Protein AF-R0JT02-F1 (afdb_monomer_lite)

Sequence (384 aa):
MTKFGDVASFVVSIIKRDYAPDYAAIPPHGRWQHFDVGGRPRIDQLMASWPSTVDNQERTRRLLDLFLVSVLLDAGAGTKWQYKSKESGRIYRRSEGLAVASLEMFKAGTFSSDPREPFQVDSAGLKKLDVATVARGLQVTSSNPIDGLEGRTSLLLRLGEALQNQEVFGLEARPGNMLDYLLSHPTTQASSVPIIPLPTFWNMLMDSLTPIWPPSRTQIDGVPMGDAWPCSVMPSHPTHPWENIVPLHKLTQWLAYSLMVPMTKLLHVHFAGAELLTGLPEYRNGGLFIDVGVLTLKPEDQERGLAQYQRNALVLLCLFQHQLGAVAHRIDAAQLVGREPFGVGPGERNEPFELFGWLPLGETWGLEPLRPKRRIVGKAKLKK

InterPro domains:
  IPR012469 Protein of unknown function DUF1688 [PF07958] (2-312)
  IPR012469 Protein of unknown function DUF1688 [PTHR31687] (1-312)

Foldseek 3Di:
DVLVVVLVVVVVVVLCVVAPPNNVPPDQPALQVLLCPPNRNVLVVVVVPDDPVCALLNSLLLLLLLRLLLLLQLPWFPDQAWAQQPVPRDIDDHSSRSSSLSVVCLCCLQQPPDPVCSSFHALVSLLPDDLVSQCVSSVDDPNRHGFQSVVSSLLSNQLSVLLVPCLQNNPRSGSSSVSVNQQPPPQWDDDPAIEGAVVNVLVCLQVSSQRSDDQPADDDPSGHLHPKDFDPPFDADPVCNCRRIDNLVQSSLNSSSHSVVSCCPRRVYHHPPPVVRDDRPDVVVVVSCVVSVVDDDDPVVVVVVVVVVVVVVVVVVVVVVVVVVVVVVPDDPDPPPDDDDDDDDDDDDDDDDDPDDPDHPDDDDPDDDDDDDDDDDDDDDDDD

Organism: Exserohilum turcicum (strain 28A) (NCBI:txid671987)

Structure (mmCIF, N/CA/C/O backbone):
data_AF-R0JT02-F1
#
_entry.id   AF-R0JT02-F1
#
loop_
_atom_site.group_PDB
_atom_site.id
_atom_site.type_symbol
_atom_site.label_atom_id
_atom_site.label_alt_id
_atom_site.label_comp_id
_atom_site.label_asym_id
_atom_site.label_entity_id
_atom_site.label_seq_id
_atom_site.pdbx_PDB_ins_code
_atom_site.Cartn_x
_atom_site.Cartn_y
_atom_site.Cartn_z
_atom_site.occupancy
_atom_site.B_iso_or_equiv
_atom_site.auth_seq_id
_atom_site.auth_comp_id
_atom_site.auth_asym_id
_atom_site.auth_atom_id
_atom_site.pdbx_PDB_model_num
ATOM 1 N N . MET A 1 1 ? 10.836 -3.220 -34.422 1.00 57.25 1 MET A N 1
ATOM 2 C CA . MET A 1 1 ? 9.803 -2.684 -33.501 1.00 57.25 1 MET A CA 1
ATOM 3 C C . MET A 1 1 ? 8.377 -2.785 -34.072 1.00 57.25 1 MET A C 1
ATOM 5 O O . MET A 1 1 ? 7.512 -2.025 -33.667 1.00 57.25 1 MET A O 1
ATOM 9 N N . THR A 1 2 ? 8.079 -3.731 -34.970 1.00 73.69 2 THR A N 1
ATOM 10 C CA . THR A 1 2 ? 6.782 -3.791 -35.678 1.00 73.69 2 THR A CA 1
ATOM 11 C C . THR A 1 2 ? 5.592 -4.180 -34.792 1.00 73.69 2 THR A C 1
ATOM 13 O O . THR A 1 2 ? 4.481 -3.768 -35.078 1.00 73.69 2 THR A O 1
ATOM 16 N N . LYS A 1 3 ? 5.824 -4.890 -33.679 1.00 86.94 3 LYS A N 1
ATOM 17 C CA . LYS A 1 3 ? 4.762 -5.410 -32.798 1.00 86.94 3 LYS A CA 1
ATOM 18 C C . LYS A 1 3 ? 4.228 -4.430 -31.749 1.00 86.94 3 LYS A C 1
ATOM 20 O O . LYS A 1 3 ? 3.201 -4.692 -31.140 1.00 86.94 3 LYS A O 1
ATOM 25 N N . PHE A 1 4 ? 4.901 -3.300 -31.516 1.00 89.56 4 PHE A N 1
ATOM 26 C CA . PHE A 1 4 ? 4.436 -2.317 -30.526 1.00 89.56 4 PHE A CA 1
ATOM 27 C C . PHE A 1 4 ? 3.065 -1.733 -30.891 1.00 89.56 4 PHE A C 1
ATOM 29 O O . PHE A 1 4 ? 2.226 -1.557 -30.011 1.00 89.56 4 PHE A O 1
ATOM 36 N N . GLY A 1 5 ? 2.828 -1.474 -32.183 1.00 91.94 5 GLY A N 1
ATOM 37 C CA . GLY A 1 5 ? 1.535 -0.991 -32.672 1.00 91.94 5 GLY A CA 1
ATOM 38 C C . GLY A 1 5 ? 0.405 -1.995 -32.436 1.00 91.94 5 GLY A C 1
ATOM 39 O O . GLY A 1 5 ? -0.689 -1.599 -32.032 1.00 91.94 5 GLY A O 1
ATOM 40 N N . ASP A 1 6 ? 0.691 -3.288 -32.601 1.00 91.06 6 ASP A N 1
ATOM 41 C CA . ASP A 1 6 ? -0.274 -4.366 -32.366 1.00 91.06 6 ASP A CA 1
ATOM 42 C C . ASP A 1 6 ? -0.657 -4.444 -30.884 1.00 91.06 6 ASP A C 1
ATOM 44 O O . ASP A 1 6 ? -1.840 -4.497 -30.548 1.00 91.06 6 ASP A O 1
ATOM 48 N N . VAL A 1 7 ? 0.330 -4.360 -29.984 1.00 92.50 7 VAL A N 1
ATOM 49 C CA . VAL A 1 7 ? 0.090 -4.349 -28.531 1.00 92.50 7 VAL A CA 1
ATOM 50 C C . VAL A 1 7 ? -0.703 -3.123 -28.105 1.00 92.50 7 VAL A C 1
ATOM 52 O O . VAL A 1 7 ? -1.666 -3.252 -27.353 1.00 92.50 7 VAL A O 1
ATOM 55 N N . ALA A 1 8 ? -0.338 -1.938 -28.598 1.00 93.19 8 ALA A N 1
ATOM 56 C CA . ALA A 1 8 ? -1.073 -0.714 -28.296 1.00 93.19 8 ALA A CA 1
ATOM 57 C C . ALA A 1 8 ? -2.530 -0.816 -28.771 1.00 93.19 8 ALA A C 1
ATOM 59 O O . ALA A 1 8 ? -3.449 -0.493 -28.020 1.00 93.19 8 ALA A O 1
ATOM 60 N N . SER A 1 9 ? -2.753 -1.336 -29.981 1.00 93.88 9 SER A N 1
ATOM 61 C CA . SER A 1 9 ? -4.094 -1.549 -30.536 1.00 93.88 9 SER A CA 1
ATOM 62 C C . SER A 1 9 ? -4.898 -2.555 -29.713 1.00 93.88 9 SER A C 1
ATOM 64 O O . SER A 1 9 ? -6.075 -2.321 -29.438 1.00 93.88 9 SER A O 1
ATOM 66 N N . PHE A 1 10 ? -4.260 -3.638 -29.263 1.00 92.81 10 PHE A N 1
ATOM 67 C CA . PHE A 1 10 ? -4.872 -4.621 -28.376 1.00 92.81 10 PHE A CA 1
ATOM 68 C C . PHE A 1 10 ? -5.296 -3.992 -27.043 1.00 92.81 10 PHE A C 1
ATOM 70 O O . PHE A 1 10 ? -6.470 -4.075 -26.684 1.00 92.81 10 PHE A O 1
ATOM 77 N N . VAL A 1 11 ? -4.400 -3.284 -26.350 1.00 92.69 11 VAL A N 1
ATOM 78 C CA . VAL A 1 11 ? -4.713 -2.610 -25.076 1.00 92.69 11 VAL A CA 1
ATOM 79 C C . VAL A 1 11 ? -5.838 -1.586 -25.254 1.00 92.69 11 VAL A C 1
ATOM 81 O O . VAL A 1 11 ? -6.799 -1.590 -24.485 1.00 92.69 11 VAL A O 1
ATOM 84 N N . VAL A 1 12 ? -5.783 -0.764 -26.307 1.00 94.94 12 VAL A N 1
ATOM 85 C CA . VAL A 1 12 ? -6.851 0.194 -26.637 1.00 94.94 12 VAL A CA 1
ATOM 86 C C . VAL A 1 12 ? -8.181 -0.518 -26.884 1.00 94.94 12 VAL A C 1
ATOM 88 O O . VAL A 1 12 ? -9.219 -0.014 -26.463 1.00 94.94 12 VAL A O 1
ATOM 91 N N . SER A 1 13 ? -8.181 -1.683 -27.538 1.00 96.12 13 SER A N 1
ATOM 92 C CA . SER A 1 13 ? -9.410 -2.449 -27.778 1.00 96.12 13 SER A CA 1
ATOM 93 C C . SER A 1 13 ? -10.054 -2.945 -26.481 1.00 96.12 13 SER A C 1
ATOM 95 O O . SER A 1 13 ? -11.274 -2.872 -26.352 1.00 96.12 13 SER A O 1
ATOM 97 N N . ILE A 1 14 ? -9.250 -3.363 -25.496 1.00 94.81 14 ILE A N 1
ATOM 98 C CA . ILE A 1 14 ? -9.739 -3.783 -24.178 1.00 94.81 14 ILE A CA 1
ATOM 99 C C . ILE A 1 14 ? -10.309 -2.585 -23.414 1.00 94.81 14 ILE A C 1
ATOM 101 O O . ILE A 1 14 ? -11.434 -2.659 -22.926 1.00 94.81 14 ILE A O 1
ATOM 105 N N . ILE A 1 15 ? -9.591 -1.455 -23.391 1.00 95.12 15 ILE A N 1
ATOM 106 C CA . ILE A 1 15 ? -10.073 -0.220 -22.751 1.00 95.12 15 ILE A CA 1
ATOM 107 C C . ILE A 1 15 ? -11.396 0.230 -23.383 1.00 95.12 15 ILE A C 1
ATOM 109 O O . ILE A 1 15 ? -12.340 0.556 -22.671 1.00 95.12 15 ILE A O 1
ATOM 113 N N . LYS A 1 16 ? -11.498 0.207 -24.718 1.00 96.69 16 LYS A N 1
ATOM 114 C CA . LYS A 1 16 ? -12.735 0.555 -25.430 1.00 96.69 16 LYS A CA 1
ATOM 115 C C . LYS A 1 16 ? -13.878 -0.404 -25.117 1.00 96.69 16 LYS A C 1
ATOM 117 O O . LYS A 1 16 ? -14.988 0.057 -24.896 1.00 96.69 16 LYS A O 1
ATOM 122 N N . ARG A 1 17 ? -13.625 -1.715 -25.101 1.00 96.69 17 ARG A N 1
ATOM 123 C CA . ARG A 1 17 ? -14.644 -2.726 -24.783 1.00 96.69 17 ARG A CA 1
ATOM 124 C C . ARG A 1 17 ? -15.255 -2.489 -23.402 1.00 96.69 17 ARG A C 1
ATOM 126 O O . ARG A 1 17 ? -16.466 -2.611 -23.264 1.00 96.69 17 ARG A O 1
ATOM 133 N N . ASP A 1 18 ? -14.420 -2.170 -22.416 1.00 94.31 18 ASP A N 1
ATOM 134 C CA . ASP A 1 18 ? -14.843 -2.103 -21.015 1.00 94.31 18 ASP A CA 1
ATOM 135 C C . ASP A 1 18 ? -15.350 -0.715 -20.598 1.00 94.31 18 ASP A C 1
ATOM 137 O O . ASP A 1 18 ? -16.186 -0.627 -19.703 1.00 94.31 18 ASP A O 1
ATOM 141 N N . TYR A 1 19 ? -14.870 0.356 -21.243 1.00 96.06 19 TYR A N 1
ATOM 142 C CA . TYR A 1 19 ? -15.117 1.730 -20.794 1.00 96.06 19 TYR A CA 1
ATOM 143 C C . TYR A 1 19 ? -15.594 2.695 -21.880 1.00 96.06 19 TYR A C 1
ATOM 145 O O . TYR A 1 19 ? -15.891 3.834 -21.550 1.00 96.06 19 TYR A O 1
ATOM 153 N N . ALA A 1 20 ? -15.685 2.331 -23.165 1.00 94.19 20 ALA A N 1
ATOM 154 C CA . ALA A 1 20 ? -16.220 3.283 -24.142 1.00 94.19 20 ALA A CA 1
ATOM 155 C C . ALA A 1 20 ? -17.742 3.465 -23.961 1.00 94.19 20 ALA A C 1
ATOM 157 O O . ALA A 1 20 ? -18.460 2.469 -23.856 1.00 94.19 20 ALA A O 1
ATOM 158 N N . PRO A 1 21 ? -18.264 4.708 -24.009 1.00 94.69 21 PRO A N 1
ATOM 159 C CA . PRO A 1 21 ? -17.561 5.989 -24.197 1.00 94.69 21 PRO A CA 1
ATOM 160 C C . PRO A 1 21 ? -17.113 6.685 -22.891 1.00 94.69 21 PRO A C 1
ATOM 162 O O . PRO A 1 21 ? -16.496 7.747 -22.954 1.00 94.69 21 PRO A O 1
ATOM 165 N N . ASP A 1 22 ? -17.432 6.119 -21.730 1.00 95.44 22 ASP A N 1
ATOM 166 C CA . ASP A 1 22 ? -17.165 6.678 -20.402 1.00 95.44 22 ASP A CA 1
ATOM 167 C C . ASP A 1 22 ? -15.773 6.314 -19.845 1.00 95.44 22 ASP A C 1
ATOM 169 O O . ASP A 1 22 ? -15.613 5.574 -18.873 1.00 95.44 22 ASP A O 1
ATOM 173 N N . TYR A 1 23 ? -14.722 6.865 -20.456 1.00 93.25 23 TYR A N 1
ATOM 174 C CA . TYR A 1 23 ? -13.347 6.648 -19.984 1.00 93.25 23 TYR A CA 1
ATOM 175 C C . TYR A 1 23 ? -13.069 7.271 -18.607 1.00 93.25 23 TYR A C 1
ATOM 177 O O . TYR A 1 23 ? -12.095 6.896 -17.956 1.00 93.25 23 TYR A O 1
ATOM 185 N N . ALA A 1 24 ? -13.911 8.203 -18.147 1.00 90.62 24 ALA A N 1
ATOM 186 C CA . ALA A 1 24 ? -13.794 8.795 -16.817 1.00 90.62 24 ALA A CA 1
ATOM 187 C C . ALA A 1 24 ? -14.151 7.794 -15.703 1.00 90.62 24 ALA A C 1
ATOM 189 O O . ALA A 1 24 ? -13.706 7.963 -14.568 1.00 90.62 24 ALA A O 1
ATOM 190 N N . ALA A 1 25 ? -14.892 6.729 -16.028 1.00 90.81 25 ALA A N 1
ATOM 191 C CA . ALA A 1 25 ? -15.195 5.640 -15.106 1.00 90.81 25 ALA A CA 1
ATOM 192 C C . ALA A 1 25 ? -14.026 4.662 -14.889 1.00 90.81 25 ALA A C 1
ATOM 194 O O . ALA A 1 25 ? -14.134 3.789 -14.024 1.00 90.81 25 ALA A O 1
ATOM 195 N N . ILE A 1 26 ? -12.917 4.781 -15.638 1.00 90.94 26 ILE A N 1
ATOM 196 C CA . ILE A 1 26 ? -11.729 3.947 -15.418 1.00 90.94 26 ILE A CA 1
ATOM 197 C C . ILE A 1 26 ? -11.210 4.220 -14.002 1.00 90.94 26 ILE A C 1
ATOM 199 O O . ILE A 1 26 ? -10.780 5.338 -13.707 1.00 90.94 26 ILE A O 1
ATOM 203 N N . PRO A 1 27 ? -11.224 3.218 -13.108 1.00 87.94 27 PRO A N 1
ATOM 204 C CA . PRO A 1 27 ? -10.757 3.429 -11.757 1.00 87.94 27 PRO A CA 1
ATOM 205 C C . PRO A 1 27 ? -9.247 3.704 -11.754 1.00 87.94 27 PRO A C 1
ATOM 207 O O . PRO A 1 27 ? -8.507 3.060 -12.506 1.00 87.94 27 PRO A O 1
ATOM 210 N N . PRO A 1 28 ? -8.757 4.593 -10.870 1.00 86.69 28 PRO A N 1
ATOM 211 C CA . PRO A 1 28 ? -7.325 4.738 -10.664 1.00 86.69 28 PRO A CA 1
ATOM 212 C C . PRO A 1 28 ? -6.744 3.392 -10.230 1.00 86.69 28 PRO A C 1
ATOM 214 O O . PRO A 1 28 ? -7.339 2.674 -9.423 1.00 86.69 28 PRO A O 1
ATOM 217 N N . HIS A 1 29 ? -5.582 3.044 -10.775 1.00 87.12 29 HIS A N 1
ATOM 218 C CA . HIS A 1 29 ? -4.907 1.804 -10.425 1.00 87.12 29 HIS A CA 1
ATOM 219 C C . HIS A 1 29 ? -4.435 1.861 -8.969 1.00 87.12 29 HIS A C 1
ATOM 221 O O . HIS A 1 29 ? -3.559 2.651 -8.652 1.00 87.12 29 HIS A O 1
ATOM 227 N N . GLY A 1 30 ? -4.983 1.036 -8.077 1.00 90.75 30 GLY A N 1
ATOM 228 C CA . GLY A 1 30 ? -4.597 1.067 -6.668 1.00 90.75 30 GLY A CA 1
ATOM 229 C C . GLY A 1 30 ? -5.160 -0.085 -5.844 1.00 90.75 30 GLY A C 1
ATOM 230 O O . GLY A 1 30 ? -5.790 -1.024 -6.348 1.00 90.75 30 GLY A O 1
ATOM 231 N N . ARG A 1 31 ? -4.940 -0.014 -4.530 1.00 95.25 31 ARG A N 1
ATOM 232 C CA . ARG A 1 31 ? -5.401 -1.039 -3.586 1.00 95.25 31 ARG A CA 1
ATOM 233 C C . ARG A 1 31 ? -6.922 -1.094 -3.433 1.00 95.25 31 ARG A C 1
ATOM 235 O O . ARG A 1 31 ? -7.446 -2.156 -3.117 1.00 95.25 31 ARG A O 1
ATOM 242 N N . TRP A 1 32 ? -7.635 0.002 -3.706 1.00 95.88 32 TRP A N 1
ATOM 243 C CA . TRP A 1 32 ? -9.091 0.084 -3.527 1.00 95.88 32 TRP A CA 1
ATOM 244 C C . TRP A 1 32 ? -9.830 -1.050 -4.248 1.00 95.88 32 TRP A C 1
ATOM 246 O O . TRP A 1 32 ? -10.579 -1.797 -3.628 1.00 95.88 32 TRP A O 1
ATOM 256 N N . GLN A 1 33 ? -9.554 -1.249 -5.539 1.00 93.31 33 GLN A N 1
ATOM 257 C CA . GLN A 1 33 ? -10.238 -2.257 -6.358 1.00 93.31 33 GLN A CA 1
ATOM 258 C C . GLN A 1 33 ? -9.904 -3.689 -5.917 1.00 93.31 33 GLN A C 1
ATOM 260 O O . GLN A 1 33 ? -10.711 -4.595 -6.109 1.00 93.31 33 GLN A O 1
ATOM 265 N N . HIS A 1 34 ? -8.746 -3.903 -5.282 1.00 94.69 34 HIS A N 1
ATOM 266 C CA . HIS A 1 34 ? -8.384 -5.206 -4.724 1.00 94.69 34 HIS A CA 1
ATOM 267 C C . HIS A 1 34 ? -9.255 -5.570 -3.517 1.00 94.69 34 HIS A C 1
ATOM 269 O O . HIS A 1 34 ? -9.616 -6.737 -3.360 1.00 94.69 34 HIS A O 1
ATOM 275 N N . PHE A 1 35 ? -9.642 -4.596 -2.686 1.00 96.94 35 PHE A N 1
ATOM 276 C CA . PHE A 1 35 ? -10.612 -4.837 -1.612 1.00 96.94 35 PHE A CA 1
ATOM 277 C C . PHE A 1 35 ? -11.992 -5.212 -2.163 1.00 96.94 35 PHE A C 1
ATOM 279 O O . PHE A 1 35 ? -12.706 -6.016 -1.549 1.00 96.94 35 PHE A O 1
ATOM 286 N N . ASP A 1 36 ? -12.317 -4.713 -3.357 1.00 94.94 36 ASP A N 1
ATOM 287 C CA . ASP A 1 36 ? -13.605 -4.942 -4.005 1.00 94.94 36 ASP A CA 1
ATOM 288 C C . ASP A 1 36 ? -13.693 -6.262 -4.797 1.00 94.94 36 ASP A C 1
ATOM 290 O O . ASP A 1 36 ? -14.698 -6.558 -5.459 1.00 94.94 36 ASP A O 1
ATOM 294 N N . VAL A 1 37 ? -12.662 -7.112 -4.687 1.00 94.31 37 VAL A N 1
ATOM 295 C CA . VAL A 1 37 ? -12.604 -8.411 -5.362 1.00 94.31 37 VAL A CA 1
ATOM 296 C C . VAL A 1 37 ? -13.853 -9.259 -5.094 1.00 94.31 37 VAL A C 1
ATOM 298 O O . VAL A 1 37 ? -14.356 -9.382 -3.969 1.00 94.31 37 VAL A O 1
ATOM 301 N N . GLY A 1 38 ? -14.352 -9.885 -6.161 1.00 92.06 38 GLY A N 1
ATOM 302 C CA . GLY A 1 38 ? -15.568 -10.691 -6.120 1.00 92.06 38 GLY A CA 1
ATOM 303 C C . GLY A 1 38 ? -16.859 -9.869 -6.152 1.00 92.06 38 GLY A C 1
ATOM 304 O O . GLY A 1 38 ? -17.905 -10.427 -5.808 1.00 92.06 38 GLY A O 1
ATOM 305 N N . GLY A 1 39 ? -16.781 -8.592 -6.553 1.00 90.94 39 GLY A N 1
ATOM 306 C CA . GLY A 1 39 ? -17.927 -7.701 -6.754 1.00 90.94 39 GLY A CA 1
ATOM 307 C C . GLY A 1 39 ? -18.542 -7.200 -5.449 1.00 90.94 39 GLY A C 1
ATOM 308 O O . GLY A 1 39 ? -19.755 -7.024 -5.376 1.00 90.94 39 GLY A O 1
ATOM 309 N N . ARG A 1 40 ? -17.735 -7.050 -4.393 1.00 93.19 40 ARG A N 1
ATOM 310 C CA . ARG A 1 40 ? -18.211 -6.631 -3.066 1.00 93.19 40 ARG A CA 1
ATOM 311 C C . ARG A 1 40 ? -17.562 -5.313 -2.669 1.00 93.19 40 ARG A C 1
ATOM 313 O O . ARG A 1 40 ? -16.356 -5.338 -2.493 1.00 93.19 40 ARG A O 1
ATOM 320 N N . PRO A 1 41 ? -18.314 -4.222 -2.450 1.00 95.38 41 PRO A N 1
ATOM 321 C CA . PRO A 1 41 ? -17.747 -2.908 -2.141 1.00 95.38 41 PRO A CA 1
ATOM 322 C C . PRO A 1 41 ? -17.285 -2.839 -0.676 1.00 95.38 41 PRO A C 1
ATOM 324 O O . PRO A 1 41 ? -17.946 -2.253 0.184 1.00 95.38 41 PRO A O 1
ATOM 327 N N . ARG A 1 42 ? -16.187 -3.521 -0.339 1.00 96.94 42 ARG A N 1
ATOM 328 C CA . ARG A 1 42 ? -15.792 -3.761 1.060 1.00 96.94 42 ARG A CA 1
ATOM 329 C C . ARG A 1 42 ? -15.357 -2.499 1.778 1.00 96.94 42 ARG A C 1
ATOM 331 O O . ARG A 1 42 ? -15.563 -2.400 2.986 1.00 96.94 42 ARG A O 1
ATOM 338 N N . ILE A 1 43 ? -14.767 -1.553 1.053 1.00 97.62 43 ILE A N 1
ATOM 339 C CA . ILE A 1 43 ? -14.395 -0.262 1.631 1.00 97.62 43 ILE A CA 1
ATOM 340 C C . ILE A 1 43 ? -15.643 0.558 1.950 1.00 97.62 43 ILE A C 1
ATOM 342 O O . ILE A 1 43 ? -15.747 1.081 3.056 1.00 97.62 43 ILE A O 1
ATOM 346 N N . ASP A 1 44 ? -16.637 0.580 1.063 1.00 96.81 44 ASP A N 1
ATOM 347 C CA . ASP A 1 44 ? -17.899 1.277 1.334 1.00 96.81 44 ASP A CA 1
ATOM 348 C C . ASP A 1 44 ? -18.656 0.628 2.501 1.00 96.81 44 ASP A C 1
ATOM 350 O O . ASP A 1 44 ? -19.158 1.323 3.382 1.00 96.81 44 ASP A O 1
ATOM 354 N N . GLN A 1 45 ? -18.667 -0.706 2.576 1.00 96.88 45 GLN A N 1
ATOM 355 C CA . GLN A 1 45 ? -19.236 -1.444 3.710 1.00 96.88 45 GLN A CA 1
ATOM 356 C C . GLN A 1 45 ? -18.499 -1.162 5.025 1.00 96.88 45 GLN A C 1
ATOM 358 O O . GLN A 1 45 ? -19.136 -1.045 6.072 1.00 96.88 45 GLN A O 1
ATOM 363 N N . LEU A 1 46 ? -17.167 -1.052 4.989 1.00 97.50 46 LEU A N 1
ATOM 364 C CA . LEU A 1 46 ? -16.369 -0.671 6.152 1.00 97.50 46 LEU A CA 1
ATOM 365 C C . LEU A 1 46 ? -16.722 0.750 6.603 1.00 97.50 46 LEU A C 1
ATOM 367 O O . LEU A 1 46 ? -17.008 0.949 7.781 1.00 97.50 46 LEU A O 1
ATOM 371 N N . MET A 1 47 ? -16.776 1.711 5.679 1.00 97.38 47 MET A N 1
ATOM 372 C CA . MET A 1 47 ? -17.137 3.094 5.997 1.00 97.38 47 MET A CA 1
ATOM 373 C C . MET A 1 47 ? -18.557 3.211 6.557 1.00 97.38 47 MET A C 1
ATOM 375 O O . MET A 1 47 ? -18.773 3.930 7.529 1.00 97.38 47 MET A O 1
ATOM 379 N N . ALA A 1 48 ? -19.511 2.463 5.996 1.00 96.88 48 ALA A N 1
ATOM 380 C CA . ALA A 1 48 ? -20.890 2.414 6.476 1.00 96.88 48 ALA A CA 1
ATOM 381 C C . ALA A 1 48 ? -21.028 1.785 7.875 1.00 96.88 48 ALA A C 1
ATOM 383 O O . ALA A 1 48 ? -22.031 2.014 8.547 1.00 96.88 48 ALA A O 1
ATOM 384 N N . SER A 1 49 ? -20.040 1.002 8.324 1.00 96.31 49 SER A N 1
ATOM 385 C CA . SER A 1 49 ? -20.034 0.419 9.672 1.00 96.31 49 SER A CA 1
ATOM 386 C C . SER A 1 49 ? -19.608 1.401 10.767 1.00 96.31 49 SER A C 1
ATOM 388 O O . SER A 1 49 ? -19.798 1.121 11.950 1.00 96.31 49 SER A O 1
ATOM 390 N N . TRP A 1 50 ? -19.024 2.543 10.398 1.00 97.31 50 TRP A N 1
ATOM 391 C CA . TRP A 1 50 ? -18.579 3.549 11.354 1.00 97.31 50 TRP A CA 1
ATOM 392 C C . TRP A 1 50 ? -19.725 4.483 11.766 1.00 97.31 50 TRP A C 1
ATOM 394 O O . TRP A 1 50 ? -20.588 4.794 10.941 1.00 97.31 50 TRP A O 1
ATOM 404 N N . PRO A 1 51 ? -19.735 4.979 13.019 1.00 95.38 51 PRO A N 1
ATOM 405 C CA . PRO A 1 51 ? -20.735 5.941 13.469 1.00 95.38 51 PRO A CA 1
ATOM 406 C C . PRO A 1 51 ? -20.798 7.186 12.576 1.00 95.38 51 PRO A C 1
ATOM 408 O O . PRO A 1 51 ? -19.791 7.632 12.022 1.00 95.38 51 PRO A O 1
ATOM 411 N N . SER A 1 52 ? -21.973 7.812 12.495 1.00 93.50 52 SER A N 1
ATOM 412 C CA . SER A 1 52 ? -22.153 9.079 11.772 1.00 93.50 52 SER A CA 1
ATOM 413 C C . SER A 1 52 ? -21.352 10.240 12.370 1.00 93.50 52 SER A C 1
ATOM 415 O O . SER A 1 52 ? -21.168 11.248 11.700 1.00 93.50 52 SER A O 1
ATOM 417 N N . THR A 1 53 ? -20.877 10.103 13.612 1.00 95.62 53 THR A N 1
ATOM 418 C CA . THR A 1 53 ? -19.983 11.061 14.277 1.00 95.62 53 THR A CA 1
ATOM 419 C C . THR A 1 53 ? -18.553 11.024 13.737 1.00 95.62 53 THR A C 1
ATOM 421 O O . THR A 1 53 ? -17.796 11.949 14.004 1.00 95.62 53 THR A O 1
ATOM 424 N N . VAL A 1 54 ? -18.170 9.980 12.993 1.00 97.12 54 VAL A N 1
ATOM 425 C CA . VAL A 1 54 ? -16.866 9.904 12.324 1.00 97.12 54 VAL A CA 1
ATOM 426 C C . VAL A 1 54 ? -16.952 10.688 11.016 1.00 97.12 54 VAL A C 1
ATOM 428 O O . VAL A 1 54 ? -17.599 10.241 10.064 1.00 97.12 54 VAL A O 1
ATOM 431 N N . ASP A 1 55 ? -16.314 11.856 10.984 1.00 97.31 55 ASP A N 1
ATOM 432 C CA . ASP A 1 55 ? -16.289 12.740 9.819 1.00 97.31 55 ASP A CA 1
ATOM 433 C C . ASP A 1 55 ? -15.424 12.196 8.668 1.00 97.31 55 ASP A C 1
ATOM 435 O O . ASP A 1 55 ? -14.679 11.226 8.808 1.00 97.31 55 ASP A O 1
ATOM 439 N N . ASN A 1 56 ? -15.509 12.824 7.492 1.00 97.69 56 ASN A N 1
ATOM 440 C CA . ASN A 1 56 ? -14.751 12.374 6.323 1.00 97.69 56 ASN A CA 1
ATOM 441 C C . ASN A 1 56 ? -13.229 12.457 6.510 1.00 97.69 56 ASN A C 1
ATOM 443 O O . ASN A 1 56 ? -12.509 11.708 5.846 1.00 97.69 56 ASN A O 1
ATOM 447 N N . GLN A 1 57 ? -12.728 13.325 7.392 1.00 97.88 57 GLN A N 1
ATOM 448 C CA . GLN A 1 57 ? -11.296 13.454 7.639 1.00 97.88 57 GLN A CA 1
ATOM 449 C C . GLN A 1 57 ? -10.792 12.228 8.397 1.00 97.88 57 GLN A C 1
ATOM 451 O O . GLN A 1 57 ? -9.885 11.549 7.915 1.00 97.88 57 GLN A O 1
ATOM 456 N N . GLU A 1 58 ? -11.450 11.846 9.491 1.00 98.12 58 GLU A N 1
ATOM 457 C CA . GLU A 1 58 ? -11.108 10.634 10.233 1.00 98.12 58 GLU A CA 1
ATOM 458 C C . GLU A 1 58 ? -11.372 9.365 9.417 1.00 98.12 58 GLU A C 1
ATOM 460 O O . GLU A 1 58 ? -10.552 8.448 9.420 1.00 98.12 58 GLU A O 1
ATOM 465 N N . ARG A 1 59 ? -12.452 9.318 8.625 1.00 98.56 59 ARG A N 1
ATOM 466 C CA . ARG A 1 59 ? -12.666 8.215 7.669 1.00 98.56 59 ARG A CA 1
ATOM 467 C C . ARG A 1 59 ? -11.492 8.072 6.707 1.00 98.56 59 ARG A C 1
ATOM 469 O O . ARG A 1 59 ? -11.038 6.956 6.463 1.00 98.56 59 ARG A O 1
ATOM 476 N N . THR A 1 60 ? -10.979 9.190 6.196 1.00 98.69 60 THR A N 1
ATOM 477 C CA . THR A 1 60 ? -9.802 9.199 5.324 1.00 98.69 60 THR A CA 1
ATOM 478 C C . THR A 1 60 ? -8.575 8.688 6.072 1.00 98.69 60 THR A C 1
ATOM 480 O O . THR A 1 60 ? -7.923 7.784 5.556 1.00 98.69 60 THR A O 1
ATOM 483 N N . ARG A 1 61 ? -8.301 9.151 7.303 1.00 98.75 61 ARG A N 1
ATOM 484 C CA . ARG A 1 61 ? -7.179 8.644 8.121 1.00 98.75 61 ARG A CA 1
ATOM 485 C C . ARG A 1 61 ? -7.238 7.128 8.307 1.00 98.75 61 ARG A C 1
ATOM 487 O O . ARG A 1 61 ? -6.254 6.444 8.044 1.00 98.75 61 ARG A O 1
ATOM 494 N N . ARG A 1 62 ? -8.406 6.584 8.660 1.00 98.69 62 ARG A N 1
ATOM 495 C CA . ARG A 1 62 ? -8.613 5.131 8.830 1.00 98.69 62 ARG A CA 1
ATOM 496 C C . ARG A 1 62 ? -8.397 4.345 7.538 1.00 98.69 62 ARG A C 1
ATOM 498 O O . ARG A 1 62 ? -7.884 3.227 7.571 1.00 98.69 62 ARG A O 1
ATOM 505 N N . LEU A 1 63 ? -8.776 4.903 6.388 1.00 98.75 63 LEU A N 1
ATOM 506 C CA . LEU A 1 63 ? -8.486 4.269 5.101 1.00 98.75 63 LEU A CA 1
ATOM 507 C C . LEU A 1 63 ? -7.002 4.343 4.744 1.00 98.75 63 LEU A C 1
ATOM 509 O O . LEU A 1 63 ? -6.476 3.363 4.230 1.00 98.75 63 LEU A O 1
ATOM 513 N N . LEU A 1 64 ? -6.318 5.449 5.034 1.00 98.81 64 LEU A N 1
ATOM 514 C CA . LEU A 1 64 ? -4.871 5.564 4.837 1.00 98.81 64 LEU A CA 1
ATOM 515 C C . LEU A 1 64 ? -4.107 4.563 5.714 1.00 98.81 64 LEU A C 1
ATOM 517 O O . LEU A 1 64 ? -3.205 3.894 5.209 1.00 98.81 64 LEU A O 1
ATOM 521 N N . ASP A 1 65 ? -4.527 4.390 6.971 1.00 98.75 65 ASP A N 1
ATOM 522 C CA . ASP A 1 65 ? -4.030 3.347 7.876 1.00 98.75 65 ASP A CA 1
ATOM 523 C C . ASP A 1 65 ? -4.125 1.963 7.216 1.00 98.75 65 ASP A C 1
ATOM 525 O O . ASP A 1 65 ? -3.111 1.287 7.016 1.00 98.75 65 ASP A O 1
ATOM 529 N N . LEU A 1 66 ? -5.338 1.562 6.816 1.00 98.81 66 LEU A N 1
ATOM 530 C CA . LEU A 1 66 ? -5.598 0.276 6.165 1.00 98.81 66 LEU A CA 1
ATOM 531 C C . LEU A 1 66 ? -4.789 0.108 4.872 1.00 98.81 66 LEU A C 1
ATOM 533 O O . LEU A 1 66 ? -4.182 -0.941 4.644 1.00 98.81 66 LEU A O 1
ATOM 537 N N . PHE A 1 67 ? -4.814 1.108 3.994 1.00 98.62 67 PHE A N 1
ATOM 538 C CA . PHE A 1 67 ? -4.224 1.014 2.663 1.00 98.62 67 PHE A CA 1
ATOM 539 C C . PHE A 1 67 ? -2.711 0.878 2.753 1.00 98.62 67 PHE A C 1
ATOM 541 O O . PHE A 1 67 ? -2.144 0.058 2.031 1.00 98.62 67 PHE A O 1
ATOM 548 N N . LEU A 1 68 ? -2.070 1.605 3.670 1.00 98.56 68 LEU A N 1
ATOM 549 C CA . LEU A 1 68 ? -0.628 1.541 3.846 1.00 98.56 68 LEU A CA 1
ATOM 550 C C . LEU A 1 68 ? -0.180 0.147 4.291 1.00 98.56 68 LEU A C 1
ATOM 552 O O . LEU A 1 68 ? 0.629 -0.475 3.601 1.00 98.56 68 LEU A O 1
ATOM 556 N N . VAL A 1 69 ? -0.738 -0.402 5.376 1.00 98.31 69 VAL A N 1
ATOM 557 C CA . VAL A 1 69 ? -0.341 -1.751 5.832 1.00 98.31 69 VAL A CA 1
ATOM 558 C C . VAL A 1 69 ? -0.712 -2.828 4.815 1.00 98.31 69 VAL A C 1
ATOM 560 O O . VAL A 1 69 ? 0.036 -3.786 4.616 1.00 98.31 69 VAL A O 1
ATOM 563 N N . SER A 1 70 ? -1.839 -2.660 4.120 1.00 98.25 70 SER A N 1
ATOM 564 C CA . SER A 1 70 ? -2.286 -3.589 3.087 1.00 98.25 70 SER A CA 1
ATOM 565 C C . SER A 1 70 ? -1.346 -3.618 1.882 1.00 98.25 70 SER A C 1
ATOM 567 O O . SER A 1 70 ? -1.090 -4.700 1.352 1.00 98.25 70 SER A O 1
ATOM 569 N N . VAL A 1 71 ? -0.826 -2.462 1.463 1.00 96.12 71 VAL A N 1
ATOM 570 C CA . VAL A 1 71 ? 0.161 -2.338 0.382 1.00 96.12 71 VAL A CA 1
ATOM 571 C C . VAL A 1 71 ? 1.502 -2.941 0.794 1.00 96.12 71 VAL A C 1
ATOM 573 O O . VAL A 1 71 ? 2.071 -3.711 0.026 1.00 96.12 71 VAL A O 1
ATOM 576 N N . LEU A 1 72 ? 1.991 -2.676 2.008 1.00 94.56 72 LEU A N 1
ATOM 577 C CA . LEU A 1 72 ? 3.264 -3.247 2.473 1.00 94.56 72 LEU A CA 1
ATOM 578 C C . LEU A 1 72 ? 3.222 -4.779 2.604 1.00 94.56 72 LEU A C 1
ATOM 580 O O . LEU A 1 72 ? 4.233 -5.452 2.409 1.00 94.56 72 LEU A O 1
ATOM 584 N N . LEU A 1 73 ? 2.050 -5.352 2.891 1.00 94.06 73 LEU A N 1
ATOM 585 C CA . LEU A 1 73 ? 1.849 -6.803 2.890 1.00 94.06 73 LEU A CA 1
ATOM 586 C C . LEU A 1 73 ? 1.803 -7.408 1.472 1.00 94.06 73 LEU A C 1
ATOM 588 O O . LEU A 1 73 ? 1.973 -8.622 1.321 1.00 94.06 73 LEU A O 1
ATOM 592 N N . ASP A 1 74 ? 1.612 -6.593 0.432 1.00 88.38 74 ASP A N 1
ATOM 593 C CA . ASP A 1 74 ? 1.462 -6.989 -0.976 1.00 88.38 74 ASP A CA 1
ATOM 594 C C . ASP A 1 74 ? 2.804 -7.217 -1.699 1.00 88.38 74 ASP A C 1
ATOM 596 O O . ASP A 1 74 ? 3.047 -6.726 -2.798 1.00 88.38 74 ASP A O 1
ATOM 600 N N . ALA A 1 75 ? 3.698 -7.991 -1.078 1.00 72.62 75 ALA A N 1
ATOM 601 C CA . ALA A 1 75 ? 5.037 -8.294 -1.597 1.00 72.62 75 ALA A CA 1
ATOM 602 C C . ALA A 1 75 ? 5.106 -9.583 -2.452 1.00 72.62 75 ALA A C 1
ATOM 604 O O . ALA A 1 75 ? 6.135 -10.249 -2.482 1.00 72.62 75 ALA A O 1
ATOM 605 N N . GLY A 1 76 ? 4.003 -9.971 -3.111 1.00 75.12 76 GLY A N 1
ATOM 606 C CA . GLY A 1 76 ? 3.895 -11.213 -3.898 1.00 75.12 76 GLY A CA 1
ATOM 607 C C . GLY A 1 76 ? 3.674 -12.466 -3.037 1.00 75.12 76 GLY A C 1
ATOM 608 O O . GLY A 1 76 ? 4.476 -12.793 -2.172 1.00 75.12 76 GLY A O 1
ATOM 609 N N . ALA A 1 77 ? 2.560 -13.173 -3.238 1.00 81.31 77 ALA A N 1
ATOM 610 C CA . ALA A 1 77 ? 2.142 -14.285 -2.369 1.00 81.31 77 ALA A CA 1
ATOM 611 C C . ALA A 1 77 ? 2.677 -15.671 -2.792 1.00 81.31 77 ALA A C 1
ATOM 613 O O . ALA A 1 77 ? 2.238 -16.688 -2.254 1.00 81.31 77 ALA A O 1
ATOM 614 N N . GLY A 1 78 ? 3.561 -15.726 -3.791 1.00 82.50 78 GLY A N 1
ATOM 615 C CA . GLY A 1 78 ? 3.901 -16.968 -4.483 1.00 82.50 78 GLY A CA 1
ATOM 616 C C . GLY A 1 78 ? 2.695 -17.580 -5.213 1.00 82.50 78 GLY A C 1
ATOM 617 O O . GLY A 1 78 ? 1.628 -16.971 -5.353 1.00 82.50 78 GLY A O 1
ATOM 618 N N . THR A 1 79 ? 2.858 -18.811 -5.697 1.00 84.12 79 THR A N 1
ATOM 619 C CA . THR A 1 79 ? 1.825 -19.521 -6.477 1.00 84.12 79 THR A CA 1
ATOM 620 C C . THR A 1 79 ? 0.942 -20.441 -5.635 1.00 84.12 79 THR A C 1
ATOM 622 O O . THR A 1 79 ? -0.141 -20.823 -6.080 1.00 84.12 79 THR A O 1
ATOM 625 N N . LYS A 1 80 ? 1.380 -20.792 -4.419 1.00 91.56 80 LYS A N 1
ATOM 626 C CA . LYS A 1 80 ? 0.707 -21.776 -3.556 1.00 91.56 80 LYS A CA 1
ATOM 627 C C . LYS A 1 80 ? -0.283 -21.158 -2.578 1.00 91.56 80 LYS A C 1
ATOM 629 O O . LYS A 1 80 ? -1.315 -21.775 -2.319 1.00 91.56 80 LYS A O 1
ATOM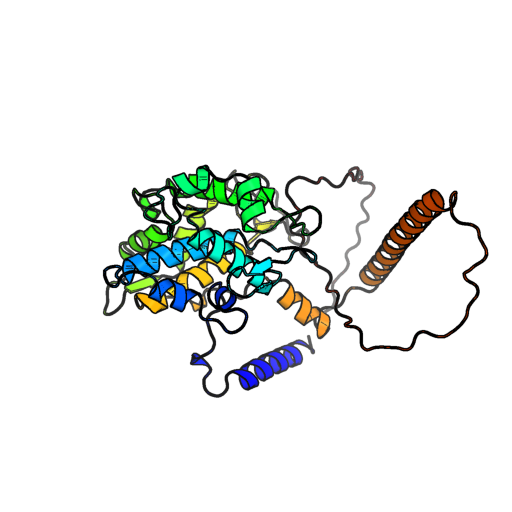 634 N N . TRP A 1 81 ? 0.029 -19.979 -2.040 1.00 97.12 81 TRP A N 1
ATOM 635 C CA . TRP A 1 81 ? -0.767 -19.356 -0.989 1.00 97.12 81 TRP A CA 1
ATOM 636 C C . TRP A 1 81 ? -2.174 -18.982 -1.464 1.00 97.12 81 TRP A C 1
ATOM 638 O O . TRP A 1 81 ? -2.373 -18.453 -2.564 1.00 97.12 81 TRP A O 1
ATOM 648 N N . GLN A 1 82 ? -3.159 -19.214 -0.602 1.00 97.69 82 GLN A N 1
ATOM 649 C CA . GLN A 1 82 ? -4.558 -18.877 -0.835 1.00 97.69 82 GLN A CA 1
ATOM 650 C C . GLN A 1 82 ? -5.188 -18.348 0.453 1.00 97.69 82 GLN A C 1
ATOM 652 O O . GLN A 1 82 ? -4.853 -18.785 1.552 1.00 97.69 82 GLN A O 1
ATOM 657 N N . TYR A 1 83 ? -6.150 -17.445 0.312 1.00 98.06 83 TYR A N 1
ATOM 658 C CA . TYR A 1 83 ? -6.905 -16.885 1.421 1.00 98.06 83 TYR A CA 1
ATOM 659 C C . TYR A 1 83 ? -8.373 -17.259 1.329 1.00 98.06 83 TYR A C 1
ATOM 661 O O . TYR A 1 83 ? -9.032 -16.938 0.338 1.00 98.06 83 TYR A O 1
ATOM 669 N N . LYS A 1 84 ? -8.913 -17.883 2.375 1.00 98.06 84 LYS A N 1
ATOM 670 C CA . LYS A 1 84 ? -10.348 -18.142 2.483 1.00 98.06 84 LYS A CA 1
ATOM 671 C C . LYS A 1 84 ? -11.012 -17.011 3.265 1.00 98.06 84 LYS A C 1
ATOM 673 O O . LYS A 1 84 ? -10.847 -16.925 4.478 1.00 98.06 84 LYS A O 1
ATOM 678 N N . SER A 1 85 ? -11.778 -16.164 2.583 1.00 96.12 85 SER A N 1
ATOM 679 C CA . SER A 1 85 ? -12.491 -15.044 3.213 1.00 96.12 85 SER A CA 1
ATOM 680 C C . SER A 1 85 ? -13.442 -15.533 4.306 1.00 96.12 85 SER A C 1
ATOM 682 O O . SER A 1 85 ? -14.267 -16.413 4.043 1.00 96.12 85 SER A O 1
ATOM 684 N N . LYS A 1 86 ? -13.382 -14.940 5.505 1.00 93.12 86 LYS A N 1
ATOM 685 C CA . LYS A 1 86 ? -14.306 -15.276 6.605 1.00 93.12 86 LYS A CA 1
ATOM 686 C C . LYS A 1 86 ? -15.731 -14.829 6.307 1.00 93.12 86 LYS A C 1
ATOM 688 O O . LYS A 1 86 ? -16.680 -15.493 6.700 1.00 93.12 86 LYS A O 1
ATOM 693 N N . GLU A 1 87 ? -15.871 -13.722 5.586 1.00 89.62 87 GLU A N 1
ATOM 694 C CA . GLU A 1 87 ? -17.161 -13.139 5.211 1.00 89.62 87 GLU A CA 1
ATOM 695 C C . GLU A 1 87 ? -17.960 -14.036 4.250 1.00 89.62 87 GLU A C 1
ATOM 697 O O . GLU A 1 87 ? -19.174 -14.157 4.374 1.00 89.62 87 GLU A O 1
ATOM 702 N N . SER A 1 88 ? -17.294 -14.642 3.259 1.00 90.00 88 SER A N 1
ATOM 703 C CA . SER A 1 88 ? -17.973 -15.308 2.131 1.00 90.00 88 SER A CA 1
ATOM 704 C C . SER A 1 88 ? -17.583 -16.768 1.911 1.00 90.00 88 SER A C 1
ATOM 706 O O . SER A 1 88 ? -18.175 -17.434 1.065 1.00 90.00 88 SER A O 1
ATOM 708 N N . GLY A 1 89 ? -16.547 -17.263 2.589 1.00 94.44 89 GLY A N 1
ATOM 709 C CA . GLY A 1 89 ? -15.968 -18.587 2.355 1.00 94.44 89 GLY A CA 1
ATOM 710 C C . GLY A 1 89 ? -15.246 -18.745 1.011 1.00 94.44 89 GLY A C 1
ATOM 711 O O . GLY A 1 89 ? -14.653 -19.799 0.775 1.00 94.44 89 GLY A O 1
ATOM 712 N N . ARG A 1 90 ? -15.270 -17.723 0.140 1.00 96.00 90 ARG A N 1
ATOM 713 C CA . ARG A 1 90 ? -14.580 -17.722 -1.157 1.00 96.00 90 ARG A CA 1
ATOM 714 C C . ARG A 1 90 ? -13.068 -17.704 -0.972 1.00 96.00 90 ARG A C 1
ATOM 716 O O . ARG A 1 90 ? -12.554 -17.101 -0.030 1.00 96.00 90 ARG A O 1
ATOM 723 N N . ILE A 1 91 ? -12.381 -18.342 -1.914 1.00 97.38 91 ILE A N 1
ATOM 724 C CA . ILE A 1 91 ? -10.925 -18.396 -1.961 1.00 97.38 91 ILE A CA 1
ATOM 725 C C . ILE A 1 91 ? -10.414 -17.328 -2.923 1.00 97.38 91 ILE A C 1
ATOM 727 O O . ILE A 1 91 ? -10.817 -17.286 -4.085 1.00 97.38 91 ILE A O 1
ATOM 731 N N . TYR A 1 92 ? -9.497 -16.504 -2.436 1.00 96.31 92 TYR A N 1
ATOM 732 C CA . TYR A 1 92 ? -8.760 -15.514 -3.210 1.00 96.31 92 TYR A CA 1
ATOM 733 C C . TYR A 1 92 ? -7.263 -15.833 -3.146 1.00 96.31 92 TYR A C 1
ATOM 735 O O . TYR A 1 92 ? -6.801 -16.525 -2.241 1.00 96.31 92 TYR A O 1
ATOM 743 N N . ARG A 1 93 ? -6.492 -15.364 -4.123 1.00 94.25 93 ARG A N 1
ATOM 744 C CA . ARG A 1 93 ? -5.042 -15.605 -4.230 1.00 94.25 93 ARG A CA 1
ATOM 745 C C . ARG A 1 93 ? -4.343 -14.291 -4.552 1.00 94.25 93 ARG A C 1
ATOM 747 O O . ARG A 1 93 ? -5.021 -13.308 -4.842 1.00 94.25 93 ARG A O 1
ATOM 754 N N . ARG A 1 94 ? -3.006 -14.288 -4.534 1.00 90.38 94 ARG A N 1
ATOM 755 C CA . ARG A 1 94 ? -2.182 -13.132 -4.935 1.00 90.38 94 ARG A CA 1
ATOM 756 C C . ARG A 1 94 ? -2.610 -11.842 -4.205 1.00 90.38 94 ARG A C 1
ATOM 758 O O . ARG A 1 94 ? -2.997 -11.893 -3.036 1.00 90.38 94 ARG A O 1
ATOM 765 N N . SER A 1 95 ? -2.513 -10.698 -4.878 1.00 91.81 95 SER A N 1
ATOM 766 C CA . SER A 1 95 ? -2.765 -9.372 -4.316 1.00 91.81 95 SER A CA 1
ATOM 767 C C . SER A 1 95 ? -4.197 -9.204 -3.816 1.00 91.81 95 SER A C 1
ATOM 769 O O . SER A 1 95 ? -4.398 -8.592 -2.767 1.00 91.81 95 SER A O 1
ATOM 771 N N . GLU A 1 96 ? -5.182 -9.799 -4.487 1.00 94.75 96 GLU A N 1
ATOM 772 C CA . GLU A 1 96 ? -6.589 -9.774 -4.088 1.00 94.75 96 GLU A CA 1
ATOM 773 C C . GLU A 1 96 ? -6.819 -10.534 -2.774 1.00 94.75 96 GLU A C 1
ATOM 775 O O . GLU A 1 96 ? -7.497 -10.041 -1.874 1.00 94.75 96 GLU A O 1
ATOM 780 N N . GLY A 1 97 ? -6.205 -11.711 -2.617 1.00 96.50 97 GLY A N 1
ATOM 781 C CA . GLY A 1 97 ? -6.252 -12.455 -1.357 1.00 96.50 97 GLY A CA 1
ATOM 782 C C . GLY A 1 97 ? -5.600 -11.688 -0.210 1.00 96.50 97 GLY A C 1
ATOM 783 O O . GLY A 1 97 ? -6.158 -11.632 0.885 1.00 96.50 97 GLY A O 1
ATOM 784 N N . LEU A 1 98 ? -4.462 -11.038 -0.467 1.00 96.88 98 LEU A N 1
ATOM 785 C CA . LEU A 1 98 ? -3.777 -10.202 0.523 1.00 96.88 98 LEU A CA 1
ATOM 786 C C . LEU A 1 98 ? -4.595 -8.962 0.906 1.00 96.88 98 LEU A C 1
ATOM 788 O O . LEU A 1 98 ? -4.564 -8.557 2.069 1.00 96.88 98 LEU A O 1
ATOM 792 N N . ALA A 1 99 ? -5.351 -8.377 -0.027 1.00 97.31 99 ALA A N 1
ATOM 793 C CA . ALA A 1 99 ? -6.267 -7.273 0.262 1.00 97.31 99 ALA A CA 1
ATOM 794 C C . ALA A 1 99 ? -7.377 -7.719 1.220 1.00 97.31 99 ALA A C 1
ATOM 796 O O . ALA A 1 99 ? -7.584 -7.089 2.255 1.00 97.31 99 ALA A O 1
ATOM 797 N N . VAL A 1 100 ? -8.035 -8.848 0.941 1.00 98.06 100 VAL A N 1
ATOM 798 C CA . VAL A 1 100 ? -9.072 -9.376 1.841 1.00 98.06 100 VAL A CA 1
ATOM 799 C C . VAL A 1 100 ? -8.481 -9.738 3.207 1.00 98.06 100 VAL A C 1
ATOM 801 O O . VAL A 1 100 ? -9.050 -9.368 4.231 1.00 98.06 100 VAL A O 1
ATOM 804 N N . ALA A 1 101 ? -7.314 -10.387 3.242 1.00 98.25 101 ALA A N 1
ATOM 805 C CA . ALA A 1 101 ? -6.658 -10.771 4.489 1.00 98.25 101 ALA A CA 1
ATOM 806 C C . ALA A 1 101 ? -6.301 -9.566 5.367 1.00 98.25 101 ALA A C 1
ATOM 808 O O . ALA A 1 101 ? -6.661 -9.525 6.542 1.00 98.25 101 ALA A O 1
ATOM 809 N 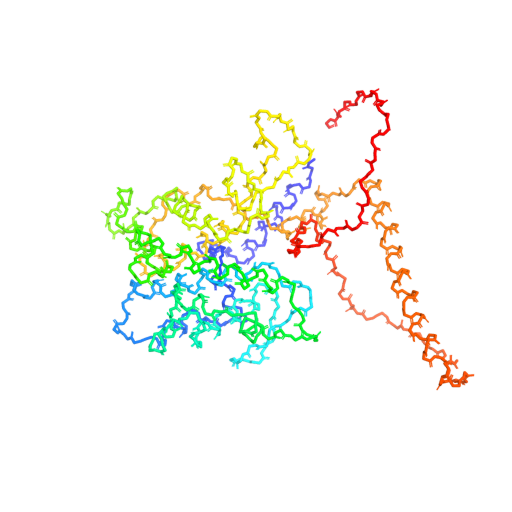N . SER A 1 102 ? -5.633 -8.565 4.792 1.00 98.44 102 SER A N 1
ATOM 810 C CA . SER A 1 102 ? -5.236 -7.351 5.517 1.00 98.44 102 SER A CA 1
ATOM 811 C C . SER A 1 102 ? -6.437 -6.529 5.986 1.00 98.44 102 SER A C 1
ATOM 813 O O . SER A 1 102 ? -6.410 -6.018 7.104 1.00 98.44 102 SER A O 1
ATOM 815 N N . LEU A 1 103 ? -7.521 -6.467 5.206 1.00 98.56 103 LEU A N 1
ATOM 816 C CA . LEU A 1 103 ? -8.775 -5.853 5.641 1.00 98.56 103 LEU A CA 1
ATOM 817 C C . LEU A 1 103 ? -9.394 -6.595 6.832 1.00 98.56 103 LEU A C 1
ATOM 819 O O . LEU A 1 103 ? -9.828 -5.963 7.792 1.00 98.56 103 LEU A O 1
ATOM 823 N N . GLU A 1 104 ? -9.450 -7.926 6.796 1.00 98.19 104 GLU A N 1
ATOM 824 C CA . GLU A 1 104 ? -9.988 -8.716 7.909 1.00 98.19 104 GLU A CA 1
ATOM 825 C C . GLU A 1 104 ? -9.110 -8.601 9.171 1.00 98.19 104 GLU A C 1
ATOM 827 O O . GLU A 1 104 ? -9.646 -8.521 10.276 1.00 98.19 104 GLU A O 1
ATOM 832 N N . MET A 1 105 ? -7.782 -8.526 9.023 1.00 98.50 105 MET A N 1
ATOM 833 C CA . MET A 1 105 ? -6.849 -8.243 10.125 1.00 98.50 105 MET A CA 1
ATOM 834 C C . MET A 1 105 ? -7.069 -6.846 10.715 1.00 98.50 105 MET A C 1
ATOM 836 O O . MET A 1 105 ? -7.134 -6.706 11.938 1.00 98.50 105 MET A O 1
ATOM 840 N N . PHE A 1 106 ? -7.231 -5.833 9.862 1.00 98.62 106 PHE A N 1
ATOM 841 C CA . PHE A 1 106 ? -7.526 -4.459 10.268 1.00 98.62 106 PHE A CA 1
ATOM 842 C C . PHE A 1 106 ? -8.854 -4.380 11.019 1.00 98.62 106 PHE A C 1
ATOM 844 O O . PHE A 1 106 ? -8.901 -3.864 12.125 1.00 98.62 106 PHE A O 1
ATOM 851 N N . LYS A 1 107 ? -9.920 -5.000 10.501 1.00 98.00 107 LYS A N 1
ATOM 852 C CA . LYS A 1 107 ? -11.221 -5.048 11.190 1.00 98.00 107 LYS A CA 1
ATOM 853 C C . LYS A 1 107 ? -11.167 -5.736 12.555 1.00 98.00 107 LYS A C 1
ATOM 855 O O . LYS A 1 107 ? -12.003 -5.451 13.405 1.00 98.00 107 LYS A O 1
ATOM 860 N N . ALA A 1 108 ? -10.219 -6.649 12.748 1.00 97.50 108 ALA A N 1
ATOM 861 C CA . ALA A 1 108 ? -9.989 -7.336 14.014 1.00 97.50 108 ALA A CA 1
ATOM 862 C C . ALA A 1 108 ? -9.085 -6.552 14.988 1.00 97.50 108 ALA A C 1
ATOM 864 O O . ALA A 1 108 ? -8.763 -7.083 16.047 1.00 97.50 108 ALA A O 1
ATOM 865 N N . GLY A 1 109 ? -8.641 -5.337 14.641 1.00 98.25 109 GLY A N 1
ATOM 866 C CA . GLY A 1 109 ? -7.743 -4.538 15.479 1.00 98.25 109 GLY A CA 1
ATOM 867 C C . GLY A 1 109 ? -6.304 -5.050 15.521 1.00 98.25 109 GLY A C 1
ATOM 868 O O . GLY A 1 109 ? -5.552 -4.667 16.406 1.00 98.25 109 GLY A O 1
ATOM 869 N N . THR A 1 110 ? -5.894 -5.902 14.571 1.00 98.44 110 THR A N 1
ATOM 870 C CA . THR A 1 110 ? -4.565 -6.553 14.588 1.00 98.44 110 THR A CA 1
ATOM 871 C C . THR A 1 110 ? -3.412 -5.545 14.598 1.00 98.44 110 THR A C 1
ATOM 873 O O . THR A 1 110 ? -2.341 -5.847 15.111 1.00 98.44 110 THR A O 1
ATOM 876 N N . PHE A 1 111 ? -3.623 -4.363 14.017 1.00 98.62 111 PHE A N 1
ATOM 877 C CA . PHE A 1 111 ? -2.603 -3.325 13.861 1.00 98.62 111 PHE A CA 1
ATOM 878 C C . PHE A 1 111 ? -2.761 -2.147 14.840 1.00 98.62 111 PHE A C 1
ATOM 880 O O . PHE A 1 111 ? -1.954 -1.219 14.791 1.00 98.62 111 PHE A O 1
ATOM 887 N N . SER A 1 112 ? -3.784 -2.175 15.701 1.00 98.44 112 SER A N 1
ATOM 888 C CA . SER A 1 112 ? -4.097 -1.108 16.657 1.00 98.44 112 SER A CA 1
ATOM 889 C C . SER A 1 112 ? -3.596 -1.469 18.053 1.00 98.44 112 SER A C 1
ATOM 891 O O . SER A 1 112 ? -3.636 -2.630 18.470 1.00 98.44 112 SER A O 1
ATOM 893 N N . SER A 1 113 ? -3.116 -0.475 18.792 1.00 97.94 113 SER A N 1
ATOM 894 C CA . SER A 1 113 ? -2.762 -0.618 20.203 1.00 97.94 113 SER A CA 1
ATOM 895 C C . SER A 1 113 ? -3.942 -0.421 21.156 1.00 97.94 113 SER A C 1
ATOM 897 O O . SER A 1 113 ? -3.855 -0.904 22.291 1.00 97.94 113 SER A O 1
ATOM 899 N N . ASP A 1 114 ? -5.024 0.235 20.717 1.00 97.25 114 ASP A N 1
ATOM 900 C CA . ASP A 1 114 ? -6.230 0.489 21.513 1.00 97.25 114 ASP A CA 1
ATOM 901 C C . ASP A 1 114 ? -7.388 -0.426 21.064 1.00 97.25 114 ASP A C 1
ATOM 903 O O . ASP A 1 114 ? -7.929 -0.255 19.969 1.00 97.25 114 ASP A O 1
ATOM 907 N N . PRO A 1 115 ? -7.843 -1.371 21.910 1.00 95.31 115 PRO A N 1
ATOM 908 C CA . PRO A 1 115 ? -8.984 -2.235 21.600 1.00 95.31 115 PRO A CA 1
ATOM 909 C C . PRO A 1 115 ? -10.303 -1.492 21.340 1.00 95.31 115 PRO A C 1
ATOM 911 O O . PRO A 1 115 ? -11.231 -2.084 20.787 1.00 95.31 115 PRO A O 1
ATOM 914 N N . ARG A 1 116 ? -10.419 -0.227 21.763 1.00 95.62 116 ARG A N 1
ATOM 915 C CA . ARG A 1 116 ? -11.599 0.621 21.525 1.00 95.62 116 ARG A CA 1
ATOM 916 C C . ARG A 1 116 ? -11.588 1.253 20.135 1.00 95.62 116 ARG A C 1
ATOM 918 O O . ARG A 1 116 ? -12.657 1.566 19.622 1.00 95.62 116 ARG A O 1
ATOM 925 N N . GLU A 1 117 ? -10.417 1.358 19.508 1.00 95.19 117 GLU A N 1
ATOM 926 C CA . GLU A 1 117 ? -10.228 1.870 18.148 1.00 95.19 117 GLU A CA 1
ATOM 927 C C . GLU A 1 117 ? -9.637 0.768 17.247 1.00 95.19 117 GLU A C 1
ATOM 929 O O . GLU A 1 117 ? -8.478 0.831 16.833 1.00 95.19 117 GLU A O 1
ATOM 934 N N . PRO A 1 118 ? -10.410 -0.289 16.919 1.00 96.50 118 PRO A N 1
ATOM 935 C CA . PRO A 1 118 ? -9.902 -1.409 16.127 1.00 96.50 118 PRO A CA 1
ATOM 936 C C . PRO A 1 118 ? -9.618 -1.023 14.669 1.00 96.50 118 PRO A C 1
ATOM 938 O O . PRO A 1 118 ? -8.827 -1.681 14.004 1.00 96.50 118 PRO A O 1
ATOM 941 N N . PHE A 1 119 ? -10.244 0.039 14.156 1.00 97.62 119 PHE A N 1
ATOM 942 C CA . PHE A 1 119 ? -10.086 0.506 12.776 1.00 97.62 119 PHE A CA 1
ATOM 943 C C . PHE A 1 119 ? -8.972 1.552 12.650 1.00 97.62 119 PHE A C 1
ATOM 945 O O . PHE A 1 119 ? -9.170 2.601 12.041 1.00 97.62 119 PHE A O 1
ATOM 952 N N . GLN A 1 120 ? -7.817 1.252 13.237 1.00 96.44 120 GLN A N 1
ATOM 953 C CA . GLN A 1 120 ? -6.628 2.096 13.270 1.00 96.44 120 GLN A CA 1
ATOM 954 C C . GLN A 1 120 ? -5.372 1.247 13.052 1.00 96.44 120 GLN A C 1
ATOM 956 O O . GLN A 1 120 ? -5.338 0.050 13.349 1.00 96.44 120 GLN A O 1
ATOM 961 N N . VAL A 1 121 ? -4.329 1.885 12.531 1.00 98.69 121 VAL A N 1
ATOM 962 C CA . VAL A 1 121 ? -2.950 1.395 12.599 1.00 98.69 121 VAL A CA 1
ATOM 963 C C . VAL A 1 121 ? -2.150 2.408 13.402 1.00 98.69 121 VAL A C 1
ATOM 965 O O . VAL A 1 121 ? -2.215 3.597 13.112 1.00 98.69 121 VAL A O 1
ATOM 968 N N . ASP A 1 122 ? -1.361 1.960 14.371 1.00 98.69 122 ASP A N 1
ATOM 969 C CA . ASP A 1 122 ? -0.436 2.843 15.081 1.00 98.69 122 ASP A CA 1
ATOM 970 C C . ASP A 1 122 ? 0.898 2.161 15.367 1.00 98.69 122 ASP A C 1
ATOM 972 O O . ASP A 1 122 ? 1.025 0.932 15.346 1.00 98.69 122 ASP A O 1
ATOM 976 N N . SER A 1 123 ? 1.912 2.979 15.637 1.00 98.56 123 SER A N 1
ATOM 977 C CA . SER A 1 123 ? 3.254 2.514 15.966 1.00 98.56 123 SER A CA 1
ATOM 978 C C . SER A 1 123 ? 3.261 1.449 17.068 1.00 98.56 123 SER A C 1
ATOM 980 O O . SER A 1 123 ? 3.953 0.438 16.945 1.00 98.56 123 SER A O 1
ATOM 982 N N . ALA A 1 124 ? 2.540 1.664 18.169 1.00 98.31 124 ALA A N 1
ATOM 983 C CA . ALA A 1 124 ? 2.569 0.755 19.312 1.00 98.31 124 ALA A CA 1
ATOM 984 C C . ALA A 1 124 ? 1.890 -0.589 18.999 1.00 98.31 124 ALA A C 1
ATOM 986 O O . ALA A 1 124 ? 2.340 -1.624 19.494 1.00 98.31 124 ALA A O 1
ATOM 987 N N . GLY A 1 125 ? 0.846 -0.594 18.169 1.00 98.31 125 GLY A N 1
ATOM 988 C CA . GLY A 1 125 ? 0.180 -1.790 17.662 1.00 98.31 125 GLY A CA 1
ATOM 989 C C . GLY A 1 125 ? 1.098 -2.580 16.736 1.00 98.31 125 GLY A C 1
ATOM 990 O O . GLY A 1 125 ? 1.313 -3.774 16.945 1.00 98.31 125 GLY A O 1
ATOM 991 N N . LEU A 1 126 ? 1.732 -1.902 15.777 1.00 98.69 126 LEU A N 1
ATOM 992 C CA . LEU A 1 126 ? 2.671 -2.530 14.846 1.00 98.69 126 LEU A CA 1
ATOM 993 C C . LEU A 1 126 ? 3.886 -3.141 15.551 1.00 98.69 126 LEU A C 1
ATOM 995 O O . LEU A 1 126 ? 4.260 -4.266 15.231 1.00 98.69 126 LEU A O 1
ATOM 999 N N . LYS A 1 127 ? 4.464 -2.456 16.546 1.00 98.06 127 LYS A N 1
ATOM 1000 C CA . LYS A 1 127 ? 5.618 -2.948 17.327 1.00 98.06 127 LYS A CA 1
ATOM 1001 C C . LYS A 1 127 ? 5.322 -4.201 18.161 1.00 98.06 127 LYS A C 1
ATOM 1003 O O . LYS A 1 127 ? 6.255 -4.875 18.587 1.00 98.06 127 LYS A O 1
ATOM 1008 N N . LYS A 1 128 ? 4.046 -4.522 18.399 1.00 97.12 128 LYS A N 1
ATOM 1009 C CA . LYS A 1 128 ? 3.616 -5.741 19.110 1.00 97.12 128 LYS A CA 1
ATOM 1010 C C . LYS A 1 128 ? 3.409 -6.939 18.183 1.00 97.12 128 LYS A C 1
ATOM 1012 O O . LYS A 1 128 ? 3.145 -8.034 18.675 1.00 97.12 128 LYS A O 1
ATOM 1017 N N . LEU A 1 129 ? 3.485 -6.749 16.865 1.00 98.06 129 LEU A N 1
ATOM 1018 C CA . LEU A 1 129 ? 3.303 -7.840 15.917 1.00 98.06 129 LEU A CA 1
ATOM 1019 C C . LEU A 1 129 ? 4.443 -8.851 16.007 1.00 98.06 129 LEU A C 1
ATOM 1021 O O . LEU A 1 129 ? 5.612 -8.510 16.158 1.00 98.06 129 LEU A O 1
ATOM 1025 N N . ASP A 1 130 ? 4.094 -10.113 15.810 1.00 97.88 130 ASP A N 1
ATOM 1026 C CA . ASP A 1 130 ? 5.043 -11.194 15.611 1.00 97.88 130 ASP A CA 1
ATOM 1027 C C . ASP A 1 130 ? 4.668 -12.018 14.373 1.00 97.88 130 ASP A C 1
ATOM 1029 O O . ASP A 1 130 ? 3.583 -11.885 13.790 1.00 97.88 130 ASP A O 1
ATOM 1033 N N . VAL A 1 131 ? 5.590 -12.891 13.962 1.00 98.25 131 VAL A N 1
ATOM 1034 C CA . VAL A 1 131 ? 5.414 -13.740 12.776 1.00 98.25 131 VAL A CA 1
ATOM 1035 C C . VAL A 1 131 ? 4.175 -14.621 12.927 1.00 98.25 131 VAL A C 1
ATOM 1037 O O . VAL A 1 131 ? 3.436 -14.814 11.966 1.00 98.25 131 VAL A O 1
ATOM 1040 N N . ALA A 1 132 ? 3.895 -15.110 14.138 1.00 98.38 132 ALA A N 1
ATOM 1041 C CA . ALA A 1 132 ? 2.745 -15.963 14.407 1.00 98.38 132 ALA A CA 1
ATOM 1042 C C . ALA A 1 132 ? 1.410 -15.220 14.215 1.00 98.38 132 ALA A C 1
ATOM 1044 O O . ALA A 1 132 ? 0.446 -15.791 13.704 1.00 98.38 132 ALA A O 1
ATOM 1045 N N . THR A 1 133 ? 1.339 -13.947 14.593 1.00 98.31 133 THR A N 1
ATOM 1046 C CA . THR A 1 133 ? 0.160 -13.091 14.431 1.00 98.31 133 THR A CA 1
ATOM 1047 C C . THR A 1 133 ? -0.102 -12.802 12.963 1.00 98.31 133 THR A C 1
ATOM 1049 O O . THR A 1 133 ? -1.228 -12.999 12.497 1.00 98.31 133 THR A O 1
ATOM 1052 N N . VAL A 1 134 ? 0.938 -12.434 12.210 1.00 98.31 134 VAL A N 1
ATOM 1053 C CA . VAL A 1 134 ? 0.826 -12.223 10.761 1.00 98.31 134 VAL A CA 1
ATOM 1054 C C . VAL A 1 134 ? 0.469 -13.535 10.052 1.00 98.31 134 VAL A C 1
ATOM 1056 O O . VAL A 1 134 ? -0.440 -13.547 9.225 1.00 98.31 134 VAL A O 1
ATOM 1059 N N . ALA A 1 135 ? 1.083 -14.661 10.431 1.00 98.38 135 ALA A N 1
ATOM 1060 C CA . ALA A 1 135 ? 0.767 -15.986 9.895 1.00 98.38 135 ALA A CA 1
ATOM 1061 C C . ALA A 1 135 ? -0.707 -16.353 10.096 1.00 98.38 135 ALA A C 1
ATOM 1063 O O . ALA A 1 135 ? -1.373 -16.759 9.145 1.00 98.38 135 ALA A O 1
ATOM 1064 N N . ARG A 1 136 ? -1.243 -16.170 11.312 1.00 98.44 136 ARG A N 1
ATOM 1065 C CA . ARG A 1 136 ? -2.665 -16.416 11.608 1.00 98.44 136 ARG A CA 1
ATOM 1066 C C . ARG A 1 136 ? -3.574 -15.520 10.771 1.00 98.44 136 ARG A C 1
ATOM 1068 O O . ARG A 1 136 ? -4.548 -16.011 10.202 1.00 98.44 136 ARG A O 1
ATOM 1075 N N . GLY A 1 137 ? -3.252 -14.231 10.672 1.00 97.88 137 GLY A N 1
ATOM 1076 C CA . GLY A 1 137 ? -4.006 -13.269 9.867 1.00 97.88 137 GLY A CA 1
ATOM 1077 C C . GLY A 1 137 ? -4.026 -13.615 8.376 1.00 97.88 137 GLY A C 1
ATOM 1078 O O . GLY A 1 137 ? -5.071 -13.504 7.737 1.00 97.88 137 GLY A O 1
ATOM 1079 N N . LEU A 1 138 ? -2.906 -14.121 7.855 1.00 97.94 138 LEU A N 1
ATOM 1080 C CA . LEU A 1 138 ? -2.730 -14.564 6.470 1.00 97.94 138 LEU A CA 1
ATOM 1081 C C . LEU A 1 138 ? -3.085 -16.047 6.237 1.00 97.94 138 LEU A C 1
ATOM 1083 O O . LEU A 1 138 ? -2.918 -16.534 5.125 1.00 97.94 138 LEU A O 1
ATOM 1087 N N . GLN A 1 139 ? -3.583 -16.775 7.244 1.00 98.25 139 GLN A N 1
ATOM 1088 C CA . GLN A 1 139 ? -3.910 -18.212 7.159 1.00 98.25 139 GLN A CA 1
ATOM 1089 C C . GLN A 1 139 ? -2.733 -19.104 6.714 1.00 98.25 139 GLN A C 1
ATOM 1091 O O . GLN A 1 139 ? -2.923 -20.109 6.023 1.00 98.25 139 GLN A O 1
ATOM 1096 N N . VAL A 1 140 ? -1.511 -18.738 7.097 1.00 97.94 140 VAL A N 1
ATOM 1097 C CA . VAL A 1 140 ? -0.296 -19.467 6.720 1.00 97.94 140 VAL A CA 1
ATOM 1098 C C . VAL A 1 140 ? -0.177 -20.740 7.545 1.00 97.94 140 VAL A C 1
ATOM 1100 O O . VAL A 1 140 ? -0.254 -20.723 8.773 1.00 97.94 140 VAL A O 1
ATOM 1103 N N . THR A 1 141 ? 0.031 -21.854 6.852 1.00 97.06 141 THR A N 1
ATOM 1104 C CA . THR A 1 141 ? 0.294 -23.175 7.436 1.00 97.06 141 THR A CA 1
ATOM 1105 C C . THR A 1 141 ? 1.309 -23.913 6.566 1.00 97.06 141 THR A C 1
ATOM 1107 O O . THR A 1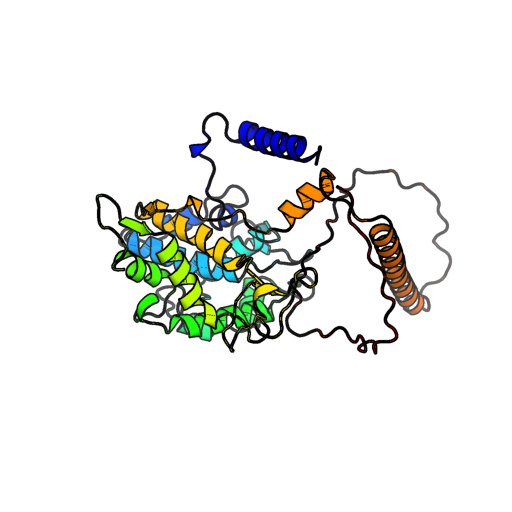 141 ? 1.656 -23.441 5.484 1.00 97.06 141 THR A O 1
ATOM 1110 N N . SER A 1 142 ? 1.754 -25.099 6.983 1.00 94.88 142 SER A N 1
ATOM 1111 C CA . SER A 1 142 ? 2.634 -25.939 6.158 1.00 94.88 142 SER A CA 1
ATOM 1112 C C . SER A 1 142 ? 2.011 -26.338 4.811 1.00 94.88 142 SER A C 1
ATOM 1114 O O . SER A 1 142 ? 2.736 -26.498 3.832 1.00 94.88 142 SER A O 1
ATOM 1116 N N . SER A 1 143 ? 0.681 -26.466 4.733 1.00 95.81 143 SER A N 1
ATOM 1117 C CA . SER A 1 143 ? -0.052 -26.765 3.493 1.00 95.81 143 SER A CA 1
ATOM 1118 C C . SER A 1 143 ? -0.515 -25.519 2.729 1.00 95.81 143 SER A C 1
ATOM 1120 O O . SER A 1 143 ? -0.943 -25.635 1.582 1.00 95.81 143 SER A O 1
ATOM 1122 N N . ASN A 1 144 ? -0.402 -24.334 3.332 1.00 97.12 144 ASN A N 1
ATOM 1123 C CA . ASN A 1 144 ? -0.713 -23.040 2.723 1.00 97.12 144 ASN A CA 1
ATOM 1124 C C . ASN A 1 144 ? 0.431 -22.035 2.973 1.00 97.12 144 ASN A C 1
ATOM 1126 O O . ASN A 1 144 ? 0.225 -21.040 3.678 1.00 97.12 144 ASN A O 1
ATOM 1130 N N . PRO A 1 145 ? 1.655 -22.313 2.483 1.00 95.50 145 PRO A N 1
ATOM 1131 C CA . PRO A 1 145 ? 2.808 -21.457 2.731 1.00 95.50 145 PRO A CA 1
ATOM 1132 C C . PRO A 1 145 ? 2.706 -20.159 1.926 1.00 95.50 145 PRO A C 1
ATOM 1134 O O . PRO A 1 145 ? 2.186 -20.167 0.811 1.00 95.50 145 PRO A O 1
ATOM 1137 N N . ILE A 1 146 ? 3.248 -19.072 2.476 1.00 94.62 146 ILE A N 1
ATOM 1138 C CA . ILE A 1 146 ? 3.474 -17.814 1.758 1.00 94.62 146 ILE A CA 1
ATOM 1139 C C . ILE A 1 146 ? 4.962 -17.473 1.796 1.00 94.62 146 ILE A C 1
ATOM 1141 O O . ILE A 1 146 ? 5.590 -17.552 2.853 1.00 94.62 146 ILE A O 1
ATOM 1145 N N . ASP A 1 147 ? 5.517 -17.073 0.658 1.00 89.31 147 ASP A N 1
ATOM 1146 C CA . ASP A 1 147 ? 6.920 -16.670 0.577 1.00 89.31 147 ASP A CA 1
ATOM 1147 C C . ASP A 1 147 ? 7.124 -15.334 1.294 1.00 89.31 147 ASP A C 1
ATOM 1149 O O . ASP A 1 147 ? 6.326 -14.416 1.120 1.00 89.31 147 ASP A O 1
ATOM 1153 N N . GLY A 1 148 ? 8.191 -15.188 2.085 1.00 90.25 148 GLY A N 1
ATOM 1154 C CA . GLY A 1 148 ? 8.566 -13.913 2.713 1.00 90.25 148 GLY A CA 1
ATOM 1155 C C . GLY A 1 148 ? 7.660 -13.457 3.867 1.00 90.25 148 GLY A C 1
ATOM 1156 O O . GLY A 1 148 ? 7.424 -12.254 4.027 1.00 90.25 148 GLY A O 1
ATOM 1157 N N . LEU A 1 149 ? 7.124 -14.386 4.661 1.00 94.31 149 LEU A N 1
ATOM 1158 C CA . LEU A 1 149 ? 6.311 -14.084 5.846 1.00 94.31 149 LEU A CA 1
ATOM 1159 C C . LEU A 1 149 ? 7.091 -13.268 6.899 1.00 94.31 149 LEU A C 1
ATOM 1161 O O . LEU A 1 149 ? 6.593 -12.268 7.427 1.00 94.31 149 LEU A O 1
ATOM 1165 N N . GLU A 1 150 ? 8.331 -13.659 7.176 1.00 94.38 150 GLU A N 1
ATOM 1166 C CA . GLU A 1 150 ? 9.234 -12.988 8.115 1.00 94.38 150 GLU A CA 1
ATOM 1167 C C . GLU A 1 150 ? 9.556 -11.576 7.629 1.00 94.38 150 GLU A C 1
ATOM 1169 O O . GLU A 1 150 ? 9.533 -10.624 8.409 1.00 94.38 150 GLU A O 1
ATOM 1174 N N . GLY A 1 151 ? 9.784 -11.422 6.321 1.00 92.19 151 GLY A N 1
ATOM 1175 C CA . GLY A 1 151 ? 10.047 -10.126 5.703 1.00 92.19 151 GLY A CA 1
ATOM 1176 C C . GLY A 1 151 ? 8.880 -9.160 5.826 1.00 92.19 151 GLY A C 1
ATOM 1177 O O . GLY A 1 151 ? 9.086 -8.008 6.198 1.00 92.19 151 GLY A O 1
ATOM 1178 N N . ARG A 1 152 ? 7.650 -9.637 5.608 1.00 93.88 152 ARG A N 1
ATOM 1179 C CA . ARG A 1 152 ? 6.426 -8.851 5.840 1.00 93.88 152 ARG A CA 1
ATOM 1180 C C . ARG A 1 152 ? 6.289 -8.409 7.287 1.00 93.88 152 ARG A C 1
ATOM 1182 O O . ARG A 1 152 ? 5.986 -7.251 7.551 1.00 93.88 152 ARG A O 1
ATOM 1189 N N . THR A 1 153 ? 6.534 -9.327 8.215 1.00 96.88 153 THR A N 1
ATOM 1190 C CA . THR A 1 153 ? 6.454 -9.032 9.649 1.00 96.88 153 THR A CA 1
ATOM 1191 C C . THR A 1 153 ? 7.501 -7.989 10.040 1.00 96.88 153 THR A C 1
ATOM 1193 O O . THR A 1 153 ? 7.170 -6.988 10.671 1.00 96.88 153 THR A O 1
ATOM 1196 N N . SER A 1 154 ? 8.752 -8.168 9.604 1.00 95.56 154 SER A N 1
ATOM 1197 C CA . SER A 1 154 ? 9.832 -7.210 9.855 1.00 95.56 154 SER A CA 1
ATOM 1198 C C . SER A 1 154 ? 9.540 -5.837 9.248 1.00 95.56 154 SER A C 1
ATOM 1200 O O . SER A 1 154 ? 9.816 -4.825 9.886 1.00 95.56 154 SER A O 1
ATOM 1202 N N . LEU A 1 155 ? 8.943 -5.789 8.055 1.00 94.75 155 LEU A N 1
ATOM 1203 C CA . LEU A 1 155 ? 8.556 -4.542 7.397 1.00 94.75 155 LEU A CA 1
ATOM 1204 C C . LEU A 1 155 ? 7.505 -3.771 8.210 1.00 94.75 155 LEU A C 1
ATOM 1206 O O . LEU A 1 155 ? 7.652 -2.566 8.396 1.00 94.75 155 LEU A O 1
ATOM 1210 N N . LEU A 1 156 ? 6.492 -4.456 8.752 1.00 97.75 156 LEU A N 1
ATOM 1211 C CA . LEU A 1 156 ? 5.489 -3.835 9.626 1.00 97.75 156 LEU A CA 1
ATOM 1212 C C . LEU A 1 156 ? 6.082 -3.363 10.962 1.00 97.75 156 LEU A C 1
ATOM 1214 O O . LEU A 1 156 ? 5.734 -2.283 11.433 1.00 97.75 156 LEU A O 1
ATOM 1218 N N . LEU A 1 157 ? 7.013 -4.120 11.547 1.00 98.12 157 LEU A N 1
ATOM 1219 C CA . LEU A 1 157 ? 7.732 -3.694 12.753 1.00 98.12 157 LEU A CA 1
ATOM 1220 C C . LEU A 1 157 ? 8.547 -2.416 12.504 1.00 98.12 157 LEU A C 1
ATOM 1222 O O . LEU A 1 157 ? 8.484 -1.477 13.294 1.00 98.12 157 LEU A O 1
ATOM 1226 N N . ARG A 1 158 ? 9.266 -2.348 11.376 1.00 97.06 158 ARG A N 1
ATOM 1227 C CA . ARG A 1 158 ? 10.030 -1.153 10.978 1.00 97.06 158 ARG A CA 1
ATOM 1228 C C . ARG A 1 158 ? 9.130 0.025 10.632 1.00 97.06 158 ARG A C 1
ATOM 1230 O O . ARG A 1 158 ? 9.496 1.157 10.926 1.00 97.06 158 ARG A O 1
ATOM 1237 N N . LEU A 1 159 ? 7.955 -0.227 10.054 1.00 98.12 159 LEU A N 1
ATOM 1238 C CA . LEU A 1 159 ? 6.935 0.805 9.900 1.00 98.12 159 LEU A CA 1
ATOM 1239 C C . LEU A 1 159 ? 6.548 1.375 11.268 1.00 98.12 159 LEU A C 1
ATOM 1241 O O . LEU A 1 159 ? 6.505 2.588 11.408 1.00 98.12 159 LEU A O 1
ATOM 1245 N N . GLY A 1 160 ? 6.344 0.532 12.284 1.00 98.12 160 GLY A N 1
ATOM 1246 C CA . GLY A 1 160 ? 6.090 1.001 13.646 1.00 98.12 160 GLY A CA 1
ATOM 1247 C C . GLY A 1 160 ? 7.170 1.961 14.163 1.00 98.12 160 GLY A C 1
ATOM 1248 O O . GLY A 1 160 ? 6.848 2.962 14.792 1.00 98.12 160 GLY A O 1
ATOM 1249 N N . GLU A 1 161 ? 8.445 1.714 13.854 1.00 97.69 161 GLU A N 1
ATOM 1250 C CA . GLU A 1 161 ? 9.528 2.661 14.159 1.00 97.69 161 GLU A CA 1
ATOM 1251 C C . GLU A 1 161 ? 9.452 3.945 13.319 1.00 97.69 161 GLU A C 1
ATOM 1253 O O . GLU A 1 161 ? 9.553 5.037 13.871 1.00 97.69 161 GLU A O 1
ATOM 1258 N N . ALA A 1 162 ? 9.227 3.843 12.007 1.00 97.38 162 ALA A N 1
ATOM 1259 C CA . ALA A 1 162 ? 9.139 5.001 11.110 1.00 97.38 162 ALA A CA 1
ATOM 1260 C C . ALA A 1 162 ? 7.984 5.952 11.475 1.00 97.38 162 ALA A C 1
ATOM 1262 O O . ALA A 1 162 ? 8.118 7.172 11.376 1.00 97.38 162 ALA A O 1
ATOM 1263 N N . LEU A 1 163 ? 6.872 5.401 11.969 1.00 98.50 163 LEU A N 1
ATOM 1264 C CA . LEU A 1 163 ? 5.716 6.170 12.424 1.00 98.50 163 LEU A CA 1
ATOM 1265 C C . LEU A 1 163 ? 6.005 7.063 13.641 1.00 98.50 163 LEU A C 1
ATOM 1267 O O . LEU A 1 163 ? 5.208 7.945 13.942 1.00 98.50 163 LEU A O 1
ATOM 1271 N N . GLN A 1 164 ? 7.142 6.889 14.325 1.00 97.81 164 GLN A N 1
ATOM 1272 C CA . GLN A 1 164 ? 7.573 7.790 15.401 1.00 97.81 164 GLN A CA 1
ATOM 1273 C C . GLN A 1 164 ? 7.971 9.187 14.903 1.00 97.81 164 GLN A C 1
ATOM 1275 O O . GLN A 1 164 ? 8.163 10.081 15.726 1.00 97.81 164 GLN A O 1
ATOM 1280 N N . ASN A 1 165 ? 8.084 9.408 13.587 1.00 97.38 165 ASN A N 1
ATOM 1281 C CA . ASN A 1 165 ? 8.208 10.755 13.041 1.00 97.38 165 ASN A CA 1
ATOM 1282 C C . ASN A 1 165 ? 6.895 11.539 13.236 1.00 97.38 165 ASN A C 1
ATOM 1284 O O . ASN A 1 165 ? 6.012 11.536 12.377 1.00 97.38 165 ASN A O 1
ATOM 1288 N N . GLN A 1 166 ? 6.782 12.217 14.379 1.00 96.25 166 GLN A N 1
ATOM 1289 C CA . GLN A 1 166 ? 5.579 12.948 14.786 1.00 96.25 166 GLN A CA 1
ATOM 1290 C C . GLN A 1 166 ? 5.264 14.156 13.900 1.00 96.25 166 GLN A C 1
ATOM 1292 O O . GLN A 1 166 ? 4.117 14.593 13.888 1.00 96.25 166 GLN A O 1
ATOM 1297 N N . GLU A 1 167 ? 6.241 14.680 13.152 1.00 97.12 167 GLU A N 1
ATOM 1298 C CA . GLU A 1 167 ? 5.990 15.752 12.186 1.00 97.12 167 GLU A CA 1
ATOM 1299 C C . GLU A 1 167 ? 4.997 15.286 11.115 1.00 97.12 167 GLU A C 1
ATOM 1301 O O . GLU A 1 167 ? 4.054 16.000 10.790 1.00 97.12 167 GLU A O 1
ATOM 1306 N N . VAL A 1 168 ? 5.169 14.056 10.622 1.00 98.12 168 VAL A N 1
ATOM 1307 C CA . VAL A 1 168 ? 4.352 13.496 9.537 1.00 98.12 168 VAL A CA 1
ATOM 1308 C C . VAL A 1 168 ? 3.188 12.665 10.072 1.00 98.12 168 VAL A C 1
ATOM 1310 O O . VAL A 1 168 ? 2.087 12.726 9.534 1.00 98.12 168 VAL A O 1
ATOM 1313 N N . PHE A 1 169 ? 3.404 11.882 11.131 1.00 98.44 169 PHE A N 1
ATOM 1314 C CA . PHE A 1 169 ? 2.433 10.896 11.627 1.00 98.44 169 PHE A CA 1
ATOM 1315 C C . PHE A 1 169 ? 1.731 11.315 12.928 1.00 98.44 169 PHE A C 1
ATOM 1317 O O . PHE A 1 169 ? 0.974 10.534 13.521 1.00 98.44 169 PHE A O 1
ATOM 1324 N N . GLY A 1 170 ? 1.942 12.559 13.361 1.00 97.56 170 GLY A N 1
ATOM 1325 C CA . GLY A 1 170 ? 1.337 13.139 14.556 1.00 97.56 170 GLY A CA 1
ATOM 1326 C C . GLY A 1 170 ? 1.765 12.456 15.859 1.00 97.56 170 GLY A C 1
ATOM 1327 O O . GLY A 1 170 ? 2.523 11.486 15.876 1.00 97.56 170 GLY A O 1
ATOM 1328 N N . LEU A 1 171 ? 1.238 12.948 16.983 1.00 96.50 171 LEU A N 1
ATOM 1329 C CA . LEU A 1 171 ? 1.531 12.400 18.318 1.00 96.50 171 LEU A CA 1
ATOM 1330 C C . LEU A 1 171 ? 1.070 10.947 18.486 1.00 96.50 171 LEU A C 1
ATOM 1332 O O . LEU A 1 171 ? 1.654 10.190 19.256 1.00 96.50 171 LEU A O 1
ATOM 1336 N N . GLU A 1 172 ? 0.029 10.560 17.752 1.00 95.06 172 GLU A N 1
ATOM 1337 C CA . GLU A 1 172 ? -0.528 9.207 17.757 1.00 95.06 172 GLU A CA 1
ATOM 1338 C C . GLU A 1 172 ? 0.351 8.208 16.992 1.00 95.06 172 GLU A C 1
ATOM 1340 O O . GLU A 1 172 ? 0.113 7.004 17.084 1.00 95.06 172 GLU A O 1
ATOM 1345 N N . ALA A 1 173 ? 1.357 8.688 16.244 1.00 97.94 173 ALA A N 1
ATOM 1346 C CA . ALA A 1 173 ? 2.257 7.869 15.437 1.00 97.94 173 ALA A CA 1
ATOM 1347 C C . ALA A 1 173 ? 1.482 6.887 14.540 1.00 97.94 173 ALA A C 1
ATOM 1349 O O . ALA A 1 173 ? 1.699 5.669 14.583 1.00 97.94 173 ALA A O 1
ATOM 1350 N N . ARG A 1 174 ? 0.536 7.420 13.756 1.00 97.56 174 ARG A N 1
ATOM 1351 C CA . ARG A 1 174 ? -0.348 6.648 12.868 1.00 97.56 174 ARG A CA 1
ATOM 1352 C C . ARG A 1 174 ? -0.199 7.076 11.408 1.00 97.56 174 ARG A C 1
ATOM 1354 O O . ARG A 1 174 ? -0.051 8.272 11.147 1.00 97.56 174 ARG A O 1
ATOM 1361 N N . PRO A 1 175 ? -0.278 6.142 10.440 1.00 98.31 175 PRO A N 1
ATOM 1362 C CA . PRO A 1 175 ? -0.142 6.476 9.027 1.00 98.31 175 PRO A CA 1
ATOM 1363 C C . PRO A 1 175 ? -1.113 7.568 8.567 1.00 98.31 175 PRO A C 1
ATOM 1365 O O . PRO A 1 175 ? -0.716 8.477 7.846 1.00 98.31 175 PRO A O 1
ATOM 1368 N N . GLY A 1 176 ? -2.369 7.514 9.007 1.00 98.25 176 GLY A N 1
ATOM 1369 C CA . GLY A 1 176 ? -3.433 8.417 8.585 1.00 98.25 176 GLY A CA 1
ATOM 1370 C C . GLY A 1 176 ? -3.175 9.889 8.884 1.00 98.25 176 GLY A C 1
ATOM 1371 O O . GLY A 1 176 ? -3.666 10.735 8.142 1.00 98.25 176 GLY A O 1
ATOM 1372 N N . ASN A 1 177 ? -2.341 10.204 9.876 1.00 98.50 177 ASN A N 1
ATOM 1373 C CA . ASN A 1 177 ? -1.969 11.583 10.207 1.00 98.50 177 ASN A CA 1
ATOM 1374 C C . ASN A 1 177 ? -1.074 12.238 9.145 1.00 98.50 177 ASN A C 1
ATOM 1376 O O . ASN A 1 177 ? -0.983 13.465 9.115 1.00 98.50 177 ASN A O 1
ATOM 1380 N N . MET A 1 178 ? -0.535 11.465 8.188 1.00 98.50 178 MET A N 1
ATOM 1381 C CA . MET A 1 178 ? 0.089 12.041 6.990 1.00 98.50 178 MET A CA 1
ATOM 1382 C C . MET A 1 178 ? -0.873 12.970 6.242 1.00 98.50 178 MET A C 1
ATOM 1384 O O . MET A 1 178 ? -0.438 13.904 5.578 1.00 98.50 178 MET A O 1
ATOM 1388 N N . LEU A 1 179 ? -2.184 12.725 6.344 1.00 98.62 179 LEU A N 1
ATOM 1389 C CA . LEU A 1 179 ? -3.202 13.600 5.782 1.00 98.62 179 LEU A CA 1
ATOM 1390 C C . LEU A 1 179 ? -3.099 15.012 6.359 1.00 98.62 179 LEU A C 1
ATOM 1392 O O . LEU A 1 179 ? -3.111 15.978 5.605 1.00 98.62 179 LEU A O 1
ATOM 1396 N N . ASP A 1 180 ? -2.984 15.132 7.679 1.00 97.94 180 ASP A N 1
ATOM 1397 C CA . ASP A 1 180 ? -2.946 16.427 8.356 1.00 97.94 180 ASP A CA 1
ATOM 1398 C C . ASP A 1 180 ? -1.637 17.162 8.054 1.00 97.94 180 ASP A C 1
ATOM 1400 O O . ASP A 1 180 ? -1.645 18.370 7.800 1.00 97.94 180 ASP A O 1
ATOM 1404 N N . TYR A 1 181 ? -0.527 16.420 7.980 1.00 98.38 181 TYR A N 1
ATOM 1405 C CA . TYR A 1 181 ? 0.751 16.946 7.504 1.00 98.38 181 TYR A CA 1
ATOM 1406 C C . TYR A 1 181 ? 0.620 17.509 6.085 1.00 98.38 181 TYR A C 1
ATOM 1408 O O . TYR A 1 181 ? 0.967 18.660 5.839 1.00 98.38 181 TYR A O 1
ATOM 1416 N N . LEU A 1 182 ? 0.052 16.741 5.150 1.00 98.44 182 LEU A N 1
ATOM 1417 C CA . LEU A 1 182 ? -0.102 17.173 3.760 1.00 98.44 182 LEU A CA 1
ATOM 1418 C C . LEU A 1 182 ? -1.047 18.371 3.626 1.00 98.44 182 LEU A C 1
ATOM 1420 O O . LEU A 1 182 ? -0.752 19.292 2.870 1.00 98.44 182 LEU A O 1
ATOM 1424 N N . LEU A 1 183 ? -2.169 18.385 4.350 1.00 97.81 183 LEU A N 1
ATOM 1425 C CA . LEU A 1 183 ? -3.132 19.490 4.309 1.00 97.81 183 LEU A CA 1
ATOM 1426 C C . LEU A 1 183 ? -2.568 20.791 4.896 1.00 97.81 183 LEU A C 1
ATOM 1428 O O . LEU A 1 183 ? -2.943 21.868 4.436 1.00 97.81 183 LEU A O 1
ATOM 1432 N N . SER A 1 184 ? -1.675 20.699 5.883 1.00 97.06 184 SER A N 1
ATOM 1433 C CA . SER A 1 184 ? -1.004 21.856 6.496 1.00 97.06 184 SER A CA 1
ATOM 1434 C C . SER A 1 184 ? 0.335 22.222 5.844 1.00 97.06 184 SER A C 1
ATOM 1436 O O . SER A 1 184 ? 0.921 23.251 6.188 1.00 97.06 184 SER A O 1
ATOM 1438 N N . HIS A 1 185 ? 0.820 21.416 4.895 1.00 98.12 185 HIS A N 1
ATOM 1439 C CA . HIS A 1 185 ? 2.114 21.631 4.262 1.00 98.12 185 HIS A CA 1
ATOM 1440 C C . HIS A 1 185 ? 2.152 22.978 3.505 1.00 98.12 185 HIS A C 1
ATOM 1442 O O . HIS A 1 185 ? 1.218 23.279 2.760 1.00 98.12 185 HIS A O 1
ATOM 1448 N N . PRO A 1 186 ? 3.238 23.777 3.591 1.00 97.50 186 PRO A N 1
ATOM 1449 C CA . PRO A 1 186 ? 3.304 25.115 2.981 1.00 97.50 186 PRO A CA 1
ATOM 1450 C C . PRO A 1 186 ? 3.104 25.174 1.459 1.00 97.50 186 PRO A C 1
ATOM 1452 O O . PRO A 1 186 ? 2.791 26.228 0.912 1.00 97.50 186 PRO A O 1
ATOM 1455 N N . THR A 1 187 ? 3.324 24.061 0.755 1.00 97.88 187 THR A N 1
ATOM 1456 C CA . THR A 1 187 ? 3.110 23.958 -0.701 1.00 97.88 187 THR A CA 1
ATOM 1457 C C . THR A 1 187 ? 1.673 23.596 -1.075 1.00 97.88 187 THR A C 1
ATOM 1459 O O . THR A 1 187 ? 1.313 23.696 -2.250 1.00 97.88 187 THR A O 1
ATOM 1462 N N . THR A 1 188 ? 0.859 23.168 -0.110 1.00 97.81 188 THR A N 1
ATOM 1463 C CA . THR A 1 188 ? -0.543 22.820 -0.326 1.00 97.81 188 THR A CA 1
ATOM 1464 C C . THR A 1 188 ? -1.364 24.091 -0.450 1.00 97.81 188 THR A C 1
ATOM 1466 O O . THR A 1 188 ? -1.311 24.982 0.397 1.00 97.81 188 THR A O 1
ATOM 1469 N N . GLN A 1 189 ? -2.141 24.186 -1.525 1.00 95.81 189 GLN A N 1
ATOM 1470 C CA . GLN A 1 189 ? -2.985 25.348 -1.772 1.00 95.81 189 GLN A CA 1
ATOM 1471 C C . GLN A 1 189 ? -4.394 25.073 -1.251 1.00 95.81 189 GLN A C 1
ATOM 1473 O O . GLN A 1 189 ? -5.063 24.132 -1.684 1.00 95.81 189 GLN A O 1
ATOM 1478 N N . ALA A 1 190 ? -4.857 25.924 -0.339 1.00 87.38 190 ALA A N 1
ATOM 1479 C CA . ALA A 1 190 ? -6.237 25.931 0.120 1.00 87.38 190 ALA A CA 1
ATOM 1480 C C . ALA A 1 190 ? -7.086 26.786 -0.837 1.00 87.38 190 ALA A C 1
ATOM 1482 O O . ALA A 1 190 ? -7.071 28.015 -0.766 1.00 87.38 190 ALA A O 1
ATOM 1483 N N . SER A 1 191 ? -7.793 26.136 -1.764 1.00 84.81 191 SER A N 1
ATOM 1484 C CA . SER A 1 191 ? -8.804 2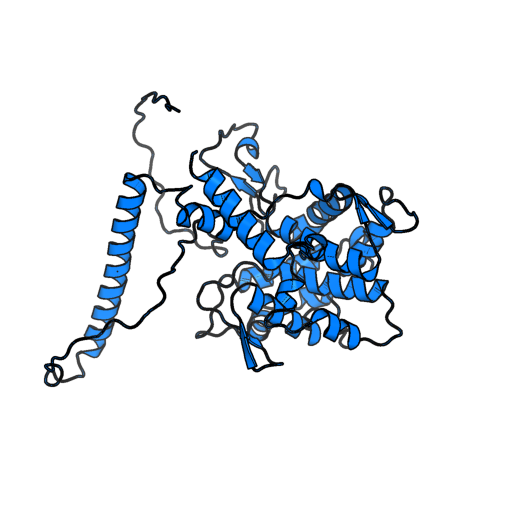6.769 -2.621 1.00 84.81 191 SER A CA 1
ATOM 1485 C C . SER A 1 191 ? -10.202 26.251 -2.241 1.00 84.81 191 SER A C 1
ATOM 1487 O O . SER A 1 191 ? -10.461 25.962 -1.077 1.00 84.81 191 SER A O 1
ATOM 1489 N N . SER A 1 192 ? -11.111 26.113 -3.210 1.00 89.50 192 SER A N 1
ATOM 1490 C CA . SER A 1 192 ? -12.400 25.423 -3.028 1.00 89.50 192 SER A CA 1
ATOM 1491 C C . SER A 1 192 ? -12.241 23.949 -2.632 1.00 89.50 192 SER A C 1
ATOM 1493 O O . SER A 1 192 ? -13.097 23.403 -1.942 1.00 89.50 192 SER A O 1
ATOM 1495 N N . VAL A 1 193 ? -11.129 23.329 -3.035 1.00 93.69 193 VAL A N 1
ATOM 1496 C CA . VAL A 1 193 ? -10.659 22.019 -2.578 1.00 93.69 193 VAL A CA 1
ATOM 1497 C C . VAL A 1 193 ? -9.168 22.103 -2.229 1.00 93.69 193 VAL A C 1
ATOM 1499 O O . VAL A 1 193 ? -8.477 22.982 -2.762 1.00 93.69 193 VAL A O 1
ATOM 1502 N N . PRO A 1 194 ? -8.637 21.218 -1.365 1.00 97.00 194 PRO A N 1
ATOM 1503 C CA . PRO A 1 194 ? -7.202 21.149 -1.122 1.00 97.00 194 PRO A CA 1
ATOM 1504 C C . PRO A 1 194 ? -6.463 20.687 -2.382 1.00 97.00 194 PRO A C 1
ATOM 1506 O O . PRO A 1 194 ? -6.788 19.639 -2.947 1.00 97.00 194 PRO A O 1
ATOM 1509 N N . ILE A 1 195 ? -5.457 21.450 -2.808 1.00 98.31 195 ILE A N 1
ATOM 1510 C CA . ILE A 1 195 ? -4.577 21.084 -3.920 1.00 98.31 195 ILE A CA 1
ATOM 1511 C C . ILE A 1 195 ? -3.207 20.728 -3.351 1.00 98.31 195 ILE A C 1
ATOM 1513 O O . ILE A 1 195 ? -2.465 21.608 -2.911 1.00 98.31 195 ILE A O 1
ATOM 1517 N N . ILE A 1 196 ? -2.872 19.440 -3.373 1.00 98.56 196 ILE A N 1
ATOM 1518 C CA . ILE A 1 196 ? -1.585 18.921 -2.906 1.00 98.56 196 ILE A CA 1
ATOM 1519 C C . ILE A 1 196 ? -0.693 18.683 -4.131 1.00 98.56 196 ILE A C 1
ATOM 1521 O O . ILE A 1 196 ? -1.048 17.876 -4.993 1.00 98.56 196 ILE A O 1
ATOM 1525 N N . PRO A 1 197 ? 0.473 19.342 -4.251 1.00 98.44 197 PRO A N 1
ATOM 1526 C CA . PRO A 1 197 ? 1.430 19.004 -5.296 1.00 98.44 197 PRO A CA 1
ATOM 1527 C C . PRO A 1 197 ? 1.905 17.558 -5.142 1.00 98.44 197 PRO A C 1
ATOM 1529 O O . PRO A 1 197 ? 2.374 17.158 -4.073 1.00 98.44 197 PRO A O 1
ATOM 1532 N N . LEU A 1 198 ? 1.840 16.771 -6.214 1.00 98.00 198 LEU A N 1
ATOM 1533 C CA . LEU A 1 198 ? 2.310 15.391 -6.199 1.00 98.00 198 LEU A CA 1
ATOM 1534 C C . LEU A 1 198 ? 3.774 15.271 -5.733 1.00 98.00 198 LEU A C 1
ATOM 1536 O O . LEU A 1 198 ? 4.031 14.382 -4.925 1.00 98.00 198 LEU A O 1
ATOM 1540 N N . PRO A 1 199 ? 4.727 16.142 -6.134 1.00 98.06 199 PRO A N 1
ATOM 1541 C CA . PRO A 1 199 ? 6.091 16.073 -5.610 1.00 98.06 199 PRO A CA 1
ATOM 1542 C C . PRO A 1 199 ? 6.172 16.198 -4.083 1.00 98.06 199 PRO A C 1
ATOM 1544 O O . PRO A 1 199 ? 6.989 15.529 -3.464 1.00 98.06 199 PRO A O 1
ATOM 1547 N N . THR A 1 200 ? 5.300 16.996 -3.457 1.00 98.44 200 THR A N 1
ATOM 1548 C CA . THR A 1 200 ? 5.216 17.091 -1.991 1.00 98.44 200 THR A CA 1
ATOM 1549 C C . THR A 1 200 ? 4.775 15.765 -1.385 1.00 98.44 200 THR A C 1
ATOM 1551 O O . THR A 1 200 ? 5.411 15.269 -0.459 1.00 98.44 200 THR A O 1
ATOM 1554 N N . PHE A 1 201 ? 3.723 15.159 -1.937 1.00 98.44 201 PHE A N 1
ATOM 1555 C CA . PHE A 1 201 ? 3.245 13.859 -1.475 1.00 98.44 201 PHE A CA 1
ATOM 1556 C C . PHE A 1 201 ? 4.285 12.747 -1.684 1.00 98.44 201 PHE A C 1
ATOM 1558 O O . PHE A 1 201 ? 4.538 11.953 -0.781 1.00 98.44 201 PHE A O 1
ATOM 1565 N N . TRP A 1 202 ? 4.928 12.722 -2.851 1.00 97.56 202 TRP A N 1
ATOM 1566 C CA . TRP A 1 202 ? 5.967 11.757 -3.192 1.00 97.56 202 TRP A CA 1
ATOM 1567 C C . TRP A 1 202 ? 7.185 11.865 -2.271 1.00 97.56 202 TRP A C 1
ATOM 1569 O O . TRP A 1 202 ? 7.623 10.851 -1.731 1.00 97.56 202 TRP A O 1
ATOM 1579 N N . ASN A 1 203 ? 7.698 13.079 -2.049 1.00 96.75 203 ASN A N 1
ATOM 1580 C CA . ASN A 1 203 ? 8.839 13.303 -1.162 1.00 96.75 203 ASN A CA 1
ATOM 1581 C C . ASN A 1 203 ? 8.505 12.902 0.275 1.00 96.75 203 ASN A C 1
ATOM 1583 O O . ASN A 1 203 ? 9.275 12.171 0.884 1.00 96.75 203 ASN A O 1
ATOM 1587 N N . MET A 1 204 ? 7.314 13.256 0.775 1.00 97.88 204 MET A N 1
ATOM 1588 C CA . MET A 1 204 ? 6.859 12.813 2.097 1.00 97.88 204 MET A CA 1
ATOM 1589 C C . MET A 1 204 ? 6.903 11.285 2.225 1.00 97.88 204 MET A C 1
ATOM 1591 O O . MET A 1 204 ? 7.435 10.780 3.214 1.00 97.88 204 MET A O 1
ATOM 1595 N N . LEU A 1 205 ? 6.398 10.544 1.228 1.00 96.81 205 LEU A N 1
ATOM 1596 C CA . LEU A 1 205 ? 6.448 9.080 1.240 1.00 96.81 205 LEU A CA 1
ATOM 1597 C C . LEU A 1 205 ? 7.885 8.554 1.204 1.00 96.81 205 LEU A C 1
ATOM 1599 O O . LEU A 1 205 ? 8.216 7.653 1.972 1.00 96.81 205 LEU A O 1
ATOM 1603 N N . MET A 1 206 ? 8.726 9.089 0.319 1.00 94.06 206 MET A N 1
ATOM 1604 C CA . MET A 1 206 ? 10.120 8.662 0.185 1.00 94.06 206 MET A CA 1
ATOM 1605 C C . MET A 1 206 ? 10.900 8.904 1.478 1.00 94.06 206 MET A C 1
ATOM 1607 O O . MET A 1 206 ? 11.515 7.975 2.000 1.00 94.06 206 MET A O 1
ATOM 1611 N N . ASP A 1 207 ? 10.814 10.102 2.044 1.00 93.81 207 ASP A N 1
ATOM 1612 C CA . ASP A 1 207 ? 11.587 10.497 3.219 1.00 93.81 207 ASP A CA 1
ATOM 1613 C C . ASP A 1 207 ? 11.095 9.764 4.474 1.00 93.81 207 ASP A C 1
ATOM 1615 O O . ASP A 1 207 ? 11.877 9.139 5.195 1.00 93.81 207 ASP A O 1
ATOM 1619 N N . SER A 1 208 ? 9.778 9.750 4.697 1.00 95.12 208 SER A N 1
ATOM 1620 C CA . SER A 1 208 ? 9.185 9.200 5.924 1.00 95.12 208 SER A CA 1
ATOM 1621 C C . SER A 1 208 ? 9.216 7.676 5.975 1.00 95.12 208 SER A C 1
ATOM 1623 O O . SER A 1 208 ? 9.227 7.098 7.061 1.00 95.12 208 SER A O 1
ATOM 1625 N N . LEU A 1 209 ? 9.220 7.005 4.818 1.00 94.00 209 LEU A N 1
ATOM 1626 C CA . LEU A 1 209 ? 9.221 5.543 4.745 1.00 94.00 209 LEU A CA 1
ATOM 1627 C C . LEU A 1 209 ? 10.591 4.955 4.413 1.00 94.00 209 LEU A C 1
ATOM 1629 O O . LEU A 1 209 ? 10.735 3.739 4.471 1.00 94.00 209 LEU A O 1
ATOM 1633 N N . THR A 1 210 ? 11.626 5.754 4.147 1.00 90.94 210 THR A N 1
ATOM 1634 C CA . THR A 1 210 ? 12.995 5.233 3.968 1.00 90.94 210 THR A CA 1
ATOM 1635 C C . THR A 1 210 ? 13.437 4.261 5.085 1.00 90.94 210 THR A C 1
ATOM 1637 O O . THR A 1 210 ? 13.988 3.203 4.759 1.00 90.94 210 THR A O 1
ATOM 1640 N N . PRO A 1 211 ? 13.145 4.507 6.382 1.00 92.00 211 PRO A N 1
ATOM 1641 C CA . PRO A 1 211 ? 13.554 3.606 7.465 1.00 92.00 211 PRO A CA 1
ATOM 1642 C C . PRO A 1 211 ? 12.903 2.213 7.444 1.00 92.00 211 PRO A C 1
ATOM 1644 O O . PRO A 1 211 ? 13.398 1.297 8.111 1.00 92.00 211 PRO A O 1
ATOM 1647 N N . ILE A 1 212 ? 11.806 2.016 6.695 1.00 92.88 212 ILE A N 1
ATOM 1648 C CA . ILE A 1 212 ? 11.122 0.713 6.650 1.00 92.88 212 ILE A CA 1
ATOM 1649 C C . ILE A 1 212 ? 11.934 -0.332 5.883 1.00 92.88 212 ILE A C 1
ATOM 1651 O O . ILE A 1 212 ? 11.759 -1.537 6.082 1.00 92.88 212 ILE A O 1
ATOM 1655 N N . TRP A 1 213 ? 12.832 0.112 5.005 1.00 89.94 213 TRP A N 1
ATOM 1656 C CA . TRP A 1 213 ? 13.604 -0.772 4.150 1.00 89.94 213 TRP A CA 1
ATOM 1657 C C . TRP A 1 213 ? 14.659 -1.553 4.944 1.00 89.94 213 TRP A C 1
ATOM 1659 O O . TRP A 1 213 ? 15.324 -1.003 5.826 1.00 89.94 213 TRP A O 1
ATOM 1669 N N . PRO A 1 214 ? 14.846 -2.855 4.657 1.00 85.38 214 PRO A N 1
ATOM 1670 C CA . PRO A 1 214 ? 15.866 -3.633 5.337 1.00 85.38 214 PRO A CA 1
ATOM 1671 C C . PRO A 1 214 ? 17.271 -3.159 4.920 1.00 85.38 214 PRO A C 1
ATOM 1673 O O . PRO A 1 214 ? 17.463 -2.775 3.765 1.00 85.38 214 PRO A O 1
ATOM 1676 N N . PRO A 1 215 ? 18.285 -3.269 5.802 1.00 82.12 215 PRO A N 1
ATOM 1677 C CA . PRO A 1 215 ? 19.659 -2.852 5.504 1.00 82.12 215 PRO A CA 1
ATOM 1678 C C . PRO A 1 215 ? 20.277 -3.551 4.288 1.00 82.12 215 PRO A C 1
ATOM 1680 O O . PRO A 1 215 ? 21.229 -3.051 3.707 1.00 82.12 215 PRO A O 1
ATOM 1683 N N . SER A 1 216 ? 19.741 -4.705 3.885 1.00 83.00 216 SER A N 1
ATOM 1684 C CA . SER A 1 216 ? 20.174 -5.436 2.694 1.00 83.00 216 SER A CA 1
ATOM 1685 C C . SER A 1 216 ? 19.735 -4.796 1.370 1.00 83.00 216 SER A C 1
ATOM 1687 O O . SER A 1 216 ? 20.114 -5.298 0.312 1.00 83.00 216 SER A O 1
ATOM 1689 N N . ARG A 1 217 ? 18.893 -3.752 1.386 1.00 85.75 217 ARG A N 1
ATOM 1690 C CA . ARG A 1 217 ? 18.547 -2.989 0.176 1.00 85.75 217 ARG A CA 1
ATOM 1691 C C . ARG A 1 217 ? 19.745 -2.194 -0.325 1.00 85.75 217 ARG A C 1
ATOM 1693 O O . ARG A 1 217 ? 20.685 -1.938 0.417 1.00 85.75 217 ARG A O 1
ATOM 1700 N N . THR A 1 218 ? 19.695 -1.805 -1.596 1.00 88.38 218 THR A N 1
ATOM 1701 C CA . THR A 1 218 ? 20.690 -0.912 -2.189 1.00 88.38 218 THR A CA 1
ATOM 1702 C C . THR A 1 218 ? 20.802 0.365 -1.367 1.00 88.38 218 THR A C 1
ATOM 1704 O O . THR A 1 218 ? 19.790 0.976 -1.023 1.00 88.38 218 THR A O 1
ATOM 1707 N N . GLN A 1 219 ? 22.040 0.755 -1.071 1.00 89.19 219 GLN A N 1
ATOM 1708 C CA . GLN A 1 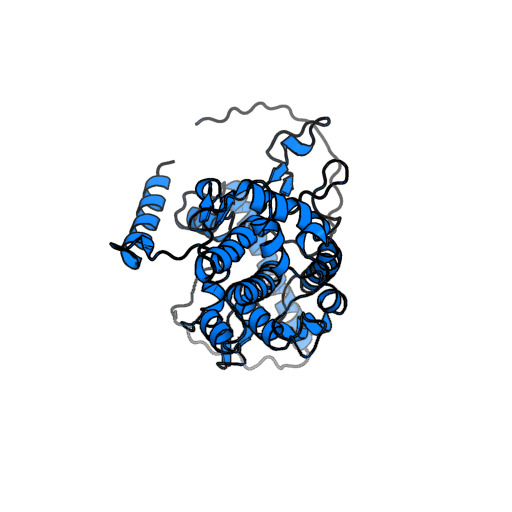219 ? 22.360 1.977 -0.346 1.00 89.19 219 GLN A CA 1
ATOM 1709 C C . GLN A 1 219 ? 23.343 2.820 -1.151 1.00 89.19 219 GLN A C 1
ATOM 1711 O O . GLN A 1 219 ? 24.217 2.275 -1.830 1.00 89.19 219 GLN A O 1
ATOM 1716 N N . ILE A 1 220 ? 23.217 4.137 -1.035 1.00 86.31 220 ILE A N 1
ATOM 1717 C CA . ILE A 1 220 ? 24.200 5.114 -1.509 1.00 86.31 220 ILE A CA 1
ATOM 1718 C C . ILE A 1 220 ? 24.579 5.957 -0.295 1.00 86.31 220 ILE A C 1
ATOM 1720 O O . ILE A 1 220 ? 23.697 6.453 0.396 1.00 86.31 220 ILE A O 1
ATOM 1724 N N . ASP A 1 221 ? 25.873 6.044 0.016 1.00 85.88 221 ASP A N 1
ATOM 1725 C CA . ASP A 1 221 ? 26.393 6.777 1.183 1.00 85.88 221 ASP A CA 1
ATOM 1726 C C . ASP A 1 221 ? 25.714 6.404 2.519 1.00 85.88 221 ASP A C 1
ATOM 1728 O O . ASP A 1 221 ? 25.500 7.235 3.397 1.00 85.88 221 ASP A O 1
ATOM 1732 N N . GLY A 1 222 ? 25.358 5.123 2.674 1.00 84.50 222 GLY A N 1
ATOM 1733 C CA . GLY A 1 222 ? 24.667 4.600 3.860 1.00 84.50 222 GLY A CA 1
ATOM 1734 C C . GLY A 1 222 ? 23.161 4.886 3.907 1.00 84.50 222 GLY A C 1
ATOM 1735 O O . GLY A 1 222 ? 22.497 4.473 4.857 1.00 84.50 222 GLY A O 1
ATOM 1736 N N . VAL A 1 223 ? 22.605 5.553 2.891 1.00 85.25 223 VAL A N 1
ATOM 1737 C CA . VAL A 1 223 ? 21.173 5.849 2.776 1.00 85.25 223 VAL A CA 1
ATOM 1738 C C . VAL A 1 223 ? 20.483 4.754 1.957 1.00 85.25 223 VAL A C 1
ATOM 1740 O O . VAL A 1 223 ? 20.853 4.536 0.799 1.00 85.25 223 VAL A O 1
ATOM 1743 N N . PRO A 1 224 ? 19.482 4.045 2.513 1.00 88.31 224 PRO A N 1
ATOM 1744 C CA . PRO A 1 224 ? 18.689 3.080 1.760 1.00 88.31 224 PRO A CA 1
ATOM 1745 C C . PRO A 1 224 ? 17.912 3.741 0.620 1.00 88.31 224 PRO A C 1
ATOM 1747 O O . PRO A 1 224 ? 17.180 4.699 0.829 1.00 88.31 224 PRO A O 1
ATOM 1750 N N . MET A 1 225 ? 18.000 3.161 -0.576 1.00 87.00 225 MET A N 1
ATOM 1751 C CA . MET A 1 225 ? 17.311 3.652 -1.778 1.00 87.00 225 MET A CA 1
ATOM 1752 C C . MET A 1 225 ? 15.961 2.958 -2.020 1.00 87.00 225 MET A C 1
ATOM 1754 O O . MET A 1 225 ? 15.323 3.157 -3.051 1.00 87.00 225 MET A O 1
ATOM 1758 N N . GLY A 1 226 ? 15.520 2.104 -1.093 1.00 86.00 226 GLY A N 1
ATOM 1759 C CA . GLY A 1 226 ? 14.288 1.329 -1.223 1.00 86.00 226 GLY A CA 1
ATOM 1760 C C . GLY A 1 226 ? 14.302 0.377 -2.420 1.00 86.00 226 GLY A C 1
ATOM 1761 O O . GLY A 1 226 ? 15.217 -0.435 -2.567 1.00 86.00 226 GLY A O 1
ATOM 1762 N N . ASP A 1 227 ? 13.270 0.462 -3.259 1.00 84.94 227 ASP A N 1
ATOM 1763 C CA . ASP A 1 227 ? 13.111 -0.354 -4.467 1.00 84.94 227 ASP A CA 1
ATOM 1764 C C . ASP A 1 227 ? 13.947 0.186 -5.647 1.00 84.94 227 ASP A C 1
ATOM 1766 O O . ASP A 1 227 ? 13.422 0.585 -6.693 1.00 84.94 227 ASP A O 1
ATOM 1770 N N . ALA A 1 228 ? 15.264 0.190 -5.472 1.00 88.75 228 ALA A N 1
ATOM 1771 C CA . ALA A 1 228 ? 16.241 0.531 -6.496 1.00 88.75 228 ALA A CA 1
ATOM 1772 C C . ALA A 1 228 ? 17.355 -0.524 -6.507 1.00 88.75 228 ALA A C 1
ATOM 1774 O O . ALA A 1 228 ? 17.786 -0.962 -5.444 1.00 88.75 228 ALA A O 1
ATOM 1775 N N . TRP A 1 229 ? 17.816 -0.948 -7.688 1.00 87.81 229 TRP A N 1
ATOM 1776 C CA . TRP A 1 229 ? 18.823 -2.013 -7.818 1.00 87.81 229 TRP A CA 1
ATOM 1777 C C . TRP A 1 229 ? 19.874 -1.692 -8.879 1.00 87.81 229 TRP A C 1
ATOM 1779 O O . TRP A 1 229 ? 19.542 -1.054 -9.881 1.00 87.81 229 TRP A O 1
ATOM 1789 N N . PRO A 1 230 ? 21.122 -2.170 -8.711 1.00 88.94 230 PRO A N 1
ATOM 1790 C CA . PRO A 1 230 ? 22.134 -2.072 -9.751 1.00 88.94 230 PRO A CA 1
ATOM 1791 C C . PRO A 1 230 ? 21.751 -2.915 -10.969 1.00 88.94 230 PRO A C 1
ATOM 1793 O O . PRO A 1 230 ? 21.352 -4.076 -10.860 1.00 88.94 230 PRO A O 1
ATOM 1796 N N . CYS A 1 231 ? 21.929 -2.336 -12.147 1.00 89.06 231 CYS A N 1
ATOM 1797 C CA . CYS A 1 231 ? 21.717 -2.961 -13.436 1.00 89.06 231 CYS A CA 1
ATOM 1798 C C . CYS A 1 231 ? 23.075 -3.230 -14.085 1.00 89.06 231 CYS A C 1
ATOM 1800 O O . CYS A 1 231 ? 23.768 -2.314 -14.518 1.00 89.06 231 CYS A O 1
ATOM 1802 N N . SER A 1 232 ? 23.461 -4.504 -14.168 1.00 86.81 232 SER A N 1
ATOM 1803 C CA . SER A 1 232 ? 24.793 -4.919 -14.638 1.00 86.81 232 SER A CA 1
ATOM 1804 C C . SER A 1 232 ? 25.099 -4.557 -16.094 1.00 86.81 232 SER A C 1
ATOM 1806 O O . SER A 1 232 ? 26.261 -4.568 -16.494 1.00 86.81 232 SER A O 1
ATOM 1808 N N . VAL A 1 233 ? 24.074 -4.248 -16.893 1.00 86.25 233 VAL A N 1
ATOM 1809 C CA . VAL A 1 233 ? 24.230 -3.812 -18.288 1.00 86.25 233 VAL A CA 1
ATOM 1810 C C . VAL A 1 233 ? 24.437 -2.301 -18.423 1.00 86.25 233 VAL A C 1
ATOM 1812 O O . VAL A 1 233 ? 24.807 -1.841 -19.503 1.00 86.25 233 VAL A O 1
ATOM 1815 N N . MET A 1 234 ? 24.207 -1.529 -17.357 1.00 86.94 234 MET A N 1
ATOM 1816 C CA . MET A 1 234 ? 24.488 -0.096 -17.326 1.00 86.94 234 MET A CA 1
ATOM 1817 C C . MET A 1 234 ? 25.954 0.156 -16.940 1.00 86.94 234 MET A C 1
ATOM 1819 O O . MET A 1 234 ? 26.538 -0.628 -16.185 1.00 86.94 234 MET A O 1
ATOM 1823 N N . PRO A 1 235 ? 26.577 1.239 -17.438 1.00 83.88 235 PRO A N 1
ATOM 1824 C CA . PRO A 1 235 ? 27.903 1.642 -16.989 1.00 83.88 235 PRO A CA 1
ATOM 1825 C C . PRO A 1 235 ? 27.916 1.865 -15.474 1.00 83.88 235 PRO A C 1
ATOM 1827 O O . PRO A 1 235 ? 27.006 2.473 -14.924 1.00 83.88 235 PRO A O 1
ATOM 1830 N N . SER A 1 236 ? 28.963 1.386 -14.806 1.00 81.56 236 SER A N 1
ATOM 1831 C CA . SER A 1 236 ? 29.212 1.657 -13.391 1.00 81.56 236 SER A CA 1
ATOM 1832 C C . SER A 1 236 ? 30.516 2.430 -13.286 1.00 81.56 236 SER A C 1
ATOM 1834 O O . SER A 1 236 ? 31.560 1.921 -13.703 1.00 81.56 236 SER A O 1
ATOM 1836 N N . HIS A 1 237 ? 30.473 3.633 -12.721 1.00 80.44 237 HIS A N 1
ATOM 1837 C CA . HIS A 1 237 ? 31.676 4.413 -12.454 1.00 80.44 237 HIS A CA 1
ATOM 1838 C C . HIS A 1 237 ? 32.036 4.331 -10.960 1.00 80.44 237 HIS A C 1
ATOM 1840 O O . HIS A 1 237 ? 31.148 4.508 -10.129 1.00 80.44 237 HIS A O 1
ATOM 1846 N N . PRO A 1 238 ? 33.308 4.093 -10.572 1.00 80.06 238 PRO A N 1
ATOM 1847 C CA . PRO A 1 238 ? 33.691 3.994 -9.159 1.00 80.06 238 PRO A CA 1
ATOM 1848 C C . PRO A 1 238 ? 33.362 5.241 -8.330 1.00 80.06 238 PRO A C 1
ATOM 1850 O O . PRO A 1 238 ? 33.099 5.129 -7.140 1.00 80.06 238 PRO A O 1
ATOM 1853 N N . THR A 1 239 ? 33.376 6.423 -8.955 1.00 85.12 239 THR A N 1
ATOM 1854 C CA . THR A 1 239 ? 33.033 7.691 -8.289 1.00 85.12 239 THR A CA 1
ATOM 1855 C C . THR A 1 239 ? 31.538 7.991 -8.302 1.00 85.12 239 THR A C 1
ATOM 1857 O O . THR A 1 239 ? 31.102 8.799 -7.495 1.00 85.12 239 THR A O 1
ATOM 1860 N N . HIS A 1 240 ? 30.765 7.363 -9.195 1.00 85.88 240 HIS A N 1
ATOM 1861 C CA . HIS A 1 240 ? 29.320 7.563 -9.337 1.00 85.88 240 HIS A CA 1
ATOM 1862 C C . HIS A 1 240 ? 28.603 6.204 -9.316 1.00 85.88 240 HIS A C 1
ATOM 1864 O O . HIS A 1 240 ? 28.047 5.766 -10.329 1.00 85.88 240 HIS A O 1
ATOM 1870 N N . PRO A 1 241 ? 28.625 5.490 -8.175 1.00 80.38 241 PRO A N 1
ATOM 1871 C CA . PRO A 1 241 ? 28.005 4.171 -8.070 1.00 80.38 241 PRO A CA 1
ATOM 1872 C C . PRO A 1 241 ? 26.496 4.197 -8.357 1.00 80.38 241 PRO A C 1
ATOM 1874 O O . PRO A 1 241 ? 25.934 3.166 -8.696 1.00 80.38 241 PRO A O 1
ATOM 1877 N N . TRP A 1 242 ? 25.843 5.361 -8.278 1.00 86.00 242 TRP A N 1
ATOM 1878 C CA . TRP A 1 242 ? 24.429 5.539 -8.614 1.00 86.00 242 TRP A CA 1
ATOM 1879 C C . TRP A 1 242 ? 24.117 5.459 -10.115 1.00 86.00 242 TRP A C 1
ATOM 1881 O O . TRP A 1 242 ? 22.964 5.230 -10.468 1.00 86.00 242 TRP A O 1
ATOM 1891 N N . GLU A 1 243 ? 25.100 5.615 -11.011 1.00 88.88 243 GLU A N 1
ATOM 1892 C CA . GLU A 1 243 ? 24.865 5.606 -12.468 1.00 88.88 243 GLU A CA 1
ATOM 1893 C C . GLU A 1 243 ? 24.355 4.259 -12.995 1.00 88.88 243 GLU A C 1
ATOM 1895 O O . GLU A 1 243 ? 23.718 4.220 -14.046 1.00 88.88 243 GLU A O 1
ATOM 1900 N N . ASN A 1 244 ? 24.598 3.162 -12.271 1.00 91.00 244 ASN A N 1
ATOM 1901 C CA . ASN A 1 244 ? 24.074 1.847 -12.629 1.00 91.00 244 ASN A CA 1
ATOM 1902 C C . ASN A 1 244 ? 22.783 1.485 -11.881 1.00 91.00 244 ASN A C 1
ATOM 1904 O O . ASN A 1 244 ? 22.272 0.384 -12.080 1.00 91.00 244 ASN A O 1
ATOM 1908 N N . ILE A 1 245 ? 22.264 2.355 -11.013 1.00 90.44 245 ILE A N 1
ATOM 1909 C CA . ILE A 1 245 ? 21.074 2.073 -10.212 1.00 90.44 245 ILE A CA 1
ATOM 1910 C C . ILE A 1 245 ? 19.821 2.409 -11.018 1.00 90.44 245 ILE A C 1
ATOM 1912 O O . ILE A 1 245 ? 19.686 3.502 -11.559 1.00 90.44 245 ILE A O 1
ATOM 1916 N N . VAL A 1 246 ? 18.875 1.471 -11.062 1.00 90.19 246 VAL A N 1
ATOM 1917 C CA . VAL A 1 246 ? 17.560 1.666 -11.680 1.00 90.19 246 VAL A CA 1
ATOM 1918 C C . VAL A 1 246 ? 16.524 1.921 -10.578 1.00 90.19 246 VAL A C 1
ATOM 1920 O O . VAL A 1 246 ? 16.188 0.987 -9.840 1.00 90.19 246 VAL A O 1
ATOM 1923 N N . PRO A 1 247 ? 16.013 3.160 -10.445 1.00 88.25 247 PRO A N 1
ATOM 1924 C CA . PRO A 1 247 ? 15.113 3.562 -9.367 1.00 88.25 247 PRO A CA 1
ATOM 1925 C C . PRO A 1 247 ? 13.650 3.271 -9.728 1.00 88.25 247 PRO A C 1
ATOM 1927 O O . PRO A 1 247 ? 12.884 4.165 -10.078 1.00 88.25 247 PRO A O 1
ATOM 1930 N N . LEU A 1 248 ? 13.247 1.999 -9.677 1.00 85.25 248 LEU A N 1
ATOM 1931 C CA . LEU A 1 248 ? 11.862 1.621 -9.978 1.00 85.25 248 LEU A CA 1
ATOM 1932 C C . LEU A 1 248 ? 10.880 2.171 -8.936 1.00 85.25 248 LEU A C 1
ATOM 1934 O O . LEU A 1 248 ? 9.768 2.552 -9.292 1.00 85.25 248 LEU A O 1
ATOM 1938 N N . HIS A 1 249 ? 11.263 2.174 -7.656 1.00 89.25 249 HIS A N 1
ATOM 1939 C CA . HIS A 1 249 ? 10.432 2.618 -6.530 1.00 89.25 249 HIS A CA 1
ATOM 1940 C C . HIS A 1 249 ? 9.011 2.032 -6.552 1.00 89.25 249 HIS A C 1
ATOM 1942 O O . HIS A 1 249 ? 8.040 2.698 -6.198 1.00 89.25 249 HIS A O 1
ATOM 1948 N N . LYS A 1 250 ? 8.883 0.776 -7.005 1.00 87.88 250 LYS A N 1
ATOM 1949 C CA . LYS A 1 250 ? 7.600 0.147 -7.342 1.00 87.88 250 LYS A CA 1
ATOM 1950 C C . LYS A 1 250 ? 6.618 0.171 -6.175 1.00 87.88 250 LYS A C 1
ATOM 1952 O O . LYS A 1 250 ? 5.463 0.536 -6.380 1.00 87.88 250 LYS A O 1
ATOM 1957 N N . LEU A 1 251 ? 7.048 -0.232 -4.978 1.00 88.50 251 LEU A N 1
ATOM 1958 C CA . LEU A 1 251 ? 6.169 -0.269 -3.812 1.00 88.50 251 LEU A CA 1
ATOM 1959 C C . LEU A 1 251 ? 5.727 1.137 -3.408 1.00 88.50 251 LEU A C 1
ATOM 1961 O O . LEU A 1 251 ? 4.554 1.327 -3.109 1.00 88.50 251 LEU A O 1
ATOM 1965 N N . THR A 1 252 ? 6.623 2.127 -3.455 1.00 91.88 252 THR A N 1
ATOM 1966 C CA . THR A 1 252 ? 6.273 3.523 -3.156 1.00 91.88 252 THR A CA 1
ATOM 1967 C C . THR A 1 252 ? 5.310 4.095 -4.196 1.00 91.88 252 THR A C 1
ATOM 1969 O O . THR A 1 252 ? 4.346 4.751 -3.820 1.00 91.88 252 THR A O 1
ATOM 1972 N N . GLN A 1 253 ? 5.491 3.790 -5.487 1.00 92.25 253 GLN A N 1
ATOM 1973 C CA . GLN A 1 253 ? 4.517 4.137 -6.533 1.00 92.25 253 GLN A CA 1
ATOM 1974 C C . GLN A 1 253 ? 3.158 3.479 -6.272 1.00 92.25 253 GLN A C 1
ATOM 1976 O O . GLN A 1 253 ? 2.127 4.147 -6.300 1.00 92.25 253 GLN A O 1
ATOM 1981 N N . TRP A 1 254 ? 3.149 2.185 -5.945 1.00 92.38 254 TRP A N 1
ATOM 1982 C CA . TRP A 1 254 ? 1.921 1.456 -5.626 1.00 92.38 254 TRP A CA 1
ATOM 1983 C C . TRP A 1 254 ? 1.197 2.037 -4.409 1.00 92.38 254 TRP A C 1
ATOM 1985 O O . TRP A 1 254 ? -0.032 2.168 -4.403 1.00 92.38 254 TRP A O 1
ATOM 1995 N N . LEU A 1 255 ? 1.965 2.431 -3.396 1.00 95.44 255 LEU A N 1
ATOM 1996 C CA . LEU A 1 255 ? 1.468 3.091 -2.203 1.00 95.44 255 LEU A CA 1
ATOM 1997 C C . LEU A 1 255 ? 0.890 4.469 -2.533 1.00 95.44 255 LEU A C 1
ATOM 1999 O O . LEU A 1 255 ? -0.239 4.748 -2.135 1.00 95.44 255 LEU A O 1
ATOM 2003 N N . ALA A 1 256 ? 1.604 5.284 -3.312 1.00 96.62 256 ALA A N 1
ATOM 2004 C CA . ALA A 1 256 ? 1.143 6.599 -3.741 1.00 96.62 256 ALA A CA 1
ATOM 2005 C C . ALA A 1 256 ? -0.219 6.503 -4.442 1.00 96.62 256 ALA A C 1
ATOM 2007 O O . ALA A 1 256 ? -1.172 7.154 -4.014 1.00 96.62 256 ALA A O 1
ATOM 2008 N N . TYR A 1 257 ? -0.357 5.613 -5.431 1.00 95.25 257 TYR A N 1
ATOM 2009 C CA . TYR A 1 257 ? -1.629 5.445 -6.143 1.00 95.25 257 TYR A CA 1
ATOM 2010 C C . TYR A 1 257 ? -2.756 5.019 -5.224 1.00 95.25 257 TYR A C 1
ATOM 2012 O O . TYR A 1 257 ? -3.869 5.523 -5.328 1.00 95.25 257 TYR A O 1
ATOM 2020 N N . SER A 1 258 ? -2.462 4.113 -4.296 1.00 97.31 258 SER A N 1
ATOM 2021 C CA . SER A 1 258 ? -3.451 3.590 -3.364 1.00 97.31 258 SER A CA 1
ATOM 2022 C C . SER A 1 258 ? -3.940 4.663 -2.391 1.00 97.31 258 SER A C 1
ATOM 2024 O O . SER A 1 258 ? -5.145 4.776 -2.178 1.00 97.31 258 SER A O 1
ATOM 2026 N N . LEU A 1 259 ? -3.034 5.464 -1.828 1.00 98.31 259 LEU A N 1
ATOM 2027 C CA . LEU A 1 259 ? -3.342 6.481 -0.818 1.00 98.31 259 LEU A CA 1
ATOM 2028 C C . LEU A 1 259 ? -3.988 7.746 -1.403 1.00 98.31 259 LEU A C 1
ATOM 2030 O O . LEU A 1 259 ? -4.770 8.393 -0.709 1.00 98.31 259 LEU A O 1
ATOM 2034 N N . MET A 1 260 ? -3.733 8.081 -2.672 1.00 98.06 260 MET A N 1
ATOM 2035 C CA . MET A 1 260 ? -4.411 9.202 -3.339 1.00 98.06 260 MET A CA 1
ATOM 2036 C C . MET A 1 260 ? -5.931 8.990 -3.409 1.00 98.06 260 MET A C 1
ATOM 2038 O O . MET A 1 260 ? -6.696 9.936 -3.229 1.00 98.06 260 MET A O 1
ATOM 2042 N N . VAL A 1 261 ? -6.388 7.748 -3.621 1.00 96.94 261 VAL A N 1
ATOM 2043 C CA . VAL A 1 261 ? -7.816 7.431 -3.810 1.00 96.94 261 VAL A CA 1
ATOM 2044 C C . VAL A 1 261 ? -8.703 7.863 -2.633 1.00 96.94 261 VAL A C 1
ATOM 2046 O O . VAL A 1 261 ? -9.667 8.585 -2.893 1.00 96.94 261 VAL A O 1
ATOM 2049 N N . PRO A 1 262 ? -8.456 7.466 -1.366 1.00 97.88 262 PRO A N 1
ATOM 2050 C CA . PRO A 1 262 ? -9.292 7.903 -0.247 1.00 97.88 262 PRO A CA 1
ATOM 2051 C C . PRO A 1 262 ? -9.278 9.425 -0.061 1.00 97.88 262 PRO A C 1
ATOM 2053 O O . PRO A 1 262 ? -10.340 10.003 0.162 1.00 97.88 262 PRO A O 1
ATOM 2056 N N . MET A 1 263 ? -8.124 10.084 -0.229 1.00 98.19 263 MET A N 1
ATOM 2057 C CA . MET A 1 263 ? -8.019 11.545 -0.106 1.00 98.19 263 MET A CA 1
ATOM 2058 C C . MET A 1 263 ? -8.865 12.263 -1.168 1.00 98.19 263 MET A C 1
ATOM 2060 O O . MET A 1 263 ? -9.625 13.180 -0.855 1.00 98.19 263 MET A O 1
ATOM 2064 N N . THR A 1 264 ? -8.795 11.815 -2.423 1.00 96.94 264 THR A N 1
ATOM 2065 C CA . THR A 1 264 ? -9.597 12.382 -3.513 1.00 96.94 264 THR A CA 1
ATOM 2066 C C . THR A 1 264 ? -11.084 12.058 -3.362 1.00 96.94 264 THR A C 1
ATOM 2068 O O . THR A 1 264 ? -11.920 12.933 -3.571 1.00 96.94 264 THR A O 1
ATOM 2071 N N . LYS A 1 265 ? -11.449 10.828 -2.979 1.00 96.19 265 LYS A N 1
ATOM 2072 C CA . LYS A 1 265 ? -12.861 10.421 -2.884 1.00 96.19 265 LYS A CA 1
ATOM 2073 C C . LYS A 1 265 ? -13.612 11.074 -1.725 1.00 96.19 265 LYS A C 1
ATOM 2075 O O . LYS A 1 265 ? -14.780 11.406 -1.896 1.00 96.19 265 LYS A O 1
ATOM 2080 N N . LEU A 1 266 ? -12.983 11.211 -0.557 1.00 97.31 266 LEU A N 1
ATOM 2081 C CA . LEU A 1 266 ? -13.674 11.633 0.670 1.00 97.31 266 LEU A CA 1
ATOM 2082 C C . LEU A 1 266 ? -13.500 13.116 0.998 1.00 97.31 266 LEU A C 1
ATOM 2084 O O . LEU A 1 266 ? -14.384 13.706 1.619 1.00 97.31 266 LEU A O 1
ATOM 2088 N N . LEU A 1 267 ? -12.369 13.701 0.600 1.00 97.19 267 LEU A N 1
ATOM 2089 C CA . LEU A 1 267 ? -12.010 15.089 0.906 1.00 97.19 267 LEU A CA 1
ATOM 2090 C C . LEU A 1 267 ? -11.830 15.945 -0.346 1.00 97.19 267 LEU A C 1
ATOM 2092 O O . LEU A 1 267 ? -11.463 17.112 -0.242 1.00 97.19 267 LEU A O 1
ATOM 2096 N N . HIS A 1 268 ? -12.079 15.372 -1.526 1.00 96.88 268 HIS A N 1
ATOM 2097 C CA . HIS A 1 268 ? -11.947 16.055 -2.812 1.00 96.88 268 HIS A CA 1
ATOM 2098 C C . HIS A 1 268 ? -10.550 16.637 -3.055 1.00 96.88 268 HIS A C 1
ATOM 2100 O O . HIS A 1 268 ? -10.402 17.579 -3.830 1.00 96.88 268 HIS A O 1
ATOM 2106 N N . VAL A 1 269 ? -9.517 16.053 -2.431 1.00 97.94 269 VAL A N 1
ATOM 2107 C CA . VAL A 1 269 ? -8.125 16.453 -2.653 1.00 97.94 269 VAL A CA 1
ATOM 2108 C C . VAL A 1 269 ? -7.784 16.305 -4.131 1.00 97.94 269 VAL A C 1
ATOM 2110 O O . VAL A 1 269 ? -7.923 15.221 -4.714 1.00 97.94 269 VAL A O 1
ATOM 2113 N N . HIS A 1 270 ? -7.281 17.389 -4.710 1.00 97.44 270 HIS A N 1
ATOM 2114 C CA . HIS A 1 270 ? -6.718 17.403 -6.047 1.00 97.44 270 HIS A CA 1
ATOM 2115 C C . HIS A 1 270 ? -5.193 17.281 -5.975 1.00 97.44 270 HIS A C 1
ATOM 2117 O O . HIS A 1 270 ? -4.525 18.101 -5.348 1.00 97.44 270 HIS A O 1
ATOM 2123 N N . PHE A 1 271 ? -4.634 16.271 -6.642 1.00 97.50 271 PHE A N 1
ATOM 2124 C CA . PHE A 1 271 ? -3.187 16.115 -6.759 1.00 97.50 271 PHE A CA 1
ATOM 2125 C C . PHE A 1 271 ? -2.680 16.787 -8.033 1.00 97.50 271 PHE A C 1
ATOM 2127 O O . PHE A 1 271 ? -2.841 16.249 -9.130 1.00 97.50 271 PHE A O 1
ATOM 2134 N N . ALA A 1 272 ? -2.056 17.955 -7.890 1.00 97.69 272 ALA A N 1
ATOM 2135 C CA . ALA A 1 272 ? -1.450 18.657 -9.016 1.00 97.69 272 ALA A CA 1
ATOM 2136 C C . ALA A 1 272 ? -0.163 17.942 -9.451 1.00 97.69 272 ALA A C 1
ATOM 2138 O O . ALA A 1 272 ? 0.712 17.684 -8.622 1.00 97.69 272 ALA A O 1
ATOM 2139 N N . GLY A 1 273 ? -0.031 17.635 -10.742 1.00 96.50 273 GLY A N 1
ATOM 2140 C CA . GLY A 1 273 ? 1.115 16.892 -11.268 1.00 96.50 273 GLY A CA 1
ATOM 2141 C C . GLY A 1 273 ? 0.946 15.372 -11.251 1.00 96.50 273 GLY A C 1
ATOM 2142 O O . GLY A 1 273 ? 1.946 14.666 -11.328 1.00 96.50 273 GLY A O 1
ATOM 2143 N N . ALA A 1 274 ? -0.278 14.843 -11.121 1.00 93.81 274 ALA A N 1
ATOM 2144 C CA . ALA A 1 274 ? -0.544 13.399 -11.134 1.00 93.81 274 ALA A CA 1
ATOM 2145 C C . ALA A 1 274 ? 0.023 12.684 -12.381 1.00 93.81 274 ALA A C 1
ATOM 2147 O O . ALA A 1 274 ? 0.380 11.511 -12.310 1.00 93.81 274 ALA A O 1
ATOM 2148 N N . GLU A 1 275 ? 0.162 13.389 -13.503 1.00 93.12 275 GLU A N 1
ATOM 2149 C CA . GLU A 1 275 ? 0.776 12.926 -14.751 1.00 93.12 275 GLU A CA 1
ATOM 2150 C C . GLU A 1 275 ? 2.290 12.669 -14.668 1.00 93.12 275 GLU A C 1
ATOM 2152 O O . GLU A 1 275 ? 2.849 12.046 -15.568 1.00 93.12 275 GLU A O 1
ATOM 2157 N N . LEU A 1 276 ? 2.960 13.121 -13.602 1.00 94.31 276 LEU A N 1
ATOM 2158 C CA . LEU A 1 276 ? 4.367 12.798 -13.337 1.00 94.31 276 LEU A CA 1
ATOM 2159 C C . LEU A 1 276 ? 4.548 11.343 -12.870 1.00 94.31 276 LEU A C 1
ATOM 2161 O O . LEU A 1 276 ? 5.664 10.824 -12.886 1.00 94.31 276 LEU A O 1
ATOM 2165 N N . LEU A 1 277 ? 3.468 10.687 -12.435 1.00 91.31 277 LEU A N 1
ATOM 2166 C CA . LEU A 1 277 ? 3.477 9.281 -12.045 1.00 91.31 277 LEU A CA 1
ATOM 2167 C C . LEU A 1 277 ? 3.630 8.367 -13.261 1.00 91.31 277 LEU A C 1
ATOM 2169 O O . LEU A 1 277 ? 3.119 8.643 -14.345 1.00 91.31 277 LEU A O 1
ATOM 2173 N N . THR A 1 278 ? 4.304 7.233 -13.072 1.00 89.25 278 THR A N 1
ATOM 2174 C CA . THR A 1 278 ? 4.588 6.290 -14.163 1.00 89.25 278 THR A CA 1
ATOM 2175 C C . THR A 1 278 ? 3.749 5.019 -14.075 1.00 89.25 278 THR A C 1
ATOM 2177 O O . THR A 1 278 ? 3.217 4.662 -13.028 1.00 89.25 278 THR A O 1
ATOM 2180 N N . GLY A 1 279 ? 3.640 4.266 -15.169 1.00 84.19 279 GLY A N 1
ATOM 2181 C CA . GLY A 1 279 ? 3.096 2.909 -15.081 1.00 84.19 279 GLY A CA 1
ATOM 2182 C C . GLY A 1 279 ? 3.910 2.056 -14.098 1.00 84.19 279 GLY A C 1
ATOM 2183 O O . GLY A 1 279 ? 5.138 2.136 -14.087 1.00 84.19 279 GLY A O 1
ATOM 2184 N N . LEU A 1 280 ? 3.248 1.219 -13.288 1.00 84.94 280 LEU A N 1
ATOM 2185 C CA . LEU A 1 280 ? 3.979 0.335 -12.378 1.00 84.94 280 LEU A CA 1
ATOM 2186 C C . LEU A 1 280 ? 4.880 -0.626 -13.168 1.00 84.94 280 LEU A C 1
ATOM 2188 O O . LEU A 1 280 ? 4.404 -1.275 -14.106 1.00 84.94 280 LEU A O 1
ATOM 2192 N N . PRO A 1 281 ? 6.147 -0.807 -12.756 1.00 80.50 281 PRO A N 1
ATOM 2193 C CA . PRO A 1 281 ? 7.033 -1.823 -13.316 1.00 80.50 281 PRO A CA 1
ATOM 2194 C C . PRO A 1 281 ? 6.627 -3.210 -12.793 1.00 80.50 281 PRO A C 1
ATOM 2196 O O . PRO A 1 281 ? 7.234 -3.796 -11.895 1.00 80.50 281 PRO A O 1
ATOM 2199 N N . GLU A 1 282 ? 5.507 -3.708 -13.303 1.00 78.06 282 GLU A N 1
ATOM 2200 C CA . GLU A 1 282 ? 4.856 -4.939 -12.877 1.00 78.06 282 GLU A CA 1
ATOM 2201 C C . GLU A 1 282 ? 5.106 -6.066 -13.898 1.00 78.06 282 GLU A C 1
ATOM 2203 O O . GLU A 1 282 ? 5.221 -5.832 -15.102 1.00 78.06 282 GLU A O 1
ATOM 2208 N N . TYR A 1 283 ? 5.276 -7.300 -13.412 1.00 76.81 283 TYR A N 1
ATOM 2209 C CA . TYR A 1 283 ? 5.731 -8.424 -14.232 1.00 76.81 283 TYR A CA 1
ATOM 2210 C C . TYR A 1 283 ? 4.725 -8.838 -15.317 1.00 76.81 283 TYR A C 1
ATOM 2212 O O . TYR A 1 283 ? 5.150 -9.325 -16.357 1.00 76.81 283 TYR A O 1
ATOM 2220 N N . ARG A 1 284 ? 3.419 -8.619 -15.138 1.00 81.38 284 ARG A N 1
ATOM 2221 C CA . ARG A 1 284 ? 2.350 -8.814 -16.134 1.00 81.38 284 ARG A CA 1
ATOM 2222 C C . ARG A 1 284 ? 2.509 -7.865 -17.312 1.00 81.38 284 ARG A C 1
ATOM 2224 O O . ARG A 1 284 ? 2.187 -8.262 -18.425 1.00 81.38 284 ARG A O 1
ATOM 2231 N N . ASN A 1 285 ? 3.056 -6.663 -17.110 1.00 83.94 285 ASN A N 1
ATOM 2232 C CA . ASN A 1 285 ? 3.396 -5.775 -18.228 1.00 83.94 285 ASN A CA 1
ATOM 2233 C C . ASN A 1 285 ? 4.515 -6.397 -19.080 1.00 83.94 285 ASN A C 1
ATOM 2235 O O . ASN A 1 285 ? 4.448 -6.383 -20.308 1.00 83.94 285 ASN A O 1
ATOM 2239 N N . GLY A 1 286 ? 5.507 -7.017 -18.431 1.00 84.38 286 GLY A N 1
ATOM 2240 C CA . GLY A 1 286 ? 6.530 -7.819 -19.108 1.00 84.38 286 GLY A CA 1
ATOM 2241 C C . GLY A 1 286 ? 5.961 -9.081 -19.764 1.00 84.38 286 GLY A C 1
ATOM 2242 O O . GLY A 1 286 ? 6.301 -9.381 -20.906 1.00 84.38 286 GLY A O 1
ATOM 2243 N N . GLY A 1 287 ? 5.052 -9.778 -19.077 1.00 85.31 287 GLY A N 1
ATOM 2244 C CA . GLY A 1 287 ? 4.341 -10.956 -19.573 1.00 85.31 287 GLY A CA 1
ATOM 2245 C C . GLY A 1 287 ? 3.562 -10.652 -20.845 1.00 85.31 287 GLY A C 1
ATOM 2246 O O . GLY A 1 287 ? 3.764 -11.329 -21.842 1.00 85.31 287 GLY A O 1
ATOM 2247 N N . LEU A 1 288 ? 2.807 -9.548 -20.874 1.00 88.25 288 LEU A N 1
ATOM 2248 C CA . LEU A 1 288 ? 2.130 -9.070 -22.080 1.00 88.25 288 LEU A CA 1
ATOM 2249 C C . LEU A 1 288 ? 3.107 -8.947 -23.251 1.00 88.25 288 LEU A C 1
ATOM 2251 O O . LEU A 1 288 ? 2.802 -9.407 -24.345 1.00 88.25 288 LEU A O 1
ATOM 2255 N N . PHE A 1 289 ? 4.282 -8.350 -23.031 1.00 89.94 289 PHE A N 1
ATOM 2256 C CA . PHE A 1 289 ? 5.275 -8.144 -24.088 1.00 89.94 289 PHE A CA 1
ATOM 2257 C C . PHE A 1 289 ? 5.886 -9.461 -24.577 1.00 89.94 289 PHE A C 1
ATOM 2259 O O . PHE A 1 289 ? 6.235 -9.560 -25.755 1.00 89.94 289 PHE A O 1
ATOM 2266 N N . ILE A 1 290 ? 6.013 -10.456 -23.702 1.00 88.19 290 ILE A N 1
ATOM 2267 C CA . ILE A 1 290 ? 6.465 -11.804 -24.060 1.00 88.19 290 ILE A CA 1
ATOM 2268 C C . ILE A 1 290 ? 5.366 -12.544 -24.834 1.00 88.19 290 ILE A C 1
ATOM 2270 O O . ILE A 1 290 ? 5.637 -13.064 -25.914 1.00 88.19 290 ILE A O 1
ATOM 2274 N N . ASP A 1 291 ? 4.126 -12.525 -24.346 1.00 86.94 291 ASP A N 1
ATOM 2275 C CA . ASP A 1 291 ? 2.991 -13.277 -24.899 1.00 86.94 291 ASP A CA 1
ATOM 2276 C C . ASP A 1 291 ? 2.628 -12.820 -26.318 1.00 86.94 291 ASP A C 1
ATOM 2278 O O . ASP A 1 291 ? 2.350 -13.627 -27.205 1.00 86.94 291 ASP A O 1
ATOM 2282 N N . VAL A 1 292 ? 2.700 -11.513 -26.573 1.00 89.12 292 VAL A N 1
ATOM 2283 C CA . VAL A 1 292 ? 2.520 -10.922 -27.914 1.00 89.12 292 VAL A CA 1
ATOM 2284 C C . VAL A 1 292 ? 3.811 -10.962 -28.753 1.00 89.12 292 VAL A C 1
ATOM 2286 O O . VAL A 1 292 ? 3.842 -10.604 -29.937 1.00 89.12 292 VAL A O 1
ATOM 2289 N N . GLY A 1 293 ? 4.915 -11.399 -28.147 1.00 88.62 293 GLY A N 1
ATOM 2290 C CA . GLY A 1 293 ? 6.226 -11.567 -28.759 1.00 88.62 293 GLY A CA 1
ATOM 2291 C C . GLY A 1 293 ? 6.913 -10.265 -29.170 1.00 88.62 293 GLY A C 1
ATOM 2292 O O . GLY A 1 293 ? 7.685 -10.291 -30.131 1.00 88.62 293 GLY A O 1
ATOM 2293 N N . VAL A 1 294 ? 6.615 -9.141 -28.507 1.00 90.19 294 VAL A N 1
ATOM 2294 C CA . VAL A 1 294 ? 7.433 -7.911 -28.563 1.00 90.19 294 VAL A CA 1
ATOM 2295 C C . VAL A 1 294 ? 8.820 -8.190 -27.995 1.00 90.19 294 VAL A C 1
ATOM 2297 O O . VAL A 1 294 ? 9.820 -7.776 -28.583 1.00 90.19 294 VAL A O 1
ATOM 2300 N N . LEU A 1 295 ? 8.873 -8.923 -26.883 1.00 89.25 295 LEU A N 1
ATOM 2301 C CA . LEU A 1 295 ? 10.096 -9.466 -26.312 1.00 89.25 295 LEU A CA 1
ATOM 2302 C C . LEU A 1 295 ? 10.171 -10.957 -26.631 1.00 89.25 295 LEU A C 1
ATOM 2304 O O . LEU A 1 295 ? 9.198 -11.690 -26.492 1.00 89.25 295 LEU A O 1
ATOM 2308 N N . THR A 1 296 ? 11.344 -11.401 -27.065 1.00 88.12 296 THR A N 1
ATOM 2309 C CA . THR A 1 296 ? 11.658 -12.818 -27.266 1.00 88.12 296 THR A CA 1
ATOM 2310 C C . THR A 1 296 ? 13.027 -13.093 -26.664 1.00 88.12 296 THR A C 1
ATOM 2312 O O . THR A 1 296 ? 13.872 -12.196 -26.593 1.00 88.12 296 THR A O 1
ATOM 2315 N N . LEU A 1 297 ? 13.233 -14.318 -26.184 1.00 85.75 297 LEU A N 1
ATOM 2316 C CA . LEU A 1 297 ? 14.547 -14.738 -25.714 1.00 85.75 297 LEU A CA 1
ATOM 2317 C C . LEU A 1 297 ? 15.510 -14.830 -26.898 1.00 85.75 297 LEU A C 1
ATOM 2319 O O . LEU A 1 297 ? 15.119 -15.179 -28.013 1.00 85.75 297 LEU A O 1
ATOM 2323 N N . LYS A 1 298 ? 16.791 -14.554 -26.645 1.00 89.56 298 LYS A N 1
ATOM 2324 C CA . LYS A 1 298 ? 17.835 -14.895 -27.613 1.00 89.56 298 LYS A CA 1
ATOM 2325 C C . LYS A 1 298 ? 17.895 -16.420 -27.759 1.00 89.56 298 LYS A C 1
ATOM 2327 O O . LYS A 1 298 ? 17.691 -17.106 -26.755 1.00 89.56 298 LYS A O 1
ATOM 2332 N N . PRO A 1 299 ? 18.227 -16.958 -28.947 1.00 92.75 299 PRO A N 1
ATOM 2333 C CA . PRO A 1 299 ? 18.277 -18.405 -29.165 1.00 92.75 299 PRO A CA 1
ATOM 2334 C C . PRO A 1 299 ? 19.118 -19.149 -28.116 1.00 92.75 299 PRO A C 1
ATOM 2336 O O . PRO A 1 299 ? 18.651 -20.106 -27.511 1.00 92.75 299 PRO A O 1
ATOM 2339 N N . GLU A 1 300 ? 20.305 -18.627 -27.807 1.00 92.88 300 GLU A N 1
ATOM 2340 C CA . GLU A 1 300 ? 21.212 -19.157 -26.779 1.00 92.88 300 GLU A CA 1
ATOM 2341 C C . GLU A 1 300 ? 20.611 -19.174 -25.359 1.00 92.88 300 GLU A C 1
ATOM 2343 O O . GLU A 1 300 ? 20.796 -20.131 -24.604 1.00 92.88 300 GLU A O 1
ATOM 2348 N N . ASP A 1 301 ? 19.858 -18.136 -24.987 1.00 89.06 301 ASP A N 1
ATOM 2349 C CA . ASP A 1 301 ? 19.201 -18.045 -23.682 1.00 89.06 301 ASP A CA 1
ATOM 2350 C C . ASP A 1 301 ? 17.995 -18.992 -23.606 1.00 89.06 301 ASP A C 1
ATOM 2352 O O . ASP A 1 301 ? 17.759 -19.608 -22.563 1.00 89.06 301 ASP A O 1
ATOM 2356 N N . GLN A 1 302 ? 17.262 -19.148 -24.713 1.00 88.38 302 GLN A N 1
ATOM 2357 C CA . GLN A 1 302 ? 16.155 -20.093 -24.833 1.00 88.38 302 GLN A CA 1
ATOM 2358 C C . GLN A 1 302 ? 16.644 -21.542 -24.727 1.00 88.38 302 GLN A C 1
ATOM 2360 O O . GLN A 1 302 ? 16.094 -22.313 -23.939 1.00 88.38 302 GLN A O 1
ATOM 2365 N N . GLU A 1 303 ? 17.695 -21.910 -25.463 1.00 91.94 303 GLU A N 1
ATOM 2366 C CA . GLU A 1 303 ? 18.316 -23.239 -25.388 1.00 91.94 303 GLU A CA 1
ATOM 2367 C C . GLU A 1 303 ? 18.802 -23.547 -23.968 1.00 91.94 303 GLU A C 1
ATOM 2369 O O . GLU A 1 303 ? 18.479 -24.600 -23.408 1.00 91.94 303 GLU A O 1
ATOM 2374 N N . ARG A 1 304 ? 19.512 -22.600 -23.340 1.00 89.56 304 ARG A N 1
ATOM 2375 C CA . ARG A 1 304 ? 19.974 -22.737 -21.952 1.00 89.56 304 ARG A CA 1
ATOM 2376 C C . ARG A 1 304 ? 18.808 -22.911 -20.978 1.00 89.56 304 ARG A C 1
ATOM 2378 O O . ARG A 1 304 ? 18.883 -23.761 -20.089 1.00 89.56 304 ARG A O 1
ATOM 2385 N N . GLY A 1 305 ? 17.743 -22.123 -21.132 1.00 84.75 305 GLY A N 1
ATOM 2386 C CA . GLY A 1 305 ? 16.543 -22.196 -20.298 1.00 84.75 305 GLY A CA 1
ATOM 2387 C C . GLY A 1 305 ? 15.835 -23.547 -20.408 1.00 84.75 305 GLY A C 1
ATOM 2388 O O . GLY A 1 305 ? 15.524 -24.161 -19.387 1.00 84.75 305 GLY A O 1
ATOM 2389 N N . LEU A 1 306 ? 15.660 -24.058 -21.629 1.00 87.19 306 LEU A N 1
ATOM 2390 C CA . LEU A 1 306 ? 15.064 -25.374 -21.884 1.00 87.19 306 LEU A CA 1
ATOM 2391 C C . LEU A 1 306 ? 15.912 -26.510 -21.301 1.00 87.19 306 LEU A C 1
ATOM 2393 O O . LEU A 1 306 ? 15.371 -27.397 -20.641 1.00 87.19 306 LEU A O 1
ATOM 2397 N N . ALA A 1 307 ? 17.235 -26.457 -21.466 1.00 89.06 307 ALA A N 1
ATOM 2398 C CA . ALA A 1 307 ? 18.141 -27.437 -20.871 1.00 89.06 307 ALA A CA 1
ATOM 2399 C C . ALA A 1 307 ? 18.082 -27.418 -19.332 1.00 89.06 307 ALA A C 1
ATOM 2401 O O . ALA A 1 307 ? 18.130 -28.467 -18.685 1.00 89.06 307 ALA A O 1
ATOM 2402 N N . GLN A 1 308 ? 17.956 -26.237 -18.715 1.00 82.88 308 GLN A N 1
ATOM 2403 C CA . GLN A 1 308 ? 17.800 -26.125 -17.264 1.00 82.88 308 GLN A CA 1
ATOM 2404 C C . GLN A 1 308 ? 16.448 -26.657 -16.787 1.00 82.88 308 GLN A C 1
ATOM 2406 O O . GLN A 1 308 ? 16.405 -27.391 -15.802 1.00 82.88 308 GLN A O 1
ATOM 2411 N N . TYR A 1 309 ? 15.364 -26.331 -17.493 1.00 76.31 309 TYR A N 1
ATOM 2412 C CA . TYR A 1 309 ? 14.036 -26.861 -17.201 1.00 76.31 309 TYR A CA 1
ATOM 2413 C C . TYR A 1 309 ? 14.033 -28.389 -17.252 1.00 76.31 309 TYR A C 1
ATOM 2415 O O . TYR A 1 309 ? 13.594 -29.026 -16.300 1.00 76.31 309 TYR A O 1
ATOM 2423 N N . GLN A 1 310 ? 14.604 -28.982 -18.304 1.00 78.12 310 GLN A N 1
ATOM 2424 C CA . GLN A 1 310 ? 14.726 -30.435 -18.434 1.00 78.12 310 GLN A CA 1
ATOM 2425 C C . GLN A 1 310 ? 15.518 -31.050 -17.277 1.00 78.12 310 GLN A C 1
ATOM 2427 O O . GLN A 1 310 ? 15.067 -32.030 -16.691 1.00 78.12 310 GLN A O 1
ATOM 2432 N N . ARG A 1 311 ? 16.659 -30.458 -16.896 1.00 76.50 311 ARG A N 1
ATOM 2433 C CA . ARG A 1 311 ? 17.455 -30.923 -15.746 1.00 76.50 311 ARG A CA 1
ATOM 2434 C C . ARG A 1 311 ? 16.680 -30.842 -14.434 1.00 76.50 311 ARG A C 1
ATOM 2436 O O . ARG A 1 311 ? 16.675 -31.808 -13.680 1.00 76.50 311 ARG A O 1
ATOM 2443 N N . ASN A 1 312 ? 15.995 -29.733 -14.174 1.00 71.75 312 ASN A N 1
ATOM 2444 C CA . ASN A 1 312 ? 15.223 -29.550 -12.945 1.00 71.75 312 ASN A CA 1
ATOM 2445 C C . ASN A 1 312 ? 13.985 -30.465 -12.905 1.00 71.75 312 ASN A C 1
ATOM 2447 O O . ASN A 1 312 ? 13.665 -31.022 -11.857 1.00 71.75 312 ASN A O 1
ATOM 2451 N N . ALA A 1 313 ? 13.327 -30.682 -14.047 1.00 64.69 313 ALA A N 1
ATOM 2452 C CA . ALA A 1 313 ? 12.224 -31.629 -14.184 1.00 64.69 313 ALA A CA 1
ATOM 2453 C C . ALA A 1 313 ? 12.689 -33.082 -13.979 1.00 64.69 313 ALA A C 1
ATOM 2455 O O . ALA A 1 313 ? 12.001 -33.857 -13.317 1.00 64.69 313 ALA A O 1
ATOM 2456 N N . LEU A 1 314 ? 13.881 -33.438 -14.474 1.00 57.00 314 LEU A N 1
ATOM 2457 C CA . LEU A 1 314 ? 14.528 -34.734 -14.237 1.00 57.00 314 LEU A CA 1
ATOM 2458 C C . LEU A 1 314 ? 14.918 -34.930 -12.769 1.00 57.00 314 LEU A C 1
ATOM 2460 O O . LEU A 1 314 ? 14.733 -36.021 -12.245 1.00 57.00 314 LEU A O 1
ATOM 2464 N N . VAL A 1 315 ? 15.404 -33.893 -12.082 1.00 51.91 315 VAL A N 1
ATOM 2465 C CA . VAL A 1 315 ? 15.672 -33.951 -10.633 1.00 51.91 315 VAL A CA 1
ATOM 2466 C C . VAL A 1 315 ? 14.378 -34.191 -9.853 1.00 51.91 315 VAL A C 1
ATOM 2468 O O . VAL A 1 315 ? 14.375 -35.012 -8.938 1.00 51.91 315 VAL A O 1
ATOM 2471 N N . LEU A 1 316 ? 13.265 -33.563 -10.250 1.00 41.81 316 LEU A N 1
ATOM 2472 C CA . LEU A 1 316 ? 11.949 -33.858 -9.675 1.00 41.81 316 LEU A CA 1
ATOM 2473 C C . LEU A 1 316 ? 11.553 -35.326 -9.909 1.00 41.81 316 LEU A C 1
ATOM 2475 O O . LEU A 1 316 ? 11.136 -36.001 -8.974 1.00 41.81 316 LEU A O 1
ATOM 2479 N N . LEU A 1 317 ? 11.738 -35.841 -11.127 1.00 45.81 317 LEU A N 1
ATOM 2480 C CA . LEU A 1 317 ? 11.448 -37.235 -11.493 1.00 45.81 317 LEU A CA 1
ATOM 2481 C C . LEU A 1 317 ? 12.319 -38.244 -10.730 1.00 45.81 317 LEU A C 1
ATOM 2483 O O . LEU A 1 317 ? 11.801 -39.249 -10.249 1.00 45.81 317 LEU A O 1
ATOM 2487 N N . CYS A 1 318 ? 13.610 -37.957 -10.552 1.00 44.62 318 CYS A N 1
ATOM 2488 C CA . CYS A 1 318 ? 14.526 -38.766 -9.750 1.00 44.62 318 CYS A CA 1
ATOM 2489 C C . CYS A 1 318 ? 14.162 -38.730 -8.262 1.00 44.62 318 CYS A C 1
ATOM 2491 O O . CYS A 1 318 ? 14.207 -39.767 -7.612 1.00 44.62 318 CYS A O 1
ATOM 2493 N N . LEU A 1 319 ? 13.753 -37.579 -7.716 1.00 40.75 319 LEU A N 1
ATOM 2494 C CA . LEU A 1 319 ? 13.266 -37.478 -6.334 1.00 40.75 319 LEU A CA 1
ATOM 2495 C C . LEU A 1 319 ? 11.957 -38.256 -6.140 1.00 40.75 319 LEU A C 1
ATOM 2497 O O . LEU A 1 319 ? 11.815 -38.960 -5.141 1.00 40.75 319 LEU A O 1
ATOM 2501 N N . PHE A 1 320 ? 11.044 -38.210 -7.115 1.00 43.62 320 PHE A N 1
ATOM 2502 C CA . PHE A 1 320 ? 9.835 -39.038 -7.127 1.00 43.62 320 PHE A CA 1
ATOM 2503 C C . PHE A 1 320 ? 10.166 -40.534 -7.222 1.00 43.62 320 PHE A C 1
ATOM 2505 O O . PHE A 1 320 ? 9.607 -41.324 -6.465 1.00 43.62 320 PHE A O 1
ATOM 2512 N N . GLN A 1 321 ? 11.107 -40.940 -8.080 1.00 47.59 321 GLN A N 1
ATOM 2513 C CA . GLN A 1 321 ? 11.568 -42.331 -8.162 1.00 47.59 321 GLN A CA 1
ATOM 2514 C C . GLN A 1 321 ? 12.310 -42.783 -6.903 1.00 47.59 321 GLN A C 1
ATOM 2516 O O . GLN A 1 321 ? 12.184 -43.942 -6.523 1.00 47.59 321 GLN A O 1
ATOM 2521 N N . HIS A 1 322 ? 13.047 -41.903 -6.227 1.00 40.56 322 HIS A N 1
ATOM 2522 C CA . HIS A 1 322 ? 13.754 -42.251 -4.997 1.00 40.56 322 HIS A CA 1
ATOM 2523 C C . HIS A 1 322 ? 12.794 -42.360 -3.803 1.00 40.56 322 HIS A C 1
ATOM 2525 O O . HIS A 1 322 ? 12.922 -43.288 -3.007 1.00 40.56 322 HIS A O 1
ATOM 2531 N N . GLN A 1 323 ? 11.767 -41.502 -3.725 1.00 41.78 323 GLN A N 1
ATOM 2532 C CA . GLN A 1 323 ? 10.678 -41.659 -2.754 1.00 41.78 323 GLN A CA 1
ATOM 2533 C C . GLN A 1 323 ? 9.821 -42.900 -3.034 1.00 41.78 323 GLN A C 1
ATOM 2535 O O . GLN A 1 323 ? 9.491 -43.626 -2.101 1.00 41.78 323 GLN A O 1
ATOM 2540 N N . LEU A 1 324 ? 9.519 -43.208 -4.299 1.00 43.72 324 LEU A N 1
ATOM 2541 C CA . LEU A 1 324 ? 8.823 -44.447 -4.666 1.00 43.72 324 LEU A CA 1
ATOM 2542 C C . LEU A 1 324 ? 9.698 -45.687 -4.435 1.00 43.72 324 LEU A C 1
ATOM 2544 O O . LEU A 1 324 ? 9.188 -46.701 -3.975 1.00 43.72 324 LEU A O 1
ATOM 2548 N N . GLY A 1 325 ? 11.010 -45.606 -4.662 1.00 40.88 325 GLY A N 1
ATOM 2549 C CA . GLY A 1 325 ? 11.973 -46.674 -4.377 1.00 40.88 325 GLY A CA 1
ATOM 2550 C C . GLY A 1 325 ? 12.137 -46.959 -2.881 1.00 40.88 325 GLY A C 1
ATOM 2551 O O . GLY A 1 325 ? 12.281 -48.115 -2.493 1.00 40.88 325 GLY A O 1
ATOM 2552 N N . ALA A 1 326 ? 12.024 -45.937 -2.027 1.00 39.8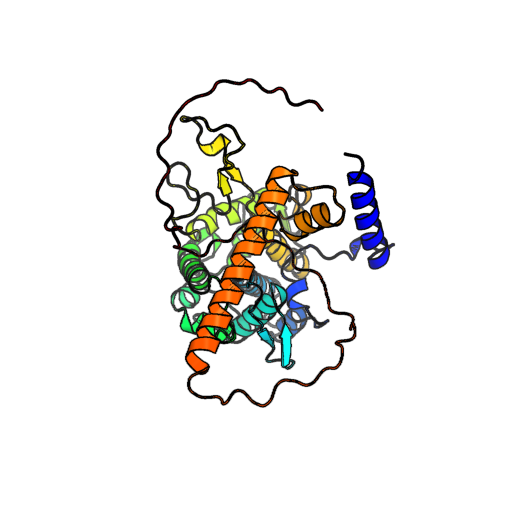8 326 ALA A N 1
ATOM 2553 C CA . ALA A 1 326 ? 11.980 -46.102 -0.572 1.00 39.88 326 ALA A CA 1
ATOM 2554 C C . ALA A 1 326 ? 10.652 -46.714 -0.074 1.00 39.88 326 ALA A C 1
ATOM 2556 O O . ALA A 1 326 ? 10.619 -47.345 0.982 1.00 39.88 326 ALA A O 1
ATOM 2557 N N . VAL A 1 327 ? 9.566 -46.580 -0.846 1.00 40.62 327 VAL A N 1
ATOM 2558 C CA . VAL A 1 327 ? 8.256 -47.210 -0.580 1.00 40.62 327 VAL A CA 1
ATOM 2559 C C . VAL A 1 327 ? 8.135 -48.599 -1.243 1.00 40.62 327 VAL A C 1
ATOM 2561 O O . VAL A 1 327 ? 7.345 -49.434 -0.801 1.00 40.62 327 VAL A O 1
ATOM 2564 N N . ALA A 1 328 ? 8.972 -48.908 -2.238 1.00 34.91 328 ALA A N 1
ATOM 2565 C CA . ALA A 1 328 ? 8.929 -50.150 -3.015 1.00 34.91 328 ALA A CA 1
ATOM 2566 C C . ALA A 1 328 ? 9.381 -51.413 -2.254 1.00 34.91 328 ALA A C 1
ATOM 2568 O O . ALA A 1 328 ? 9.183 -52.516 -2.750 1.00 34.91 328 ALA A O 1
ATOM 2569 N N . HIS A 1 329 ? 9.892 -51.301 -1.023 1.00 36.94 329 HIS A N 1
ATOM 2570 C CA . HIS A 1 329 ? 10.081 -52.471 -0.150 1.00 36.94 329 HIS A CA 1
ATOM 2571 C C . HIS A 1 329 ? 8.788 -52.961 0.534 1.00 36.94 329 HIS A C 1
ATOM 2573 O O . HIS A 1 329 ? 8.852 -53.852 1.381 1.00 36.94 329 HIS A O 1
ATOM 2579 N N . ARG A 1 330 ? 7.608 -52.411 0.198 1.00 42.56 330 ARG A N 1
ATOM 2580 C CA . ARG A 1 330 ? 6.323 -52.829 0.793 1.00 42.56 330 ARG A CA 1
ATOM 2581 C C . ARG A 1 330 ? 5.140 -52.982 -0.168 1.00 42.56 330 ARG A C 1
ATOM 2583 O O . ARG A 1 330 ? 4.011 -53.042 0.312 1.00 42.56 330 ARG A O 1
ATOM 2590 N N . ILE A 1 331 ? 5.342 -53.072 -1.483 1.00 33.97 331 ILE A N 1
ATOM 2591 C CA . ILE A 1 331 ? 4.225 -53.324 -2.412 1.00 33.97 331 ILE A CA 1
ATOM 2592 C C . ILE A 1 331 ? 4.643 -54.342 -3.476 1.00 33.97 331 ILE A C 1
ATOM 2594 O O . ILE A 1 331 ? 5.553 -54.093 -4.262 1.00 33.97 331 ILE A O 1
ATOM 2598 N N . ASP A 1 332 ? 3.962 -55.490 -3.464 1.00 31.70 332 ASP A N 1
ATOM 2599 C CA . ASP A 1 332 ? 4.120 -56.601 -4.401 1.00 31.70 332 ASP A CA 1
ATOM 2600 C C . ASP A 1 332 ? 3.844 -56.165 -5.849 1.00 31.70 332 ASP A C 1
ATOM 2602 O O . ASP A 1 332 ? 2.816 -55.561 -6.176 1.00 31.70 332 ASP A O 1
ATOM 2606 N N . ALA A 1 333 ? 4.781 -56.495 -6.734 1.00 31.34 333 ALA A N 1
ATOM 2607 C CA . ALA A 1 333 ? 4.745 -56.179 -8.152 1.00 31.34 333 ALA A CA 1
ATOM 2608 C C . ALA A 1 333 ? 3.830 -57.157 -8.908 1.00 31.34 333 ALA A C 1
ATOM 2610 O O . ALA A 1 333 ? 4.309 -58.115 -9.510 1.00 31.34 333 ALA A O 1
ATOM 2611 N N . ALA A 1 334 ? 2.510 -56.933 -8.889 1.00 33.38 334 ALA A N 1
ATOM 2612 C CA . ALA A 1 334 ? 1.589 -57.753 -9.692 1.00 33.38 334 ALA A CA 1
ATOM 2613 C C . ALA A 1 334 ? 0.312 -57.068 -10.224 1.00 33.38 334 ALA A C 1
ATOM 2615 O O . ALA A 1 334 ? -0.490 -57.749 -10.856 1.00 33.38 334 ALA A O 1
ATOM 2616 N N . GLN A 1 335 ? 0.080 -55.760 -10.033 1.00 33.47 335 GLN A N 1
ATOM 2617 C CA . GLN A 1 335 ? -1.252 -55.185 -10.330 1.00 33.47 335 GLN A CA 1
ATOM 2618 C C . GLN A 1 335 ? -1.351 -53.958 -11.245 1.00 33.47 335 GLN A C 1
ATOM 2620 O O . GLN A 1 335 ? -2.434 -53.394 -11.363 1.00 33.47 335 GLN A O 1
ATOM 2625 N N . LEU A 1 336 ? -0.310 -53.566 -11.980 1.00 32.75 336 LEU A N 1
ATOM 2626 C CA . LEU A 1 336 ? -0.431 -52.446 -12.931 1.00 32.75 336 LEU A CA 1
ATOM 2627 C C . LEU A 1 336 ? 0.079 -52.804 -14.331 1.00 32.75 336 LEU A C 1
ATOM 2629 O O . LEU A 1 336 ? 0.965 -52.162 -14.883 1.00 32.75 336 LEU A O 1
ATOM 2633 N N . VAL A 1 337 ? -0.538 -53.828 -14.926 1.00 33.41 337 VAL A N 1
ATOM 2634 C CA . VAL A 1 337 ? -0.611 -53.981 -16.386 1.00 33.41 337 VAL A CA 1
ATOM 2635 C C . VAL A 1 337 ? -2.089 -53.968 -16.768 1.00 33.41 337 VAL A C 1
ATOM 2637 O O . VAL A 1 337 ? -2.757 -54.995 -16.786 1.00 33.41 337 VAL A O 1
ATOM 2640 N N . GLY A 1 338 ? -2.603 -52.773 -17.043 1.00 27.66 338 GLY A N 1
ATOM 2641 C CA . GLY A 1 338 ? -3.950 -52.543 -17.555 1.00 27.66 338 GLY A CA 1
ATOM 2642 C C . GLY A 1 338 ? -3.934 -51.291 -18.420 1.00 27.66 338 GLY A C 1
ATOM 2643 O O . GLY A 1 338 ? -3.793 -50.185 -17.910 1.00 27.66 338 GLY A O 1
ATOM 2644 N N . ARG A 1 339 ? -3.979 -51.493 -19.738 1.00 28.73 339 ARG A N 1
ATOM 2645 C CA . ARG A 1 339 ? -4.063 -50.450 -20.767 1.00 28.73 339 ARG A CA 1
ATOM 2646 C C . ARG A 1 339 ? -5.431 -49.766 -20.717 1.00 28.73 339 ARG A C 1
ATOM 2648 O O . ARG A 1 339 ? -6.410 -50.472 -20.521 1.00 28.73 339 ARG A O 1
ATOM 2655 N N . GLU A 1 340 ? -5.467 -48.456 -20.974 1.00 26.50 340 GLU A N 1
ATOM 2656 C CA . GLU A 1 340 ? -6.418 -47.716 -21.839 1.00 26.50 340 GLU A CA 1
ATOM 2657 C C . GLU A 1 340 ? -6.057 -46.201 -21.818 1.00 26.50 340 GLU A C 1
ATOM 2659 O O . GLU A 1 340 ? -5.355 -45.754 -20.905 1.00 26.50 340 GLU A O 1
ATOM 2664 N N . PRO A 1 341 ? -6.408 -45.420 -22.860 1.00 27.78 341 PRO A N 1
ATOM 2665 C CA . PRO A 1 341 ? -5.723 -44.182 -23.240 1.00 27.78 341 PRO A CA 1
ATOM 2666 C C . PRO A 1 341 ? -6.290 -42.930 -22.548 1.00 27.78 341 PRO A C 1
ATOM 2668 O O . PRO A 1 341 ? -7.500 -42.732 -22.475 1.00 27.78 341 PRO A O 1
ATOM 2671 N N . PHE A 1 342 ? -5.415 -42.020 -22.104 1.00 27.39 342 PHE A N 1
ATOM 2672 C CA . PHE A 1 342 ? -5.841 -40.712 -21.599 1.00 27.39 342 PHE A CA 1
ATOM 2673 C C . PHE A 1 342 ? -6.241 -39.785 -22.753 1.00 27.39 342 PHE A C 1
ATOM 2675 O O . PHE A 1 342 ? -5.408 -39.347 -23.548 1.00 27.39 342 PHE A O 1
ATOM 2682 N N . GLY A 1 343 ? -7.538 -39.485 -22.812 1.00 23.66 343 GLY A N 1
ATOM 2683 C CA . GLY A 1 343 ? -8.114 -38.422 -23.622 1.00 23.66 343 GLY A CA 1
ATOM 2684 C C . GLY A 1 343 ? -7.661 -37.031 -23.168 1.00 23.66 343 GLY A C 1
ATOM 2685 O O . GLY A 1 343 ? -7.378 -36.780 -21.996 1.00 23.66 343 GLY A O 1
ATOM 2686 N N . VAL A 1 344 ? -7.599 -36.119 -24.134 1.00 28.12 344 VAL A N 1
ATOM 2687 C CA . VAL A 1 344 ? -7.240 -34.713 -23.947 1.00 28.12 344 VAL A CA 1
ATOM 2688 C C . VAL A 1 344 ? -8.462 -33.956 -23.422 1.00 28.12 344 VAL A C 1
ATOM 2690 O O . VAL A 1 344 ? -9.401 -33.693 -24.168 1.00 28.12 344 VAL A O 1
ATOM 2693 N N . GLY A 1 345 ? -8.453 -33.611 -22.134 1.00 23.42 345 GLY A N 1
ATOM 2694 C CA . GLY A 1 345 ? -9.328 -32.583 -21.560 1.00 23.42 345 GLY A CA 1
ATOM 2695 C C . GLY A 1 345 ? -8.673 -31.194 -21.649 1.00 23.42 345 GLY A C 1
ATOM 2696 O O . GLY A 1 345 ? -7.441 -31.112 -21.669 1.00 23.42 345 GLY A O 1
ATOM 2697 N N . PRO A 1 346 ? -9.448 -30.095 -21.712 1.00 26.36 346 PRO A N 1
ATOM 2698 C CA . PRO A 1 346 ? -8.908 -28.749 -21.870 1.00 26.36 346 PRO A CA 1
ATOM 2699 C C . PRO A 1 346 ? -8.314 -28.278 -20.536 1.00 26.36 346 PRO A C 1
ATOM 2701 O O . PRO A 1 346 ? -9.013 -27.753 -19.676 1.00 26.36 346 PRO A O 1
ATOM 2704 N N . GLY A 1 347 ? -7.020 -28.528 -20.348 1.00 24.52 347 GLY A N 1
ATOM 2705 C CA . GLY A 1 347 ? -6.245 -28.075 -19.197 1.00 24.52 347 GLY A CA 1
ATOM 2706 C C . GLY A 1 347 ? -5.443 -26.825 -19.536 1.00 24.52 347 GLY A C 1
ATOM 2707 O O . GLY A 1 347 ? -4.653 -26.820 -20.481 1.00 24.52 347 GLY A O 1
ATOM 2708 N N . GLU A 1 348 ? -5.679 -25.777 -18.756 1.00 28.06 348 GLU A N 1
ATOM 2709 C CA . GLU A 1 348 ? -4.993 -24.489 -18.742 1.00 28.06 348 GLU A CA 1
ATOM 2710 C C . GLU A 1 348 ? -3.470 -24.643 -18.889 1.00 28.06 348 GLU A C 1
ATOM 2712 O O . GLU A 1 348 ? -2.784 -25.184 -18.024 1.00 28.06 348 GLU A O 1
ATOM 2717 N N . ARG A 1 349 ? -2.922 -24.134 -19.994 1.00 28.77 349 ARG A N 1
ATOM 2718 C CA . ARG A 1 349 ? -1.496 -23.829 -20.114 1.00 28.77 349 ARG A CA 1
ATOM 2719 C C . ARG A 1 349 ? -1.355 -22.329 -19.966 1.00 28.77 349 ARG A C 1
ATOM 2721 O O . ARG A 1 349 ? -1.758 -21.626 -20.880 1.00 28.77 349 ARG A O 1
ATOM 2728 N N . ASN A 1 350 ? -0.832 -21.880 -18.828 1.00 27.00 350 ASN A N 1
ATOM 2729 C CA . ASN A 1 350 ? -0.198 -20.574 -18.644 1.00 27.00 350 ASN A CA 1
ATOM 2730 C C . ASN A 1 350 ? 0.588 -20.587 -17.322 1.00 27.00 350 ASN A C 1
ATOM 2732 O O . ASN A 1 350 ? 0.064 -20.253 -16.264 1.00 27.00 350 ASN A O 1
ATOM 2736 N N . GLU A 1 351 ? 1.855 -20.987 -17.396 1.00 26.56 351 GLU A N 1
ATOM 2737 C CA . GLU A 1 351 ? 2.861 -20.772 -16.350 1.00 26.56 351 GLU A CA 1
ATOM 2738 C C . GLU A 1 351 ? 3.773 -19.630 -16.833 1.00 26.56 351 GLU A C 1
ATOM 2740 O O . GLU A 1 351 ? 4.575 -19.854 -17.745 1.00 26.56 351 GLU A O 1
ATOM 2745 N N . PRO A 1 352 ? 3.662 -18.398 -16.304 1.00 28.16 352 PRO A N 1
ATOM 2746 C CA . PRO A 1 352 ? 4.623 -17.353 -16.610 1.00 28.16 352 PRO A CA 1
ATOM 2747 C C . PRO A 1 352 ? 5.854 -17.471 -15.704 1.00 28.16 352 PRO A C 1
ATOM 2749 O O . PRO A 1 352 ? 5.752 -17.508 -14.480 1.00 28.16 352 PRO A O 1
ATOM 2752 N N . PHE A 1 353 ? 7.025 -17.484 -16.342 1.00 27.59 353 PHE A N 1
ATOM 2753 C CA . PHE A 1 353 ? 8.337 -17.315 -15.723 1.00 27.59 353 PHE A CA 1
ATOM 2754 C C . PHE A 1 353 ? 8.421 -15.957 -15.002 1.00 27.59 353 PHE A C 1
ATOM 2756 O O . PHE A 1 353 ? 8.321 -14.904 -15.635 1.00 27.59 353 PHE A O 1
ATOM 2763 N N . GLU A 1 354 ? 8.659 -15.964 -13.690 1.00 27.86 354 GLU A N 1
ATOM 2764 C CA . GLU A 1 354 ? 9.001 -14.754 -12.938 1.00 27.86 354 GLU A CA 1
ATOM 2765 C C . GLU A 1 354 ? 10.455 -14.354 -13.233 1.00 27.86 354 GLU A C 1
ATOM 2767 O O . GLU A 1 354 ? 11.398 -15.034 -12.833 1.00 27.86 354 GLU A O 1
ATOM 2772 N N . LEU A 1 355 ? 10.645 -13.245 -13.956 1.00 25.08 355 LEU A N 1
ATOM 2773 C CA . LEU A 1 355 ? 11.970 -12.731 -14.341 1.00 25.08 355 LEU A CA 1
ATOM 2774 C C . LEU A 1 355 ? 12.466 -11.566 -13.465 1.00 25.08 355 LEU A C 1
ATOM 2776 O O . LEU A 1 355 ? 13.503 -10.978 -13.752 1.00 25.08 355 LEU A O 1
ATOM 2780 N N . PHE A 1 356 ? 11.777 -11.260 -12.365 1.00 26.22 356 PHE A N 1
ATOM 2781 C CA . PHE A 1 356 ? 12.261 -10.337 -11.338 1.00 26.22 356 PHE A CA 1
ATOM 2782 C C . PHE A 1 356 ? 11.979 -10.925 -9.960 1.00 26.22 356 PHE A C 1
ATOM 2784 O O . PHE A 1 356 ? 10.896 -10.767 -9.401 1.00 26.22 356 PHE A O 1
ATOM 2791 N N . GLY A 1 357 ? 12.973 -11.652 -9.449 1.00 28.83 357 GLY A N 1
ATOM 2792 C CA . GLY A 1 357 ? 12.926 -12.280 -8.141 1.00 28.83 357 GLY A CA 1
ATOM 2793 C C . GLY A 1 357 ? 12.811 -11.245 -7.027 1.00 28.83 357 GLY A C 1
ATOM 2794 O O . GLY A 1 357 ? 13.731 -10.467 -6.780 1.00 28.83 357 GLY A O 1
ATOM 2795 N N . TRP A 1 358 ? 11.707 -11.315 -6.293 1.00 33.94 358 TRP A N 1
ATOM 2796 C CA . TRP A 1 358 ? 11.727 -11.043 -4.865 1.00 33.94 358 TRP A CA 1
ATOM 2797 C C . TRP A 1 358 ? 12.420 -12.236 -4.211 1.00 33.94 358 TRP A C 1
ATOM 2799 O O . TRP A 1 358 ? 11.778 -13.211 -3.838 1.00 33.94 358 TRP A O 1
ATOM 2809 N N . LEU A 1 359 ? 13.751 -12.203 -4.142 1.00 25.55 359 LEU A N 1
ATOM 2810 C CA . LEU A 1 359 ? 14.467 -13.162 -3.306 1.00 25.55 359 LEU A CA 1
ATOM 2811 C C . LEU A 1 359 ? 14.028 -12.934 -1.850 1.00 25.55 359 LEU A C 1
ATOM 2813 O O . LEU A 1 359 ? 14.059 -11.784 -1.388 1.00 25.55 359 LEU A O 1
ATOM 2817 N N . PRO A 1 360 ? 13.614 -13.987 -1.123 1.00 30.05 360 PRO A N 1
ATOM 2818 C CA . PRO A 1 360 ? 13.428 -13.883 0.307 1.00 30.05 360 PRO A CA 1
ATOM 2819 C C . PRO A 1 360 ? 14.752 -13.473 0.952 1.00 30.05 360 PRO A C 1
ATOM 2821 O O . PRO A 1 360 ? 15.845 -13.805 0.491 1.00 30.05 360 PRO A O 1
ATOM 2824 N N . LEU A 1 361 ? 14.620 -12.700 2.023 1.00 36.50 361 LEU A N 1
ATOM 2825 C CA . LEU A 1 361 ? 15.701 -12.324 2.919 1.00 36.50 361 LEU A CA 1
ATOM 2826 C C . LEU A 1 361 ? 16.565 -13.554 3.246 1.00 36.50 361 LEU A C 1
ATOM 2828 O O . LEU A 1 361 ? 16.096 -14.469 3.911 1.00 36.50 361 LEU A O 1
ATOM 2832 N N . GLY A 1 362 ? 17.828 -13.547 2.814 1.00 26.73 362 GLY A N 1
ATOM 2833 C CA . GLY A 1 362 ? 18.874 -14.358 3.441 1.00 26.73 362 GLY A CA 1
ATOM 2834 C C . GLY A 1 362 ? 19.348 -15.636 2.745 1.00 26.73 362 GLY A C 1
ATOM 2835 O O . GLY A 1 362 ? 20.196 -16.301 3.328 1.00 26.73 362 GLY A O 1
ATOM 2836 N N . GLU A 1 363 ? 18.928 -15.977 1.524 1.00 22.81 363 GLU A N 1
ATOM 2837 C CA . GLU A 1 363 ? 19.567 -17.092 0.801 1.00 22.81 363 GLU A CA 1
ATOM 2838 C C . GLU A 1 363 ? 20.683 -16.607 -0.132 1.00 22.81 363 GLU A C 1
ATOM 2840 O O . GLU A 1 363 ? 20.472 -16.154 -1.259 1.00 22.81 363 GLU A O 1
ATOM 2845 N N . THR A 1 364 ? 21.919 -16.738 0.348 1.00 22.36 364 THR A N 1
ATOM 2846 C CA . THR A 1 364 ? 23.085 -16.908 -0.515 1.00 22.36 364 THR A CA 1
ATOM 2847 C C . THR A 1 364 ? 22.908 -18.204 -1.300 1.00 22.36 364 THR A C 1
ATOM 2849 O O . THR A 1 364 ? 22.908 -19.285 -0.710 1.00 22.36 364 THR A O 1
ATOM 2852 N N . TRP A 1 365 ? 22.822 -18.128 -2.628 1.00 24.88 365 TRP A N 1
ATOM 2853 C CA . TRP A 1 365 ? 23.166 -19.283 -3.449 1.00 24.88 365 TRP A CA 1
ATOM 2854 C C . TRP A 1 365 ? 24.565 -19.736 -3.022 1.00 24.88 365 TRP A C 1
ATOM 2856 O O . TRP A 1 365 ? 25.499 -18.936 -3.068 1.00 24.88 365 TRP A O 1
ATOM 2866 N N . GLY A 1 366 ? 24.717 -20.990 -2.594 1.00 24.52 366 GLY A N 1
ATOM 2867 C CA . GLY A 1 366 ? 26.014 -21.634 -2.364 1.00 24.52 366 GLY A CA 1
ATOM 2868 C C . GLY A 1 366 ? 26.788 -21.835 -3.670 1.00 24.52 366 GLY A C 1
ATOM 2869 O O . GLY A 1 366 ? 27.148 -22.953 -4.019 1.00 24.52 366 GLY A O 1
ATOM 2870 N N . LEU A 1 367 ? 26.991 -20.758 -4.426 1.00 27.30 367 LEU A N 1
ATOM 2871 C CA . LEU A 1 367 ? 27.813 -20.694 -5.619 1.00 27.30 367 LEU A CA 1
ATOM 2872 C C . LEU A 1 367 ? 29.166 -20.122 -5.199 1.00 27.30 367 LEU A C 1
ATOM 2874 O O . LEU A 1 367 ? 29.266 -18.956 -4.816 1.00 27.30 367 LEU A O 1
ATOM 2878 N N . GLU A 1 368 ? 30.211 -20.948 -5.259 1.00 21.67 368 GLU A N 1
ATOM 2879 C CA . GLU A 1 368 ? 31.588 -20.464 -5.167 1.00 21.67 368 GLU A CA 1
ATOM 2880 C C . GLU A 1 368 ? 31.822 -19.333 -6.191 1.00 21.67 368 GLU A C 1
ATOM 2882 O O . GLU A 1 368 ? 31.425 -19.460 -7.356 1.00 21.67 368 GLU A O 1
ATOM 2887 N N . PRO A 1 369 ? 32.495 -18.231 -5.814 1.00 24.56 369 PRO A N 1
ATOM 2888 C CA . PRO A 1 369 ? 32.825 -17.177 -6.760 1.00 24.56 369 PRO A CA 1
ATOM 2889 C C . PRO A 1 369 ? 33.867 -17.675 -7.773 1.00 24.56 369 PRO A C 1
ATOM 2891 O O . PRO A 1 369 ? 34.985 -18.062 -7.422 1.00 24.56 369 PRO A O 1
ATOM 2894 N N . LEU A 1 370 ? 33.516 -17.626 -9.062 1.00 30.77 370 LEU A N 1
ATOM 2895 C CA . LEU A 1 370 ? 34.440 -17.906 -10.161 1.00 30.77 370 LEU A CA 1
ATOM 2896 C C . LEU A 1 370 ? 35.592 -16.885 -10.165 1.00 30.77 370 LEU A C 1
ATOM 2898 O O . LEU A 1 370 ? 35.384 -15.679 -10.301 1.00 30.77 370 LEU A O 1
ATOM 2902 N N . ARG A 1 371 ? 36.834 -17.380 -10.072 1.00 24.34 371 ARG A N 1
ATOM 2903 C CA . ARG A 1 371 ? 38.056 -16.593 -10.312 1.00 24.34 371 ARG A CA 1
ATOM 2904 C C . ARG A 1 371 ? 38.105 -16.108 -11.771 1.00 24.34 371 ARG A C 1
ATOM 2906 O O . ARG A 1 371 ? 37.805 -16.891 -12.674 1.00 24.34 371 ARG A O 1
ATOM 2913 N N . PRO A 1 372 ? 38.590 -14.885 -12.052 1.00 28.50 372 PRO A N 1
ATOM 2914 C CA . PRO A 1 372 ? 38.697 -14.394 -13.417 1.00 28.50 372 PRO A CA 1
ATOM 2915 C C . PRO A 1 372 ? 39.888 -15.052 -14.123 1.00 28.50 372 PRO A C 1
ATOM 2917 O O . PRO A 1 372 ? 41.043 -14.869 -13.730 1.00 28.50 372 PRO A O 1
ATOM 2920 N N . LYS A 1 373 ? 39.640 -15.780 -15.216 1.00 28.25 373 LYS A N 1
ATOM 2921 C CA . LYS A 1 373 ? 40.687 -16.093 -16.197 1.00 28.25 373 LYS A CA 1
ATOM 2922 C C . LYS A 1 373 ? 40.310 -15.579 -17.587 1.00 28.25 373 LYS A C 1
ATOM 2924 O O . LYS A 1 373 ? 39.434 -16.110 -18.248 1.00 28.25 373 LYS A O 1
ATOM 2929 N N . ARG A 1 374 ? 41.127 -14.602 -18.003 1.00 27.52 374 ARG A N 1
ATOM 2930 C CA . ARG A 1 374 ? 41.514 -14.204 -19.369 1.00 27.52 374 ARG A CA 1
ATOM 2931 C C . ARG A 1 374 ? 40.506 -13.413 -20.215 1.00 27.52 374 ARG A C 1
ATOM 2933 O O . ARG A 1 374 ? 39.706 -13.940 -20.969 1.00 27.52 374 ARG A O 1
ATOM 2940 N N . ARG A 1 375 ? 40.733 -12.096 -20.154 1.00 32.22 375 ARG A N 1
ATOM 2941 C CA . ARG A 1 375 ? 40.718 -11.099 -21.240 1.00 32.22 375 ARG A CA 1
ATOM 2942 C C . ARG A 1 375 ? 40.788 -11.732 -22.646 1.00 32.22 375 ARG A C 1
ATOM 2944 O O . ARG A 1 375 ? 41.837 -12.241 -23.031 1.00 32.22 375 ARG A O 1
ATOM 2951 N N . ILE A 1 376 ? 39.721 -11.593 -23.430 1.00 24.92 376 ILE A N 1
ATOM 2952 C CA . ILE A 1 376 ? 39.807 -11.518 -24.893 1.00 24.92 376 ILE A CA 1
ATOM 2953 C C . ILE A 1 376 ? 39.063 -10.253 -25.309 1.00 24.92 376 ILE A C 1
ATOM 2955 O O . ILE A 1 376 ? 37.877 -10.077 -25.048 1.00 24.92 376 ILE A O 1
ATOM 2959 N N . VAL A 1 377 ? 39.826 -9.332 -25.887 1.00 33.22 377 VAL A N 1
ATOM 2960 C CA . VAL A 1 377 ? 39.359 -8.078 -26.466 1.00 33.22 377 VAL A CA 1
ATOM 2961 C C . VAL A 1 377 ? 38.692 -8.411 -27.798 1.00 33.22 377 VAL A C 1
ATOM 2963 O O . VAL A 1 377 ? 39.344 -8.947 -28.688 1.00 33.22 377 VAL A O 1
ATOM 2966 N N . GLY A 1 378 ? 37.414 -8.076 -27.950 1.00 25.09 378 GLY A N 1
ATOM 2967 C CA . GLY A 1 378 ? 36.696 -8.203 -29.215 1.00 25.09 378 GLY A CA 1
ATOM 2968 C C . GLY A 1 378 ? 35.575 -7.176 -29.292 1.00 25.09 378 GLY A C 1
ATOM 2969 O O . GLY A 1 378 ? 34.529 -7.347 -28.678 1.00 25.09 378 GLY A O 1
ATOM 2970 N N . LYS A 1 379 ? 35.808 -6.080 -30.022 1.00 35.84 379 LYS A N 1
ATOM 2971 C CA . LYS A 1 379 ? 34.780 -5.087 -30.363 1.00 35.84 379 LYS A CA 1
ATOM 2972 C C . LYS A 1 379 ? 33.681 -5.769 -31.186 1.00 35.84 379 LYS A C 1
ATOM 2974 O O . LYS A 1 379 ? 33.975 -6.254 -32.274 1.00 35.84 379 LYS A O 1
ATOM 2979 N N . ALA A 1 380 ? 32.429 -5.714 -30.739 1.00 26.50 380 ALA A N 1
ATOM 2980 C CA . ALA A 1 380 ? 31.272 -6.069 -31.558 1.00 26.50 380 ALA A CA 1
ATOM 2981 C C . ALA A 1 380 ? 30.294 -4.888 -31.612 1.00 26.50 380 ALA A C 1
ATOM 2983 O O . ALA A 1 380 ? 29.779 -4.428 -30.597 1.00 26.50 380 ALA A O 1
ATOM 2984 N N . LYS A 1 381 ? 30.096 -4.365 -32.827 1.00 27.97 381 LYS A N 1
ATOM 2985 C CA . LYS A 1 381 ? 29.101 -3.343 -33.166 1.00 27.97 381 LYS A CA 1
ATOM 2986 C C . LYS A 1 381 ? 27.706 -3.979 -33.173 1.00 27.97 381 LYS A C 1
ATOM 2988 O O . LYS A 1 381 ? 27.504 -4.974 -33.861 1.00 27.97 381 LYS A O 1
ATOM 2993 N N . LEU A 1 382 ? 26.748 -3.356 -32.490 1.00 27.11 382 LEU A N 1
ATOM 2994 C CA . LEU A 1 382 ? 25.315 -3.591 -32.690 1.00 27.11 382 LEU A CA 1
ATOM 2995 C C . LEU A 1 382 ? 24.897 -3.021 -34.059 1.00 27.11 382 LEU A C 1
ATOM 2997 O O . LEU A 1 382 ? 25.233 -1.878 -34.377 1.00 27.11 382 LEU A O 1
ATOM 3001 N N . LYS A 1 383 ? 24.171 -3.799 -34.870 1.00 29.47 383 LYS A N 1
ATOM 3002 C CA . LYS A 1 383 ? 23.390 -3.274 -36.001 1.00 29.47 383 LYS A CA 1
ATOM 3003 C C . LYS A 1 383 ? 21.928 -3.138 -35.567 1.00 29.47 383 LYS A C 1
ATOM 3005 O O . LYS A 1 383 ? 21.426 -4.000 -34.853 1.00 29.47 383 LYS A O 1
ATOM 3010 N N . LYS A 1 384 ? 21.339 -2.009 -35.971 1.00 31.86 384 LYS A N 1
ATOM 3011 C CA . LYS A 1 384 ? 19.938 -1.612 -35.783 1.00 31.86 384 LYS A CA 1
ATOM 3012 C C . LYS A 1 384 ? 18.964 -2.555 -36.472 1.00 31.86 384 LYS A C 1
ATOM 3014 O O . LYS A 1 384 ? 19.353 -3.090 -37.536 1.00 31.86 384 LYS A O 1
#

pLDDT: mean 81.69, std 24.64, range [21.67, 98.81]

Radius of gyration: 25.05 Å; chains: 1; bounding box: 64×84×58 Å

Secondary structure (DSSP, 8-state):
-TTHHHHHHHHHHHHHHHHSS-GGGSPPSSHHHHHTTTT--HHHHHHHTS-TTS-HHHHHHHHHHHHHHHHHT-S--TTT-EEE-TTT--EEEHHHHHHHHHHHHHHTTTT-S-TT--S---HHHHTT--HHHHHHHTT-BTTB--TTHHHHHHHHHHHHHHTT-HHHHTTTT-GGGHHHHHHHSTT-EESSSEEEEHHHHHHHHHHHHGGGS-TTS-EETTEE-SSEEE-TTS--BTTBGGGGEEE--HHHHHHHHHHHHHHHHHH--EEETGGG------HHHHHHHHHTTSS---HHHHHHHHHHHHHHHHHHHHHHHHHHHHHGGGS-S-S--------------------S----TT-----PPPPP--------PPP-